Protein AF-A0A8S4PRM3-F1 (afdb_monomer)

Organism: Owenia fusiformis (NCBI:txid6347)

Structure (mmCIF, N/CA/C/O backbone):
data_AF-A0A8S4PRM3-F1
#
_entry.id   AF-A0A8S4PRM3-F1
#
loop_
_atom_site.group_PDB
_atom_site.id
_atom_site.type_symbol
_atom_site.label_atom_id
_atom_site.label_alt_id
_atom_site.label_comp_id
_atom_site.label_asym_id
_atom_site.label_entity_id
_atom_site.label_seq_id
_atom_site.pdbx_PDB_ins_code
_atom_site.Cartn_x
_atom_site.Cartn_y
_atom_site.Cartn_z
_atom_site.occupancy
_atom_site.B_iso_or_equiv
_atom_site.auth_seq_id
_atom_site.auth_comp_id
_atom_site.auth_asym_id
_atom_site.auth_atom_id
_atom_site.pdbx_PDB_model_num
ATOM 1 N N . GLN A 1 1 ? 6.774 37.561 20.975 1.00 32.03 1 GLN A N 1
ATOM 2 C CA . GLN A 1 1 ? 7.360 37.988 19.688 1.00 32.03 1 GLN A CA 1
ATOM 3 C C . GLN A 1 1 ? 8.472 37.010 19.351 1.00 32.03 1 GLN A C 1
ATOM 5 O O . GLN A 1 1 ? 9.510 37.050 19.994 1.00 32.03 1 GLN A O 1
ATOM 10 N N . PHE A 1 2 ? 8.215 36.072 18.441 1.00 25.69 2 PHE A N 1
ATOM 11 C CA . PHE A 1 2 ? 9.222 35.131 17.950 1.00 25.69 2 PHE A CA 1
ATOM 12 C C . PHE A 1 2 ? 9.717 35.626 16.591 1.00 25.69 2 PHE A C 1
ATOM 14 O O . PHE A 1 2 ? 8.911 35.926 15.713 1.00 25.69 2 PHE A O 1
ATOM 21 N N . VAL A 1 3 ? 11.035 35.759 16.454 1.00 28.81 3 VAL A N 1
ATOM 22 C CA . VAL A 1 3 ? 11.711 36.120 15.204 1.00 28.81 3 VAL A CA 1
ATOM 23 C C . VAL A 1 3 ? 11.841 34.849 14.356 1.00 28.81 3 VAL A C 1
ATOM 25 O O . VAL A 1 3 ? 12.387 33.867 14.862 1.00 28.81 3 VAL A O 1
ATOM 28 N N . PRO A 1 4 ? 11.358 34.819 13.102 1.00 30.73 4 PRO A N 1
ATOM 29 C CA . PRO A 1 4 ? 11.550 33.668 12.235 1.00 30.73 4 PRO A CA 1
ATOM 30 C C . PRO A 1 4 ? 12.978 33.650 11.677 1.00 30.73 4 PRO A C 1
ATOM 32 O O . PRO A 1 4 ? 13.527 34.673 11.266 1.00 30.73 4 PRO A O 1
ATOM 35 N N . VAL A 1 5 ? 13.575 32.460 11.659 1.00 30.27 5 VAL A N 1
ATOM 36 C CA . VAL A 1 5 ? 14.838 32.185 10.973 1.00 30.27 5 VAL A CA 1
ATOM 37 C C . VAL A 1 5 ? 14.557 32.144 9.471 1.00 30.27 5 VAL A C 1
ATOM 39 O O . VAL A 1 5 ? 13.868 31.249 8.986 1.00 30.27 5 VAL A O 1
ATOM 42 N N . ASN A 1 6 ? 15.089 33.121 8.737 1.00 35.88 6 ASN A N 1
ATOM 43 C CA . ASN A 1 6 ? 15.079 33.135 7.278 1.00 35.88 6 ASN A CA 1
ATOM 44 C C . ASN A 1 6 ? 16.071 32.098 6.739 1.00 35.88 6 ASN A C 1
ATOM 46 O O . ASN A 1 6 ? 17.280 32.323 6.737 1.00 35.88 6 ASN A O 1
ATOM 50 N N . SER A 1 7 ? 15.553 30.994 6.207 1.00 37.34 7 SER A N 1
ATOM 51 C CA . SER A 1 7 ? 16.235 30.229 5.161 1.00 37.34 7 SER A CA 1
ATOM 52 C C . SER A 1 7 ? 15.205 29.694 4.165 1.00 37.34 7 SER A C 1
ATOM 54 O O . SER A 1 7 ? 14.941 28.496 4.081 1.00 37.34 7 SER A O 1
ATOM 56 N N . THR A 1 8 ? 14.576 30.599 3.426 1.00 34.72 8 THR A N 1
ATOM 57 C CA . THR A 1 8 ? 13.798 30.269 2.232 1.00 34.72 8 THR A CA 1
ATOM 58 C C . THR A 1 8 ? 14.655 30.544 1.005 1.00 34.72 8 THR A C 1
ATOM 60 O O . THR A 1 8 ? 14.845 31.689 0.606 1.00 34.72 8 THR A O 1
ATOM 63 N N . ILE A 1 9 ? 15.153 29.479 0.377 1.00 35.78 9 ILE A N 1
ATOM 64 C CA . ILE A 1 9 ? 15.223 29.482 -1.084 1.00 35.78 9 ILE A CA 1
ATOM 65 C C . ILE A 1 9 ? 13.756 29.474 -1.515 1.00 35.78 9 ILE A C 1
ATOM 67 O O . ILE A 1 9 ? 13.072 28.465 -1.342 1.00 35.78 9 ILE A O 1
ATOM 71 N N . GLU A 1 10 ? 13.233 30.621 -1.946 1.00 32.97 10 GLU A N 1
ATOM 72 C CA . GLU A 1 10 ? 11.886 30.666 -2.510 1.00 32.97 10 GLU A CA 1
ATOM 73 C C . GLU A 1 10 ? 11.848 29.819 -3.792 1.00 32.97 10 GLU A C 1
ATOM 75 O O . GLU A 1 10 ? 12.741 29.951 -4.638 1.00 32.97 10 GLU A O 1
ATOM 80 N N . PRO A 1 11 ? 10.847 28.940 -3.969 1.00 39.12 11 PRO A N 1
ATOM 81 C CA . PRO A 1 11 ? 10.682 28.224 -5.220 1.00 39.12 11 PRO A CA 1
ATOM 82 C C . PRO A 1 11 ? 10.350 29.211 -6.345 1.00 39.12 11 PRO A C 1
ATOM 84 O O . PRO A 1 11 ? 9.495 30.083 -6.190 1.00 39.12 11 PRO A O 1
ATOM 87 N N . ASN A 1 12 ? 11.021 29.037 -7.483 1.00 37.78 12 ASN A N 1
ATOM 88 C CA . ASN A 1 12 ? 10.812 29.783 -8.722 1.00 37.78 12 ASN A CA 1
ATOM 89 C C . ASN A 1 12 ? 9.301 29.913 -9.059 1.00 37.78 12 ASN A C 1
ATOM 91 O O . ASN A 1 12 ? 8.596 28.899 -9.033 1.00 37.78 12 ASN A O 1
ATOM 95 N N . PRO A 1 13 ? 8.794 31.116 -9.402 1.00 36.28 13 PRO A N 1
ATOM 96 C CA . PRO A 1 13 ? 7.377 31.381 -9.684 1.00 36.28 13 PRO A CA 1
ATOM 97 C C . PRO A 1 13 ? 6.734 30.539 -10.803 1.00 36.28 13 PRO A C 1
ATOM 99 O O . PRO A 1 13 ? 5.509 30.509 -10.883 1.00 36.28 13 PRO A O 1
ATOM 102 N N . VAL A 1 14 ? 7.504 29.787 -11.598 1.00 37.88 14 VAL A N 1
ATOM 103 C CA . VAL A 1 14 ? 6.975 28.792 -12.559 1.00 37.88 14 VAL A CA 1
ATOM 104 C C . VAL A 1 14 ? 6.286 27.597 -11.862 1.00 37.88 14 VAL A C 1
ATOM 106 O O . VAL A 1 14 ? 5.416 26.953 -12.438 1.00 37.88 14 VAL A O 1
ATOM 109 N N . LEU A 1 15 ? 6.566 27.338 -10.578 1.00 40.75 15 LEU A N 1
ATOM 110 C CA . LEU A 1 15 ? 5.965 26.233 -9.806 1.00 40.75 15 LEU A CA 1
ATOM 111 C C . LEU A 1 15 ? 4.515 26.483 -9.335 1.00 40.75 15 LEU A C 1
ATOM 113 O O . LEU A 1 15 ? 3.932 25.631 -8.655 1.00 40.75 15 LEU A O 1
ATOM 117 N N . LYS A 1 16 ? 3.925 27.650 -9.639 1.00 40.84 16 LYS A N 1
ATOM 118 C CA . LYS A 1 16 ? 2.554 27.994 -9.217 1.00 40.84 16 LYS A CA 1
ATOM 119 C C . LYS A 1 16 ? 1.454 27.445 -10.127 1.00 40.84 16 LYS A C 1
ATOM 121 O O . LYS A 1 16 ? 0.350 27.270 -9.621 1.00 40.84 16 LYS A O 1
ATOM 126 N N . GLU A 1 17 ? 1.732 27.135 -11.394 1.00 41.38 17 GLU A N 1
ATOM 127 C CA . GLU A 1 17 ? 0.677 26.754 -12.356 1.00 41.38 17 GLU A CA 1
ATOM 128 C C . GLU A 1 17 ? 0.654 25.268 -12.751 1.00 41.38 17 GLU A C 1
ATOM 130 O O . GLU A 1 17 ? -0.388 24.781 -13.174 1.00 41.38 17 GLU A O 1
ATOM 135 N N . MET A 1 18 ? 1.709 24.490 -12.490 1.00 44.47 18 MET A N 1
ATOM 136 C CA . MET A 1 18 ? 1.665 23.026 -12.603 1.00 44.47 18 MET A CA 1
ATOM 137 C C . MET A 1 18 ? 2.512 22.383 -11.508 1.00 44.47 18 MET A C 1
ATOM 139 O O . MET A 1 18 ? 3.739 22.435 -11.512 1.00 44.47 18 MET A O 1
ATOM 143 N N . LYS A 1 19 ? 1.844 21.751 -10.542 1.00 50.38 19 LYS A N 1
ATOM 144 C CA . LYS A 1 19 ? 2.495 20.899 -9.551 1.00 50.38 19 LYS A CA 1
ATOM 145 C C . LYS A 1 19 ? 2.424 19.466 -10.051 1.00 50.38 19 LYS A C 1
ATOM 147 O O . LYS A 1 19 ? 1.415 18.799 -9.848 1.00 50.38 19 LYS A O 1
ATOM 152 N N . LEU A 1 20 ? 3.507 19.000 -10.668 1.00 56.97 20 LEU A N 1
ATOM 153 C CA . LEU A 1 20 ? 3.765 17.581 -10.924 1.00 56.97 20 LEU A CA 1
ATOM 154 C C . LEU A 1 20 ? 4.007 16.849 -9.601 1.00 56.97 20 LEU A C 1
ATOM 156 O O . LEU A 1 20 ? 5.112 16.462 -9.247 1.00 56.97 20 LEU A O 1
ATOM 160 N N . LYS A 1 21 ? 2.942 16.750 -8.814 1.00 64.56 21 LYS A N 1
ATOM 161 C CA . LYS A 1 21 ? 2.887 16.121 -7.502 1.00 64.56 21 LYS A CA 1
ATOM 162 C C . LYS A 1 21 ? 2.256 14.742 -7.649 1.00 64.56 21 LYS A C 1
ATOM 164 O O . LYS A 1 21 ? 1.187 14.475 -7.112 1.00 64.56 21 LYS A O 1
ATOM 169 N N . SER A 1 22 ? 2.891 13.912 -8.462 1.00 68.06 22 SER A N 1
ATOM 170 C CA . SER A 1 22 ? 2.417 12.563 -8.764 1.00 68.06 22 SER A CA 1
ATOM 171 C C . SER A 1 22 ? 3.463 11.488 -8.491 1.00 68.06 22 SER A C 1
ATOM 173 O O . SER A 1 22 ? 3.121 10.319 -8.562 1.00 68.06 22 SER A O 1
ATOM 175 N N . SER A 1 23 ? 4.695 11.843 -8.113 1.00 83.25 23 SER A N 1
ATOM 176 C CA . SER A 1 23 ? 5.736 10.859 -7.796 1.00 83.25 23 SER A CA 1
ATOM 177 C C . SER A 1 23 ? 5.420 10.063 -6.515 1.00 83.25 23 SER A C 1
ATOM 179 O O . SER A 1 23 ? 5.083 10.677 -5.492 1.00 83.25 23 SER A O 1
ATOM 181 N N . PRO A 1 24 ? 5.598 8.721 -6.508 1.00 86.69 24 PRO A N 1
ATOM 182 C CA . PRO A 1 24 ? 5.494 7.915 -5.285 1.00 86.69 24 PRO A CA 1
ATOM 183 C C . PRO A 1 24 ? 6.533 8.263 -4.218 1.00 86.69 24 PRO A C 1
ATOM 185 O O . PRO A 1 24 ? 6.395 7.849 -3.072 1.00 86.69 24 PRO A O 1
ATOM 188 N N . ALA A 1 25 ? 7.582 9.016 -4.565 1.00 88.81 25 ALA A N 1
ATOM 189 C CA . ALA A 1 25 ? 8.620 9.414 -3.618 1.00 88.81 25 ALA A CA 1
ATOM 190 C C . ALA A 1 25 ? 8.211 10.590 -2.718 1.00 88.81 25 ALA A C 1
ATOM 192 O O . ALA A 1 25 ? 8.948 10.950 -1.796 1.00 88.81 25 ALA A O 1
ATOM 193 N N . PHE A 1 26 ? 7.063 11.225 -2.970 1.00 87.38 26 PHE A N 1
ATOM 194 C CA . PHE A 1 26 ? 6.555 12.227 -2.045 1.00 87.38 26 PHE A CA 1
ATOM 195 C C . PHE A 1 26 ? 6.165 11.577 -0.722 1.00 87.38 26 PHE A C 1
ATOM 197 O O . PHE A 1 26 ? 5.407 10.612 -0.665 1.00 87.38 26 PHE A O 1
ATOM 204 N N . LEU A 1 27 ? 6.621 12.172 0.378 1.00 84.44 27 LEU A N 1
ATOM 205 C CA . LEU A 1 27 ? 6.087 11.839 1.689 1.00 84.44 27 LEU A CA 1
ATOM 206 C C . LEU A 1 27 ? 4.584 12.070 1.676 1.00 84.44 27 LEU A C 1
ATOM 208 O O . LEU A 1 27 ? 4.126 13.130 1.233 1.00 84.44 27 LEU A O 1
ATOM 212 N N . ARG A 1 28 ? 3.844 11.103 2.228 1.00 77.44 28 ARG A N 1
ATOM 213 C CA . ARG A 1 28 ? 2.376 11.078 2.213 1.00 77.44 28 ARG A CA 1
ATOM 214 C C . ARG A 1 28 ? 1.776 10.805 0.819 1.00 77.44 28 ARG A C 1
ATOM 216 O O . ARG A 1 28 ? 0.605 11.087 0.627 1.00 77.44 28 ARG A O 1
ATOM 223 N N . ALA A 1 29 ? 2.534 10.279 -0.152 1.00 81.56 29 ALA A N 1
ATOM 224 C CA . ALA A 1 29 ? 1.986 9.671 -1.375 1.00 81.56 29 ALA A CA 1
ATOM 225 C C . ALA A 1 29 ? 1.760 8.171 -1.136 1.00 81.56 29 ALA A C 1
ATOM 227 O O . ALA A 1 29 ? 2.697 7.387 -1.293 1.00 81.56 29 ALA A O 1
ATOM 228 N N . PRO A 1 30 ? 0.565 7.743 -0.719 1.00 87.12 30 PRO A N 1
ATOM 229 C CA . PRO A 1 30 ? 0.312 6.325 -0.570 1.00 87.12 30 PRO A CA 1
ATOM 230 C C . PRO A 1 30 ? 0.245 5.601 -1.915 1.00 87.12 30 PRO A C 1
ATOM 232 O O . PRO A 1 30 ? 0.011 6.221 -2.951 1.00 87.12 30 PRO A O 1
ATOM 235 N N . THR A 1 31 ? 0.418 4.281 -1.891 1.00 91.69 31 THR A N 1
ATOM 236 C CA . THR A 1 31 ? 0.183 3.406 -3.051 1.00 91.69 31 THR A CA 1
ATOM 237 C C . THR A 1 31 ? -0.692 2.231 -2.656 1.00 91.69 31 THR A C 1
ATOM 239 O O . THR A 1 31 ? -0.452 1.610 -1.625 1.00 91.69 31 THR A O 1
ATOM 242 N N . LEU A 1 32 ? -1.682 1.899 -3.480 1.00 92.69 32 LEU A N 1
ATOM 243 C CA . LEU A 1 32 ? -2.506 0.711 -3.287 1.00 92.69 32 LEU A CA 1
ATOM 244 C C . LEU A 1 32 ? -1.924 -0.472 -4.056 1.00 92.69 32 LEU A C 1
ATOM 246 O O . LEU A 1 32 ? -1.861 -0.460 -5.285 1.00 92.69 32 LEU A O 1
ATOM 250 N N . GLY A 1 33 ? -1.505 -1.491 -3.317 1.00 93.50 33 GLY A N 1
ATOM 251 C CA . GLY A 1 33 ? -1.070 -2.776 -3.836 1.00 93.50 33 GLY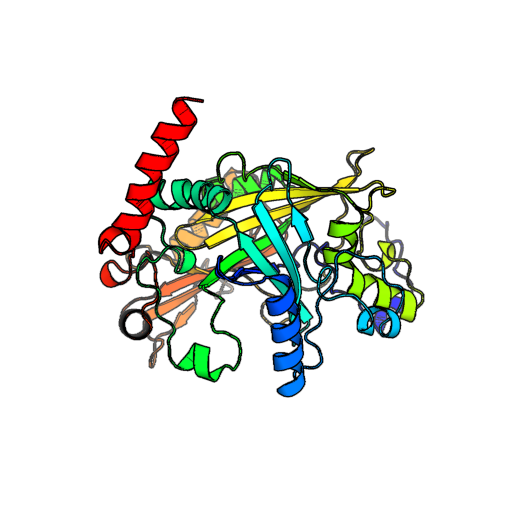 A CA 1
ATOM 252 C C . GLY A 1 33 ? -2.255 -3.710 -4.052 1.00 93.50 33 GLY A C 1
ATOM 253 O O . GLY A 1 33 ? -3.022 -3.937 -3.122 1.00 93.50 33 GLY A O 1
ATOM 254 N N . ILE A 1 34 ? -2.388 -4.297 -5.239 1.00 91.62 34 ILE A N 1
ATOM 255 C CA . ILE A 1 34 ? -3.434 -5.269 -5.579 1.00 91.62 34 ILE A CA 1
ATOM 256 C C . ILE A 1 34 ? -2.780 -6.603 -5.932 1.00 91.62 34 ILE A C 1
ATOM 258 O O . ILE A 1 34 ? -1.881 -6.654 -6.773 1.00 91.62 34 ILE A O 1
ATOM 262 N N . TRP A 1 35 ? -3.249 -7.686 -5.312 1.00 90.75 35 TRP A N 1
ATOM 263 C CA . TRP A 1 35 ? -2.799 -9.037 -5.644 1.00 90.75 35 TRP A CA 1
ATOM 264 C C . TRP A 1 35 ? -3.477 -9.519 -6.929 1.00 90.75 35 TRP A C 1
ATOM 266 O O . TRP A 1 35 ? -4.708 -9.581 -7.005 1.00 90.75 35 TRP A O 1
ATOM 276 N N . VAL A 1 36 ? -2.677 -9.939 -7.906 1.00 90.12 36 VAL A N 1
ATOM 277 C CA . VAL A 1 36 ? -3.104 -10.617 -9.132 1.00 90.12 36 VAL A CA 1
ATOM 278 C C . VAL A 1 36 ? -2.851 -12.125 -9.044 1.00 90.12 36 VAL A C 1
ATOM 280 O O . VAL A 1 36 ? -1.770 -12.576 -8.666 1.00 90.12 36 VAL A O 1
ATOM 283 N N . HIS A 1 37 ? -3.870 -12.909 -9.383 1.00 85.75 37 HIS A N 1
ATOM 284 C CA . HIS A 1 37 ? -3.876 -14.367 -9.334 1.00 85.75 37 HIS A CA 1
ATOM 285 C C . HIS A 1 37 ? -2.615 -14.978 -9.983 1.00 85.75 37 HIS A C 1
ATOM 287 O O . HIS A 1 37 ? -2.192 -14.553 -11.049 1.00 85.75 37 HIS A O 1
ATOM 293 N N . GLN A 1 38 ? -2.036 -16.023 -9.384 1.00 83.50 38 GLN A N 1
ATOM 294 C CA . GLN A 1 38 ? -0.762 -16.617 -9.832 1.00 83.50 38 GLN A CA 1
ATOM 295 C C . GLN A 1 38 ? -0.806 -17.264 -11.237 1.00 83.50 38 GLN A C 1
ATOM 297 O O . GLN A 1 38 ? 0.142 -17.157 -12.004 1.00 83.50 38 GLN A O 1
ATOM 302 N N . ASN A 1 39 ? -1.924 -17.890 -11.619 1.00 83.88 39 ASN A N 1
ATOM 303 C CA . ASN A 1 39 ? -2.109 -18.568 -12.918 1.00 83.88 39 ASN A CA 1
ATOM 304 C C . ASN A 1 39 ? -2.300 -17.635 -14.131 1.00 83.88 39 ASN A C 1
ATOM 306 O O . ASN A 1 39 ? -2.919 -18.020 -15.124 1.00 83.88 39 ASN A O 1
ATOM 310 N N . VAL A 1 40 ? -1.845 -16.391 -14.051 1.00 86.88 40 VAL A N 1
ATOM 311 C CA . VAL A 1 40 ? -2.048 -15.400 -15.105 1.00 86.88 40 VAL A CA 1
ATOM 312 C C . VAL A 1 40 ? -0.716 -15.092 -15.757 1.00 86.88 40 VAL A C 1
ATOM 314 O O . VAL A 1 40 ? 0.295 -14.974 -15.069 1.00 86.88 40 VAL A O 1
ATOM 317 N N . ASP A 1 41 ? -0.722 -14.913 -17.074 1.00 92.00 41 ASP A N 1
ATOM 318 C CA . ASP A 1 41 ? 0.370 -14.198 -17.722 1.00 92.00 41 ASP A CA 1
ATOM 319 C C . ASP A 1 41 ? 0.290 -12.736 -17.271 1.00 92.00 41 ASP A C 1
ATOM 321 O O . ASP A 1 41 ? -0.661 -12.019 -17.595 1.00 92.00 41 ASP A O 1
ATOM 325 N N . PHE A 1 42 ? 1.239 -12.333 -16.429 1.00 93.81 42 PHE A N 1
ATOM 326 C CA . PHE A 1 42 ? 1.197 -11.043 -15.757 1.00 93.81 42 PHE A CA 1
ATOM 327 C C . PHE A 1 42 ? 1.451 -9.875 -16.717 1.00 93.81 42 PHE A C 1
ATOM 329 O O . PHE A 1 42 ? 0.801 -8.837 -16.611 1.00 93.81 42 PHE A O 1
ATOM 336 N N . ASN A 1 43 ? 2.323 -10.068 -17.705 1.00 94.94 43 ASN A N 1
ATOM 337 C CA . ASN A 1 43 ? 2.612 -9.080 -18.740 1.00 94.94 43 ASN A CA 1
ATOM 338 C C . ASN A 1 43 ? 1.401 -8.843 -19.650 1.00 94.94 43 ASN A C 1
ATOM 340 O O . ASN A 1 43 ? 1.043 -7.697 -19.948 1.00 94.94 43 ASN A O 1
ATOM 344 N N . GLU A 1 44 ? 0.736 -9.928 -20.050 1.00 93.31 44 GLU A N 1
ATOM 345 C CA . GLU A 1 44 ? -0.510 -9.857 -20.813 1.00 93.31 44 GLU A CA 1
ATOM 346 C C . GLU A 1 44 ? -1.635 -9.225 -19.982 1.00 93.31 44 GLU A C 1
ATOM 348 O O . GLU A 1 44 ? -2.399 -8.410 -20.493 1.00 93.31 44 GLU A O 1
ATOM 353 N N . TYR A 1 45 ? -1.714 -9.540 -18.685 1.00 93.12 45 TYR A N 1
ATOM 354 C CA . TYR A 1 45 ? -2.700 -8.940 -17.787 1.00 93.12 45 TYR A CA 1
ATOM 355 C C . TYR A 1 45 ? -2.545 -7.420 -17.669 1.00 93.12 45 TYR A C 1
ATOM 357 O O . TYR A 1 45 ? -3.546 -6.707 -17.703 1.00 93.12 45 TYR A O 1
ATOM 365 N N . VAL A 1 46 ? -1.311 -6.917 -17.565 1.00 94.00 46 VAL A N 1
ATOM 366 C CA . VAL A 1 46 ? -1.027 -5.472 -17.533 1.00 94.00 46 VAL A CA 1
ATOM 367 C C . VAL A 1 46 ? -1.493 -4.787 -18.820 1.00 94.00 46 VAL A C 1
ATOM 369 O O . VAL A 1 46 ? -2.168 -3.761 -18.747 1.00 94.00 46 VAL A O 1
ATOM 372 N N . ALA A 1 47 ? -1.210 -5.377 -19.989 1.00 92.81 47 ALA A N 1
ATOM 373 C CA . ALA A 1 47 ? -1.682 -4.844 -21.270 1.00 92.81 47 ALA A CA 1
ATOM 374 C C . ALA A 1 47 ? -3.217 -4.780 -21.326 1.00 92.81 47 ALA A C 1
ATOM 376 O O . ALA A 1 47 ? -3.788 -3.744 -21.661 1.00 92.81 47 ALA A O 1
ATOM 377 N N . GLN A 1 48 ? -3.880 -5.873 -20.939 1.00 92.56 48 GLN A N 1
ATOM 378 C CA . GLN A 1 48 ? -5.341 -5.965 -20.926 1.00 92.56 48 GLN A CA 1
ATOM 379 C C . GLN A 1 48 ? -5.976 -4.974 -19.948 1.00 92.56 48 GLN A C 1
ATOM 381 O O . GLN A 1 48 ? -7.018 -4.403 -20.260 1.00 92.56 48 GLN A O 1
ATOM 386 N N . PHE A 1 49 ? -5.368 -4.753 -18.776 1.00 92.69 49 PHE A N 1
ATOM 387 C CA . PHE A 1 49 ? -5.859 -3.782 -17.796 1.00 92.69 49 PHE A CA 1
ATOM 388 C C . PHE A 1 49 ? -5.973 -2.400 -18.441 1.00 92.69 49 PHE A C 1
ATOM 390 O O . PHE A 1 49 ? -7.032 -1.767 -18.389 1.00 92.69 49 PHE A O 1
ATOM 397 N N . GLU A 1 50 ? -4.880 -1.928 -19.034 1.00 92.25 50 GLU A N 1
ATOM 398 C CA . GLU A 1 50 ? -4.818 -0.600 -19.634 1.00 92.25 50 GLU A CA 1
ATOM 399 C C . GLU A 1 50 ? -5.759 -0.474 -20.837 1.00 92.25 50 GLU A C 1
ATOM 401 O O . GLU A 1 50 ? -6.531 0.481 -20.912 1.00 92.25 50 GLU A O 1
ATOM 406 N N . GLU A 1 51 ? -5.774 -1.475 -21.722 1.00 92.00 51 GLU A N 1
ATOM 407 C CA . GLU A 1 51 ? -6.654 -1.509 -22.894 1.00 92.00 51 GLU A CA 1
ATOM 408 C C . GLU A 1 51 ? -8.138 -1.453 -22.505 1.00 92.00 51 GLU A C 1
ATOM 410 O O . GLU A 1 51 ? -8.889 -0.626 -23.026 1.00 92.00 51 GLU A O 1
ATOM 415 N N . VAL A 1 52 ? -8.574 -2.289 -21.554 1.00 92.31 52 VAL A N 1
ATOM 416 C CA . VAL A 1 52 ? -9.961 -2.288 -21.058 1.00 92.31 52 VAL A CA 1
ATOM 417 C C . VAL A 1 52 ? -10.308 -0.946 -20.414 1.00 92.31 52 VAL A C 1
ATOM 419 O O . VAL A 1 52 ? -11.408 -0.432 -20.625 1.00 92.31 52 VAL A O 1
ATOM 422 N N . SER A 1 53 ? -9.371 -0.345 -19.675 1.00 91.62 53 SER A N 1
ATOM 423 C CA . SER A 1 53 ? -9.563 0.978 -19.072 1.00 91.62 53 SER A CA 1
ATOM 424 C C . SER A 1 53 ? -9.790 2.047 -20.146 1.00 91.62 53 SER A C 1
ATOM 426 O O . SER A 1 53 ? -10.755 2.810 -20.066 1.00 91.62 53 SER A O 1
ATOM 428 N N . HIS A 1 54 ? -8.972 2.064 -21.201 1.00 93.12 54 HIS A N 1
ATOM 429 C CA . HIS A 1 54 ? -9.095 3.032 -22.298 1.00 93.12 54 HIS A CA 1
ATOM 430 C C . HIS A 1 54 ? -10.352 2.802 -23.139 1.00 93.12 54 HIS A C 1
ATOM 432 O O . HIS A 1 54 ? -11.036 3.766 -23.480 1.00 93.12 54 HIS A O 1
ATOM 438 N N . ASN A 1 55 ? -10.728 1.547 -23.397 1.00 93.12 55 ASN A N 1
ATOM 439 C CA . ASN A 1 55 ? -11.979 1.201 -24.085 1.00 93.12 55 ASN A CA 1
ATOM 440 C C . ASN A 1 55 ? -13.224 1.669 -23.310 1.00 93.12 55 ASN A C 1
ATOM 442 O O . ASN A 1 55 ? -14.261 1.950 -23.910 1.00 93.12 55 ASN A O 1
ATOM 446 N N . LYS A 1 56 ? -13.110 1.806 -21.983 1.00 89.50 56 LYS A N 1
ATOM 447 C CA . LYS A 1 56 ? -14.133 2.380 -21.093 1.00 89.50 56 LYS A CA 1
ATOM 448 C C . LYS A 1 56 ? -13.956 3.888 -20.848 1.00 89.50 56 LYS A C 1
ATOM 450 O O . LYS A 1 56 ? -14.603 4.434 -19.961 1.00 89.50 56 LYS A O 1
ATOM 455 N N . ALA A 1 57 ? -13.130 4.559 -21.654 1.00 92.56 57 ALA A N 1
ATOM 456 C CA . ALA A 1 57 ? -12.839 5.993 -21.608 1.00 92.56 57 ALA A CA 1
ATOM 457 C C . ALA A 1 57 ? -12.081 6.496 -20.360 1.00 92.56 57 ALA A C 1
ATOM 459 O O . ALA A 1 57 ? -12.110 7.691 -20.076 1.00 92.56 57 ALA A O 1
ATOM 460 N N . PHE A 1 58 ? -11.353 5.620 -19.656 1.00 89.06 58 PHE A N 1
ATOM 461 C CA . PHE A 1 58 ? -10.414 5.993 -18.586 1.00 89.06 58 PHE A CA 1
ATOM 462 C C . PHE A 1 58 ? -8.989 6.155 -19.135 1.00 89.06 58 PHE A C 1
ATOM 464 O O . PHE A 1 58 ? -8.094 5.369 -18.824 1.00 89.06 58 PHE A O 1
ATOM 471 N N . TYR A 1 59 ? -8.777 7.151 -19.997 1.00 89.31 59 TYR A N 1
ATOM 472 C CA . TYR A 1 59 ? -7.510 7.351 -20.720 1.00 89.31 59 TYR A CA 1
ATOM 473 C C . TYR A 1 59 ? -6.345 7.809 -19.831 1.00 89.31 59 TYR A C 1
ATOM 475 O O . TYR A 1 59 ? -5.186 7.750 -20.242 1.00 89.31 59 TYR A O 1
ATOM 483 N N . GLU A 1 60 ? -6.645 8.288 -18.626 1.00 87.62 60 GLU A N 1
ATOM 484 C CA . GLU A 1 60 ? -5.675 8.707 -17.618 1.00 87.62 60 GLU A CA 1
ATOM 485 C C . GLU A 1 60 ? -4.970 7.512 -16.967 1.00 87.62 60 GLU A C 1
ATOM 487 O O . GLU A 1 60 ? -3.844 7.660 -16.482 1.00 87.62 60 GLU A O 1
ATOM 492 N N . VAL A 1 61 ? -5.592 6.324 -16.999 1.00 90.81 61 VAL A N 1
ATOM 493 C CA . VAL A 1 61 ? -4.970 5.089 -16.514 1.00 90.81 61 VAL A CA 1
ATOM 494 C C . VAL A 1 61 ? -3.744 4.798 -17.363 1.00 90.81 61 VAL A C 1
ATOM 496 O O . VAL A 1 61 ? -3.857 4.567 -18.565 1.00 90.81 61 VAL A O 1
ATOM 499 N N . THR A 1 62 ? -2.567 4.852 -16.742 1.00 91.62 62 THR A N 1
ATOM 500 C CA . THR A 1 62 ? -1.289 4.689 -17.444 1.00 91.62 62 THR A CA 1
ATOM 501 C C . THR A 1 62 ? -0.334 3.841 -16.623 1.00 91.62 62 THR A C 1
ATOM 503 O O . THR A 1 62 ? -0.032 4.186 -15.478 1.00 91.62 62 THR A O 1
ATOM 506 N N . PHE A 1 63 ? 0.187 2.774 -17.222 1.00 94.69 63 PHE A N 1
ATOM 507 C CA . PHE A 1 63 ? 1.244 1.947 -16.646 1.00 94.69 63 PHE A CA 1
ATOM 508 C C . PHE A 1 63 ? 2.639 2.491 -16.969 1.00 94.69 63 PHE A C 1
ATOM 510 O O . PHE A 1 63 ? 2.912 2.905 -18.100 1.00 94.69 63 PHE A O 1
ATOM 517 N N . ASN A 1 64 ? 3.521 2.442 -15.974 1.00 95.12 64 ASN A N 1
ATOM 518 C CA . ASN A 1 64 ? 4.959 2.580 -16.158 1.00 95.12 64 ASN A CA 1
ATOM 519 C C . ASN A 1 64 ? 5.540 1.228 -16.592 1.00 95.12 64 ASN A C 1
ATOM 521 O O . ASN A 1 64 ? 5.107 0.183 -16.101 1.00 95.12 64 ASN A O 1
ATOM 525 N N . TYR A 1 65 ? 6.573 1.252 -17.433 1.00 95.50 65 TYR A N 1
ATOM 526 C CA . TYR A 1 65 ? 7.306 0.049 -17.832 1.00 95.50 65 TYR A CA 1
ATOM 527 C C . TYR A 1 65 ? 8.736 0.041 -17.270 1.00 95.50 65 TYR A C 1
ATOM 529 O O . TYR A 1 65 ? 9.348 1.104 -17.167 1.00 95.50 65 TYR A O 1
ATOM 537 N N . PRO A 1 66 ? 9.314 -1.129 -16.936 1.00 95.31 66 PRO A N 1
ATOM 538 C CA . PRO A 1 66 ? 10.687 -1.282 -16.438 1.00 95.31 66 PRO A CA 1
ATOM 539 C C . PRO A 1 66 ? 11.795 -0.984 -17.465 1.00 95.31 66 PRO A C 1
ATOM 541 O O . PRO A 1 66 ? 12.950 -1.351 -17.260 1.00 95.31 66 PRO A O 1
ATOM 544 N N . VAL A 1 67 ? 11.484 -0.311 -18.566 1.00 94.69 67 VAL A N 1
ATOM 545 C CA . VAL A 1 67 ? 12.446 0.094 -19.595 1.00 94.69 67 VAL A CA 1
ATOM 546 C C . VAL A 1 67 ? 12.500 1.609 -19.678 1.00 94.69 67 VAL A C 1
ATOM 548 O O . VAL A 1 67 ? 11.518 2.292 -19.391 1.00 94.69 67 VAL A O 1
ATOM 551 N N . LYS A 1 68 ? 13.653 2.159 -20.057 1.00 91.75 68 LYS A N 1
ATOM 552 C CA . LYS A 1 68 ? 13.766 3.603 -20.245 1.00 91.75 68 LYS A CA 1
ATOM 553 C C . LYS A 1 68 ? 13.005 3.997 -21.502 1.00 91.75 68 LYS A C 1
ATOM 555 O O . LYS A 1 68 ? 13.201 3.399 -22.554 1.00 91.75 68 LYS A O 1
ATOM 560 N N . LEU A 1 69 ? 12.186 5.029 -21.374 1.00 90.38 69 LEU A N 1
ATOM 561 C CA . LEU A 1 69 ? 11.397 5.590 -22.456 1.00 90.38 69 LEU A CA 1
ATOM 562 C C . LEU A 1 69 ? 11.479 7.107 -22.366 1.00 90.38 69 LEU A C 1
ATOM 564 O O . LEU A 1 69 ? 11.426 7.666 -21.272 1.00 90.38 69 LEU A O 1
ATOM 568 N N . ASP A 1 70 ? 11.577 7.773 -23.504 1.00 84.88 70 ASP A N 1
ATOM 569 C CA . ASP A 1 70 ? 11.759 9.218 -23.603 1.00 84.88 70 ASP A CA 1
ATOM 570 C C . ASP A 1 70 ? 10.516 9.949 -24.134 1.00 84.88 70 ASP A C 1
ATOM 572 O O . ASP A 1 70 ? 10.504 11.188 -24.140 1.00 84.88 70 ASP A O 1
ATOM 576 N N . SER A 1 71 ? 9.490 9.204 -24.568 1.00 82.62 71 SER A N 1
ATOM 577 C CA . SER A 1 71 ? 8.227 9.728 -25.098 1.00 82.62 71 SER A CA 1
ATOM 578 C C . SER A 1 71 ? 7.068 8.718 -25.033 1.00 82.62 71 SER A C 1
ATOM 580 O O . SER A 1 71 ? 7.267 7.506 -24.918 1.00 82.62 71 SER A O 1
ATOM 582 N N . LYS A 1 72 ? 5.835 9.219 -25.196 1.00 82.19 72 LYS A N 1
ATOM 583 C CA . LYS A 1 72 ? 4.630 8.386 -25.357 1.00 82.19 72 LYS A CA 1
ATOM 584 C C . LYS A 1 72 ? 4.656 7.547 -26.645 1.00 82.19 72 LYS A C 1
ATOM 586 O O . LYS A 1 72 ? 4.101 6.453 -26.664 1.00 82.19 72 LYS A O 1
ATOM 591 N N . ASP A 1 73 ? 5.312 8.027 -27.699 1.00 86.81 73 ASP A N 1
ATOM 592 C CA . ASP A 1 73 ? 5.425 7.287 -28.961 1.00 86.81 73 ASP A CA 1
ATOM 593 C C . ASP A 1 73 ? 6.319 6.050 -28.813 1.00 86.81 73 ASP A C 1
ATOM 595 O O . ASP A 1 73 ? 5.982 4.978 -29.316 1.00 86.81 73 ASP A O 1
ATOM 599 N N . GLU A 1 74 ? 7.424 6.160 -28.072 1.00 90.19 74 GLU A N 1
ATOM 600 C CA . GLU A 1 74 ? 8.272 5.007 -27.742 1.00 90.19 74 GLU A CA 1
ATOM 601 C C . GLU A 1 74 ? 7.506 3.966 -26.924 1.00 90.19 74 GLU A C 1
ATOM 603 O O . GLU A 1 74 ? 7.579 2.774 -27.219 1.00 90.19 74 GLU A O 1
ATOM 608 N N . ARG A 1 75 ? 6.698 4.421 -25.958 1.00 89.88 75 ARG A N 1
ATOM 609 C CA . ARG A 1 75 ? 5.855 3.560 -25.120 1.00 89.88 75 ARG A CA 1
ATOM 610 C C . ARG A 1 75 ? 4.933 2.653 -25.932 1.00 89.88 75 ARG A C 1
ATOM 612 O O . ARG A 1 75 ? 4.808 1.476 -25.614 1.00 89.88 75 ARG A O 1
ATOM 619 N N . ASN A 1 76 ? 4.317 3.178 -26.990 1.00 88.12 76 ASN A N 1
ATOM 620 C CA . ASN A 1 76 ? 3.388 2.414 -27.831 1.00 88.12 76 ASN A CA 1
ATOM 621 C C . ASN A 1 76 ? 4.063 1.252 -28.582 1.00 88.12 76 ASN A C 1
ATOM 623 O O . ASN A 1 76 ? 3.370 0.380 -29.101 1.00 88.12 76 ASN A O 1
ATOM 627 N N . ASN A 1 77 ? 5.396 1.244 -28.658 1.00 91.06 77 ASN A N 1
ATOM 628 C CA . ASN A 1 77 ? 6.180 0.226 -29.352 1.00 91.06 77 ASN A CA 1
ATOM 629 C C . ASN A 1 77 ? 6.877 -0.757 -28.394 1.00 91.06 77 ASN A C 1
ATOM 631 O O . ASN A 1 77 ? 7.635 -1.612 -28.856 1.00 91.06 77 ASN A O 1
ATOM 635 N N . VAL A 1 78 ? 6.648 -0.649 -27.080 1.00 92.44 78 VAL A N 1
ATOM 636 C CA . VAL A 1 78 ? 7.266 -1.542 -26.092 1.00 92.44 78 VAL A CA 1
ATOM 637 C C . VAL A 1 78 ? 6.718 -2.965 -26.245 1.00 92.44 78 VAL A C 1
ATOM 639 O O . VAL A 1 78 ? 5.499 -3.152 -26.305 1.00 92.44 78 VAL A O 1
ATOM 642 N N . PRO A 1 79 ? 7.587 -3.991 -26.325 1.00 94.25 79 PRO A N 1
ATOM 643 C CA . PRO A 1 79 ? 7.145 -5.377 -26.342 1.00 94.25 79 PRO A CA 1
ATOM 644 C C . PRO A 1 79 ? 6.366 -5.728 -25.074 1.00 94.25 79 PRO A C 1
ATOM 646 O O . PRO A 1 79 ? 6.784 -5.393 -23.970 1.00 94.25 79 PRO A O 1
ATOM 649 N N . LYS A 1 80 ? 5.284 -6.503 -25.212 1.00 93.00 80 LYS A N 1
ATOM 650 C CA . LYS A 1 80 ? 4.475 -6.946 -24.062 1.00 93.00 80 LYS A CA 1
ATOM 651 C C . LYS A 1 80 ? 5.287 -7.666 -22.979 1.00 93.00 80 LYS A C 1
ATOM 653 O O . LYS A 1 80 ? 4.898 -7.618 -21.820 1.00 93.00 80 LYS A O 1
ATOM 658 N N . SER A 1 81 ? 6.394 -8.325 -23.336 1.00 93.44 81 SER A N 1
ATOM 659 C CA . SER A 1 81 ? 7.295 -8.989 -22.380 1.00 93.44 81 SER A CA 1
ATOM 660 C C . SER A 1 81 ? 7.889 -8.044 -21.334 1.00 93.44 81 SER A C 1
ATOM 662 O O . SER A 1 81 ? 8.316 -8.513 -20.282 1.00 93.44 81 SER A O 1
ATOM 664 N N . ASP A 1 82 ? 7.881 -6.741 -21.616 1.00 94.56 82 ASP A N 1
ATOM 665 C CA . ASP A 1 82 ? 8.516 -5.702 -20.815 1.00 94.56 82 ASP A CA 1
ATOM 666 C C . ASP A 1 82 ? 7.474 -4.822 -20.100 1.00 94.56 82 ASP A C 1
ATOM 668 O O . ASP A 1 82 ? 7.775 -3.693 -19.728 1.00 94.56 82 ASP A O 1
ATOM 672 N N . ASN A 1 83 ? 6.240 -5.307 -19.904 1.00 94.81 83 ASN A N 1
ATOM 673 C CA . ASN A 1 83 ? 5.170 -4.563 -19.222 1.00 94.81 83 ASN A CA 1
ATOM 674 C C . ASN A 1 83 ? 5.275 -4.605 -17.685 1.00 94.81 83 ASN A C 1
ATOM 676 O O . ASN A 1 83 ? 4.685 -3.774 -16.986 1.00 94.81 83 ASN A O 1
ATOM 680 N N . ALA A 1 84 ? 5.989 -5.589 -17.143 1.00 95.81 84 ALA A N 1
ATOM 681 C CA . ALA A 1 84 ? 6.155 -5.811 -15.714 1.00 95.81 84 ALA A CA 1
ATOM 682 C C . ALA A 1 84 ? 7.608 -6.152 -15.368 1.00 95.81 84 ALA A C 1
ATOM 684 O O . ALA A 1 84 ? 8.355 -6.695 -16.180 1.00 95.81 84 ALA A O 1
ATOM 685 N N . LEU A 1 85 ? 8.003 -5.851 -14.131 1.00 96.06 85 LEU A N 1
ATOM 686 C CA . LEU A 1 85 ? 9.311 -6.212 -13.593 1.00 96.06 85 LEU A CA 1
ATOM 687 C C . LEU A 1 85 ? 9.201 -7.509 -12.794 1.00 96.06 85 LEU A C 1
ATOM 689 O O . LEU A 1 85 ? 8.485 -7.547 -11.794 1.00 96.06 85 LEU A O 1
ATOM 693 N N . SER A 1 86 ? 9.953 -8.530 -13.193 1.00 95.06 86 SER A N 1
ATOM 694 C CA . SER A 1 86 ? 10.058 -9.800 -12.470 1.00 95.06 86 SER A CA 1
ATOM 695 C C . SER A 1 86 ? 11.409 -9.923 -11.775 1.00 95.06 86 SER A C 1
ATOM 697 O O . SER A 1 86 ? 12.460 -9.711 -12.380 1.00 95.06 86 SER A O 1
ATOM 699 N N . PHE A 1 87 ? 11.376 -10.298 -10.501 1.00 91.75 87 PHE A N 1
ATOM 700 C CA . PHE A 1 87 ? 12.552 -10.608 -9.703 1.00 91.75 87 PHE A CA 1
ATOM 701 C C . PHE A 1 87 ? 12.769 -12.124 -9.727 1.00 91.75 87 PHE A C 1
ATOM 703 O O . PHE A 1 87 ? 11.957 -12.886 -9.205 1.00 91.75 87 PHE A O 1
ATOM 710 N N . TYR A 1 88 ? 13.854 -12.568 -10.359 1.00 90.44 88 TYR A N 1
ATOM 711 C CA . TYR A 1 88 ? 14.179 -13.996 -10.491 1.00 90.44 88 TYR A CA 1
ATOM 712 C C . TYR A 1 88 ? 15.142 -14.500 -9.413 1.00 90.44 88 TYR A C 1
ATOM 714 O O . TYR A 1 88 ? 15.186 -15.693 -9.136 1.00 90.44 88 TYR A O 1
ATOM 722 N N . GLU A 1 89 ? 15.898 -13.592 -8.799 1.00 85.12 89 GLU A N 1
ATOM 723 C CA . GLU A 1 89 ? 16.933 -13.896 -7.814 1.00 85.12 89 GLU A CA 1
ATOM 724 C C . GLU A 1 89 ? 16.856 -12.929 -6.626 1.00 85.12 89 GLU A C 1
ATOM 726 O O . GLU A 1 89 ? 16.225 -11.868 -6.693 1.00 85.12 89 GLU A O 1
ATOM 731 N N . GLY A 1 90 ? 17.536 -13.298 -5.538 1.00 81.38 90 GLY A N 1
ATOM 732 C CA . GLY A 1 90 ? 17.570 -12.534 -4.295 1.00 81.38 90 GLY A CA 1
ATOM 733 C C . GLY A 1 90 ? 16.276 -12.638 -3.489 1.00 81.38 90 GLY A C 1
ATOM 734 O O . GLY A 1 90 ? 15.420 -13.478 -3.742 1.00 81.38 90 GLY A O 1
ATOM 735 N N . ASP A 1 91 ? 16.128 -11.764 -2.502 1.00 75.69 91 ASP A N 1
ATOM 736 C CA . ASP A 1 91 ? 15.053 -11.867 -1.510 1.00 75.69 91 ASP A CA 1
ATOM 737 C C . ASP A 1 91 ? 13.636 -11.625 -2.063 1.00 75.69 91 ASP A C 1
ATOM 739 O O . ASP A 1 91 ? 12.647 -11.974 -1.425 1.00 75.69 91 ASP A O 1
ATOM 743 N N . LEU A 1 92 ? 13.529 -11.000 -3.238 1.00 83.94 92 LEU A N 1
ATOM 744 C CA . LEU A 1 92 ? 12.262 -10.815 -3.950 1.00 83.94 92 LEU A CA 1
ATOM 745 C C . LEU A 1 92 ? 12.064 -11.855 -5.060 1.00 83.94 92 LEU A C 1
ATOM 747 O O . LEU A 1 92 ? 11.128 -11.711 -5.841 1.00 83.94 92 LEU A O 1
ATOM 751 N N . ALA A 1 93 ? 12.916 -12.884 -5.153 1.00 87.94 93 ALA A N 1
ATOM 752 C CA . ALA A 1 93 ? 12.762 -13.950 -6.136 1.00 87.94 93 ALA A CA 1
ATOM 753 C C . ALA A 1 93 ? 11.338 -14.521 -6.093 1.00 87.94 93 ALA A C 1
ATOM 755 O O . ALA A 1 93 ? 10.836 -14.882 -5.028 1.00 87.94 93 ALA A O 1
ATOM 756 N N . GLY A 1 94 ? 10.692 -14.573 -7.259 1.00 90.25 94 GLY A N 1
ATOM 757 C CA . GLY A 1 94 ? 9.309 -15.026 -7.406 1.00 90.25 94 GLY A CA 1
ATOM 758 C C . GLY A 1 94 ? 8.251 -13.924 -7.324 1.00 90.25 94 GLY A C 1
ATOM 759 O O . GLY A 1 94 ? 7.072 -14.202 -7.550 1.00 90.25 94 GLY A O 1
ATOM 760 N N . VAL A 1 95 ? 8.649 -12.674 -7.076 1.00 92.62 95 VAL A N 1
ATOM 761 C CA . VAL A 1 95 ? 7.775 -11.500 -7.159 1.00 92.62 95 VAL A CA 1
ATOM 762 C C . VAL A 1 95 ? 7.835 -10.908 -8.566 1.00 92.62 95 VAL A C 1
ATOM 764 O O . VAL A 1 95 ? 8.911 -10.654 -9.104 1.00 92.62 95 VAL A O 1
ATOM 767 N N . SER A 1 96 ? 6.677 -10.593 -9.136 1.00 95.62 96 SER A N 1
ATOM 768 C CA . SER A 1 96 ? 6.552 -9.677 -10.268 1.00 95.62 96 SER A CA 1
ATOM 769 C C . SER A 1 96 ? 5.678 -8.490 -9.886 1.00 95.62 96 SER A C 1
ATOM 771 O O . SER A 1 96 ? 4.670 -8.642 -9.193 1.00 95.62 96 SER A O 1
ATOM 773 N N . ILE A 1 97 ? 6.069 -7.296 -10.325 1.00 96.00 97 ILE A N 1
ATOM 774 C CA . ILE A 1 97 ? 5.336 -6.060 -10.054 1.00 96.00 97 ILE A CA 1
ATOM 775 C C . ILE A 1 97 ? 5.099 -5.244 -11.316 1.00 96.00 97 ILE A C 1
ATOM 777 O O . ILE A 1 97 ? 5.922 -5.206 -12.229 1.00 96.00 97 ILE A O 1
ATOM 781 N N . SER A 1 98 ? 3.968 -4.552 -11.331 1.00 96.69 98 SER A N 1
ATOM 782 C CA . SER A 1 98 ? 3.680 -3.495 -12.293 1.00 96.69 98 SER A CA 1
ATOM 783 C C . SER A 1 98 ? 3.144 -2.272 -11.554 1.00 96.69 98 SER A C 1
ATOM 785 O O . SER A 1 98 ? 2.647 -2.393 -10.431 1.00 96.69 98 SER A O 1
ATOM 787 N N . TYR A 1 99 ? 3.281 -1.090 -12.141 1.00 96.06 99 TYR A N 1
ATOM 788 C CA . TYR A 1 99 ? 2.960 0.172 -11.487 1.00 96.06 99 TYR A CA 1
ATOM 789 C C . TYR A 1 99 ? 2.174 1.069 -12.429 1.00 96.06 99 TYR A C 1
ATOM 791 O O . TYR A 1 99 ? 2.523 1.192 -13.602 1.00 96.06 99 TYR A O 1
ATOM 799 N N . ALA A 1 100 ? 1.130 1.710 -11.914 1.00 93.94 100 ALA A N 1
ATOM 800 C CA . ALA A 1 100 ? 0.245 2.546 -12.706 1.00 93.94 100 ALA A CA 1
ATOM 801 C C . ALA A 1 100 ? -0.224 3.787 -11.952 1.00 93.94 100 ALA A C 1
ATOM 803 O O . ALA A 1 100 ? -0.251 3.832 -10.719 1.00 93.94 100 ALA A O 1
ATOM 804 N N . LYS A 1 101 ? -0.658 4.780 -12.726 1.00 91.19 101 LYS A N 1
ATOM 805 C CA . LYS A 1 101 ? -1.551 5.839 -12.256 1.00 91.19 101 LYS A CA 1
ATOM 806 C C . LYS A 1 101 ? -2.991 5.412 -12.534 1.00 91.19 101 LYS A C 1
ATOM 808 O O . LYS A 1 101 ? -3.277 4.952 -13.639 1.00 91.19 101 LYS A O 1
ATOM 813 N N . GLY A 1 102 ? -3.875 5.555 -11.551 1.00 88.44 102 GLY A N 1
ATOM 814 C CA . GLY A 1 102 ? -5.318 5.407 -11.754 1.00 88.44 102 GLY A CA 1
ATOM 815 C C . GLY A 1 102 ? -5.955 6.656 -12.386 1.00 88.44 102 GLY A C 1
ATOM 816 O O . GLY A 1 102 ? -5.244 7.621 -12.680 1.00 88.44 102 GLY A O 1
ATOM 817 N N . PRO A 1 103 ? -7.283 6.664 -12.611 1.00 84.81 103 PRO A N 1
ATOM 818 C CA . PRO A 1 103 ? -7.971 7.752 -13.309 1.00 84.81 103 PRO A CA 1
ATOM 819 C C . PRO A 1 103 ? -7.920 9.103 -12.582 1.00 84.81 103 PRO A C 1
ATOM 821 O O . PRO A 1 103 ? -7.973 10.147 -13.229 1.00 84.81 103 PRO A O 1
ATOM 824 N N . GLY A 1 104 ? -7.798 9.116 -11.251 1.00 79.81 104 GLY A N 1
ATOM 825 C CA . GLY A 1 104 ? -7.547 10.351 -10.511 1.00 79.81 104 GLY A CA 1
ATOM 826 C C . GLY A 1 104 ? -6.087 10.792 -10.622 1.00 79.81 104 GLY A C 1
ATOM 827 O O . GLY A 1 104 ? -5.790 11.988 -10.633 1.00 79.81 104 GLY A O 1
ATOM 828 N N . GLY A 1 105 ? -5.166 9.835 -10.738 1.00 80.94 105 GLY A N 1
ATOM 829 C CA . GLY A 1 105 ? -3.719 10.011 -10.597 1.00 80.94 105 GLY A CA 1
ATOM 830 C C . GLY A 1 105 ? -3.170 9.414 -9.297 1.00 80.94 105 GLY A C 1
ATOM 831 O O . GLY A 1 105 ? -2.015 9.662 -8.940 1.00 80.94 105 GLY A O 1
ATOM 832 N N . GLU A 1 106 ? -3.994 8.651 -8.581 1.00 87.19 106 GLU A N 1
ATOM 833 C CA . GLU A 1 106 ? -3.603 7.802 -7.465 1.00 87.19 106 GLU A CA 1
ATOM 834 C C . GLU A 1 106 ? -2.593 6.728 -7.890 1.00 87.19 106 GLU A C 1
ATOM 836 O O . GLU A 1 106 ? -2.531 6.331 -9.055 1.00 87.19 106 GLU A O 1
ATOM 841 N N . GLN A 1 107 ? -1.787 6.262 -6.936 1.00 91.12 107 GLN A N 1
ATOM 842 C CA . GLN A 1 107 ? -0.739 5.283 -7.204 1.00 91.12 107 GLN A CA 1
ATOM 843 C C . GLN A 1 107 ? -1.271 3.860 -7.038 1.00 91.12 107 GLN A C 1
ATOM 845 O O . GLN A 1 107 ? -1.724 3.485 -5.951 1.00 91.12 107 GLN A O 1
ATOM 850 N N . LEU A 1 108 ? -1.144 3.052 -8.087 1.00 93.75 108 LEU A N 1
ATOM 851 C CA . LEU A 1 108 ? -1.513 1.641 -8.091 1.00 93.75 108 LEU A CA 1
ATOM 852 C C . LEU A 1 108 ? -0.272 0.777 -8.314 1.00 93.75 108 LEU A C 1
ATOM 854 O O . LEU A 1 108 ? 0.581 1.085 -9.147 1.00 93.75 108 LEU A O 1
ATOM 858 N N . LYS A 1 109 ? -0.190 -0.338 -7.592 1.00 94.94 109 LYS A N 1
ATOM 859 C CA . LYS A 1 109 ? 0.851 -1.352 -7.761 1.00 94.94 109 LYS A CA 1
ATOM 860 C C . LYS A 1 109 ? 0.196 -2.718 -7.869 1.00 94.94 109 LYS A C 1
ATOM 862 O O . LYS A 1 109 ? -0.581 -3.107 -7.005 1.00 94.94 109 LYS A O 1
ATOM 867 N N . LEU A 1 110 ? 0.496 -3.453 -8.928 1.00 95.25 110 LEU A N 1
ATOM 868 C CA . LEU A 1 110 ? 0.035 -4.826 -9.095 1.00 95.25 110 LEU A CA 1
ATOM 869 C C . LEU A 1 110 ? 1.132 -5.774 -8.633 1.00 95.25 110 LEU A C 1
ATOM 871 O O . LEU A 1 110 ? 2.297 -5.576 -8.976 1.00 95.25 110 LEU A O 1
ATOM 875 N N . TYR A 1 111 ? 0.745 -6.795 -7.880 1.00 94.56 111 TYR A N 1
ATOM 876 C CA . TYR A 1 111 ? 1.631 -7.837 -7.383 1.00 94.56 111 TYR A CA 1
ATOM 877 C C . TYR A 1 111 ? 1.223 -9.186 -7.947 1.00 94.56 111 TYR A C 1
ATOM 879 O O . TYR A 1 111 ? 0.061 -9.574 -7.865 1.00 94.56 111 TYR A O 1
ATOM 887 N N . HIS A 1 112 ? 2.194 -9.925 -8.457 1.00 93.56 112 HIS A N 1
ATOM 888 C CA . HIS A 1 112 ? 2.050 -11.319 -8.844 1.00 93.56 112 HIS A CA 1
ATOM 889 C C . HIS A 1 112 ? 3.149 -12.114 -8.146 1.00 93.56 112 HIS A C 1
ATOM 891 O O . HIS A 1 112 ? 4.321 -11.754 -8.221 1.00 93.56 112 HIS A O 1
ATOM 897 N N . LEU A 1 113 ? 2.755 -13.139 -7.394 1.00 91.38 113 LEU A N 1
ATOM 898 C CA . LEU A 1 113 ? 3.663 -13.963 -6.600 1.00 91.38 113 LEU A CA 1
ATOM 899 C C . LEU A 1 113 ? 3.641 -15.385 -7.151 1.00 91.38 113 LEU A C 1
ATOM 901 O O . LEU A 1 113 ? 2.562 -15.946 -7.372 1.00 91.38 113 LEU A O 1
ATOM 905 N N . ASN A 1 114 ? 4.817 -15.978 -7.343 1.00 88.69 114 ASN A N 1
ATOM 906 C CA . ASN A 1 114 ? 4.919 -17.408 -7.602 1.00 88.69 114 ASN A CA 1
ATOM 907 C C . ASN A 1 114 ? 4.541 -18.221 -6.343 1.00 88.69 114 ASN A C 1
ATOM 909 O O . ASN A 1 114 ? 4.281 -17.666 -5.272 1.00 88.69 114 ASN A O 1
ATOM 913 N N . ASN A 1 115 ? 4.502 -19.549 -6.474 1.00 84.12 115 ASN A N 1
ATOM 914 C CA . ASN A 1 115 ? 4.096 -20.427 -5.374 1.00 84.12 115 ASN A CA 1
ATOM 915 C C . ASN A 1 115 ? 5.017 -20.313 -4.150 1.00 84.12 115 ASN A C 1
ATOM 917 O O . ASN A 1 115 ? 4.518 -20.291 -3.026 1.00 84.12 115 ASN A O 1
ATOM 921 N N . ASP A 1 116 ? 6.325 -20.188 -4.363 1.00 82.81 116 ASP A N 1
ATOM 922 C CA . ASP A 1 116 ? 7.315 -20.174 -3.287 1.00 82.81 116 ASP A CA 1
ATOM 923 C C . ASP A 1 116 ? 7.190 -18.898 -2.445 1.00 82.81 116 ASP A C 1
ATOM 925 O O . ASP A 1 116 ? 7.010 -18.955 -1.225 1.00 82.81 116 ASP A O 1
ATOM 929 N N . THR A 1 117 ? 7.178 -17.729 -3.097 1.00 86.00 117 THR A N 1
ATOM 930 C CA . THR A 1 117 ? 6.989 -16.443 -2.417 1.00 86.00 117 THR A CA 1
ATOM 931 C C . THR A 1 117 ? 5.614 -16.361 -1.764 1.00 86.00 117 THR A C 1
ATOM 933 O O . THR A 1 117 ? 5.495 -15.868 -0.640 1.00 86.00 117 THR A O 1
ATOM 936 N N . LYS A 1 118 ? 4.566 -16.863 -2.434 1.00 86.06 118 LYS A N 1
ATOM 937 C CA . LYS A 1 118 ? 3.220 -16.948 -1.852 1.00 86.06 118 LYS A CA 1
ATOM 938 C C . LYS A 1 118 ? 3.236 -17.762 -0.558 1.00 86.06 118 LYS A C 1
ATOM 940 O O . LYS A 1 118 ? 2.607 -17.338 0.409 1.00 86.06 118 LYS A O 1
ATOM 945 N N . GLY A 1 119 ? 3.972 -18.874 -0.521 1.00 82.31 119 GLY A N 1
ATOM 946 C CA . GLY A 1 119 ? 4.164 -19.690 0.678 1.00 82.31 119 GLY A CA 1
ATOM 947 C C . GLY A 1 119 ? 4.747 -18.889 1.843 1.00 82.31 119 GLY A C 1
ATOM 948 O O . GLY A 1 119 ? 4.221 -18.952 2.950 1.00 82.31 119 GLY A O 1
ATOM 949 N N . TYR A 1 120 ? 5.767 -18.061 1.598 1.00 84.00 120 TYR A N 1
ATOM 950 C CA . TYR A 1 120 ? 6.358 -17.209 2.638 1.00 84.00 120 TYR A CA 1
ATOM 951 C C . TYR A 1 120 ? 5.383 -16.186 3.215 1.00 84.00 120 TYR A C 1
ATOM 953 O O . TYR A 1 120 ? 5.307 -16.057 4.436 1.00 84.00 120 TYR A O 1
ATOM 961 N N . VAL A 1 121 ? 4.612 -15.504 2.363 1.00 86.00 121 VAL A N 1
ATOM 962 C CA . VAL A 1 121 ? 3.570 -14.574 2.826 1.00 86.00 121 VAL A CA 1
ATOM 963 C C . VAL A 1 121 ? 2.532 -15.333 3.647 1.00 86.00 121 VAL A C 1
ATOM 965 O O . VAL A 1 121 ? 2.170 -14.918 4.744 1.00 86.00 121 VAL A O 1
ATOM 968 N N . LEU A 1 122 ? 2.086 -16.479 3.135 1.00 83.75 122 LEU A N 1
ATOM 969 C CA . LEU A 1 122 ? 1.028 -17.263 3.745 1.00 83.75 122 LEU A CA 1
ATOM 970 C C . LEU A 1 122 ? 1.364 -17.721 5.169 1.00 83.75 122 LEU A C 1
ATOM 972 O O . LEU A 1 122 ? 0.484 -17.737 6.029 1.00 83.75 122 LEU A O 1
ATOM 976 N N . ARG A 1 123 ? 2.628 -18.064 5.446 1.00 82.88 123 ARG A N 1
ATOM 977 C CA . ARG A 1 123 ? 3.037 -18.484 6.794 1.00 82.88 123 ARG A CA 1
ATOM 978 C C . ARG A 1 123 ? 2.744 -17.437 7.852 1.00 82.88 123 ARG A C 1
ATOM 980 O O . ARG A 1 123 ? 2.268 -17.810 8.924 1.00 82.88 123 ARG A O 1
ATOM 987 N N . GLU A 1 124 ? 2.983 -16.170 7.524 1.00 86.31 124 GLU A N 1
ATOM 988 C CA . GLU A 1 124 ? 2.727 -15.041 8.418 1.00 86.31 124 GLU A CA 1
ATOM 989 C C . GLU A 1 124 ? 1.226 -14.817 8.634 1.00 86.31 124 GLU A C 1
ATOM 991 O O . GLU A 1 124 ? 0.819 -14.516 9.754 1.00 86.31 124 GLU A O 1
ATOM 996 N N . TYR A 1 125 ? 0.393 -15.040 7.608 1.00 86.50 125 TYR A N 1
ATOM 997 C CA . TYR A 1 125 ? -1.065 -14.968 7.753 1.00 86.50 125 TYR A CA 1
ATOM 998 C C . TYR A 1 125 ? -1.606 -16.103 8.639 1.00 86.50 125 TYR A C 1
ATOM 1000 O O . TYR A 1 125 ? -2.381 -15.850 9.560 1.00 86.50 125 TYR A O 1
ATOM 1008 N N . CYS A 1 126 ? -1.146 -17.341 8.430 1.00 84.12 126 CYS A N 1
ATOM 1009 C CA . CYS A 1 126 ? -1.578 -18.492 9.231 1.00 84.12 126 CYS A CA 1
ATOM 1010 C C . CYS A 1 126 ? -1.082 -18.437 10.689 1.00 84.12 126 CYS A C 1
ATOM 1012 O O . CYS A 1 126 ? -1.776 -18.916 11.579 1.00 84.12 126 CYS A O 1
ATOM 1014 N N . ASP A 1 127 ? 0.108 -17.879 10.956 1.00 83.12 127 ASP A N 1
ATOM 1015 C CA . ASP A 1 127 ? 0.629 -17.718 12.328 1.00 83.12 127 ASP A CA 1
ATOM 1016 C C . ASP A 1 127 ? -0.191 -16.729 13.172 1.00 83.12 127 ASP A C 1
ATOM 1018 O O . ASP A 1 127 ? -0.169 -16.803 14.402 1.00 83.12 127 ASP A O 1
ATOM 1022 N N . ARG A 1 128 ? -0.885 -15.782 12.528 1.00 79.06 128 ARG A N 1
ATOM 1023 C CA . ARG A 1 128 ? -1.569 -14.647 13.173 1.00 79.06 128 ARG A CA 1
ATOM 1024 C C . ARG A 1 128 ? -3.096 -14.706 13.089 1.00 79.06 128 ARG A C 1
ATOM 1026 O O . ARG A 1 128 ? -3.751 -13.697 13.331 1.00 79.06 128 ARG A O 1
ATOM 1033 N N . PRO A 1 129 ? -3.670 -15.885 12.830 1.00 78.06 129 PRO A N 1
ATOM 1034 C CA . PRO A 1 129 ? -5.040 -16.013 12.334 1.00 78.06 129 PRO A CA 1
ATOM 1035 C C . PRO A 1 129 ? -5.542 -14.870 11.426 1.00 78.06 129 PRO A C 1
ATOM 1037 O O . PRO A 1 129 ? -6.673 -14.425 11.544 1.00 78.06 129 PRO A O 1
ATOM 1040 N N . SER A 1 130 ? -4.714 -14.401 10.494 1.00 82.25 130 SER A N 1
ATOM 1041 C CA . SER A 1 130 ? -5.015 -13.291 9.580 1.00 82.25 130 SER A CA 1
ATOM 1042 C C . SER A 1 130 ? -5.621 -13.797 8.258 1.00 82.25 130 SER A C 1
ATOM 1044 O O . SER A 1 130 ? -5.311 -14.900 7.812 1.00 82.25 130 SER A O 1
ATOM 1046 N N . GLY A 1 131 ? -6.467 -13.013 7.587 1.00 77.50 131 GLY A N 1
ATOM 1047 C CA . GLY A 1 131 ? -7.214 -13.451 6.403 1.00 77.50 131 GLY A CA 1
ATOM 1048 C C . GLY A 1 131 ? -7.173 -12.465 5.238 1.00 77.50 131 GLY A C 1
ATOM 1049 O O . GLY A 1 131 ? -7.592 -11.327 5.373 1.00 77.50 131 GLY A O 1
ATOM 1050 N N . SER A 1 132 ? -6.772 -12.934 4.053 1.00 80.25 132 SER A N 1
ATOM 1051 C CA . SER A 1 132 ? -6.919 -12.202 2.786 1.00 80.25 132 SER A CA 1
ATOM 1052 C C . SER A 1 132 ? -7.616 -13.084 1.755 1.00 80.25 132 SER A C 1
ATOM 1054 O O . SER A 1 132 ? -7.379 -14.292 1.697 1.00 80.25 132 SER A O 1
ATOM 1056 N N . THR A 1 133 ? -8.457 -12.490 0.903 1.00 76.62 133 THR A N 1
ATOM 1057 C CA . THR A 1 133 ? -9.157 -13.209 -0.177 1.00 76.62 133 THR A CA 1
ATOM 1058 C C . THR A 1 133 ? -8.195 -13.906 -1.141 1.00 76.62 133 THR A C 1
ATOM 1060 O O . THR A 1 133 ? -8.585 -14.859 -1.808 1.00 76.62 133 THR A O 1
ATOM 1063 N N . ALA A 1 134 ? -6.934 -13.464 -1.202 1.00 76.19 134 ALA A N 1
ATOM 1064 C CA . ALA A 1 134 ? -5.879 -14.082 -2.006 1.00 76.19 134 ALA A CA 1
ATOM 1065 C C . ALA A 1 134 ? -5.480 -15.501 -1.559 1.00 76.19 134 ALA A C 1
ATOM 1067 O O . ALA A 1 134 ? -4.815 -16.222 -2.314 1.00 76.19 134 ALA A O 1
ATOM 1068 N N . PHE A 1 135 ? -5.875 -15.894 -0.348 1.00 78.19 135 PHE A N 1
ATOM 1069 C CA . PHE A 1 135 ? -5.555 -17.186 0.261 1.00 78.19 135 PHE A CA 1
ATOM 1070 C C . PHE A 1 135 ? -6.756 -18.120 0.390 1.00 78.19 135 PHE A C 1
ATOM 1072 O O . PHE A 1 135 ? -6.613 -19.203 0.944 1.00 78.19 135 PHE A O 1
ATOM 1079 N N . LEU A 1 136 ? -7.924 -17.719 -0.112 1.00 76.88 136 LEU A N 1
ATOM 1080 C CA . LEU A 1 136 ? -9.104 -18.571 -0.079 1.00 76.88 136 LEU A CA 1
ATOM 1081 C C . LEU A 1 136 ? -8.971 -19.735 -1.061 1.00 76.88 136 LEU A C 1
ATOM 1083 O O . LEU A 1 136 ? -8.706 -19.529 -2.250 1.00 76.88 136 LEU A O 1
ATOM 1087 N N . ASP A 1 137 ? -9.235 -20.942 -0.566 1.00 67.94 137 ASP A N 1
ATOM 1088 C CA . ASP A 1 137 ? -9.238 -22.172 -1.364 1.00 67.94 137 ASP A CA 1
ATOM 1089 C C . ASP A 1 137 ? -10.418 -22.218 -2.357 1.00 67.94 137 ASP A C 1
ATOM 1091 O O . ASP A 1 137 ? -10.332 -22.830 -3.422 1.00 67.94 137 ASP A O 1
ATOM 1095 N N . ASP A 1 138 ? -11.516 -21.535 -2.026 1.00 66.88 138 ASP A N 1
ATOM 1096 C CA . ASP A 1 138 ? -12.781 -21.493 -2.765 1.00 66.88 138 ASP A CA 1
ATOM 1097 C C . ASP A 1 138 ? -13.025 -20.155 -3.481 1.00 66.88 138 ASP A C 1
ATOM 1099 O O . ASP A 1 138 ? -14.171 -19.822 -3.794 1.00 66.88 138 ASP A O 1
ATOM 1103 N N . TYR A 1 139 ? -11.971 -19.374 -3.749 1.00 69.25 139 TYR A N 1
ATOM 1104 C CA . TYR A 1 139 ? -12.115 -18.048 -4.349 1.00 69.25 139 TYR A CA 1
ATOM 1105 C C . TYR A 1 139 ? -12.894 -18.105 -5.678 1.00 69.25 139 TYR A C 1
ATOM 1107 O O . TYR A 1 139 ? -12.396 -18.557 -6.714 1.00 69.25 139 TYR A O 1
ATOM 1115 N N . TYR A 1 140 ? -14.142 -17.631 -5.650 1.00 61.44 140 TYR A N 1
ATOM 1116 C CA . TYR A 1 140 ? -15.062 -17.744 -6.775 1.00 61.44 140 TYR A CA 1
ATOM 1117 C C . TYR A 1 140 ? -14.972 -16.527 -7.703 1.00 61.44 140 TYR A C 1
ATOM 1119 O O . TYR A 1 140 ? -14.989 -15.373 -7.264 1.00 61.44 140 TYR A O 1
ATOM 1127 N N . HIS A 1 141 ? -14.958 -16.775 -9.017 1.00 62.03 141 HIS A N 1
ATOM 1128 C CA . HIS A 1 141 ? -15.144 -15.735 -10.030 1.00 62.03 141 HIS A CA 1
ATOM 1129 C C . HIS A 1 141 ? -16.581 -15.204 -9.980 1.00 62.03 141 HIS A C 1
ATOM 1131 O O . HIS A 1 141 ? -17.460 -15.668 -10.705 1.00 62.03 141 HIS A O 1
ATOM 1137 N N . ASN A 1 142 ? -16.834 -14.231 -9.114 1.00 64.62 142 ASN A N 1
ATOM 1138 C CA . ASN A 1 142 ? -18.143 -13.596 -8.995 1.00 64.62 142 ASN A CA 1
ATOM 1139 C C . ASN A 1 142 ? -18.552 -12.844 -10.279 1.00 64.62 142 ASN A C 1
ATOM 1141 O O . ASN A 1 142 ? -17.720 -12.336 -11.037 1.00 64.62 142 ASN A O 1
ATOM 1145 N N . MET A 1 143 ? -19.865 -12.774 -10.526 1.00 69.50 143 MET A N 1
ATOM 1146 C CA . MET A 1 143 ? -20.408 -12.178 -11.754 1.00 69.50 143 MET A CA 1
ATOM 1147 C C . MET A 1 143 ? -20.045 -10.701 -11.912 1.00 69.50 143 MET A C 1
ATOM 1149 O O . MET A 1 143 ? -19.855 -10.247 -13.032 1.00 69.50 143 MET A O 1
ATOM 1153 N N . TYR A 1 144 ? -19.900 -9.931 -10.830 1.00 69.44 144 TYR A N 1
ATOM 1154 C CA . TYR A 1 144 ? -19.549 -8.519 -10.972 1.00 69.44 144 TYR A CA 1
ATOM 1155 C C . TYR A 1 144 ? -18.089 -8.326 -11.435 1.00 69.44 144 TYR A C 1
ATOM 1157 O O . TYR A 1 144 ? -17.841 -7.431 -12.242 1.00 69.44 144 TYR A O 1
ATOM 1165 N N . LYS A 1 145 ? -17.129 -9.178 -11.017 1.00 68.06 145 LYS A N 1
ATOM 1166 C CA . LYS A 1 145 ? -15.760 -9.166 -11.579 1.00 68.06 145 LYS A CA 1
ATOM 1167 C C . LYS A 1 145 ? -15.763 -9.555 -13.051 1.00 68.06 145 LYS A C 1
ATOM 1169 O O . LYS A 1 145 ? -14.974 -9.001 -13.805 1.00 68.06 145 LYS A O 1
ATOM 1174 N N . GLN A 1 146 ? -16.657 -10.455 -13.462 1.00 70.81 146 GLN A N 1
ATOM 1175 C CA . GLN A 1 146 ? -16.851 -10.788 -14.878 1.00 70.81 146 GLN A CA 1
ATOM 1176 C C . GLN A 1 146 ? -17.443 -9.598 -15.658 1.00 70.81 146 GLN A C 1
ATOM 1178 O O . GLN A 1 146 ? -16.958 -9.268 -16.736 1.00 70.81 146 GLN A O 1
ATOM 1183 N N . ASN A 1 147 ? -18.426 -8.895 -15.083 1.00 75.81 147 ASN A N 1
ATOM 1184 C CA . ASN A 1 147 ? -19.046 -7.703 -15.679 1.00 75.81 147 ASN A CA 1
ATOM 1185 C C . ASN A 1 147 ? -18.077 -6.522 -15.818 1.00 75.81 147 ASN A C 1
ATOM 1187 O O . ASN A 1 147 ? -18.303 -5.637 -16.640 1.00 75.81 147 ASN A O 1
ATOM 1191 N N . ALA A 1 148 ? -17.002 -6.488 -15.026 1.00 71.12 148 ALA A N 1
ATOM 1192 C CA . ALA A 1 148 ? -15.975 -5.462 -15.145 1.00 71.12 148 ALA A CA 1
ATOM 1193 C C . ALA A 1 148 ? -15.165 -5.571 -16.452 1.00 71.12 148 ALA A C 1
ATOM 1195 O O . ALA A 1 148 ? -14.358 -4.682 -16.713 1.00 71.12 148 ALA A O 1
ATOM 1196 N N . GLU A 1 149 ? -15.345 -6.636 -17.251 1.00 71.00 149 GLU A N 1
ATOM 1197 C CA . GLU A 1 149 ? -14.603 -6.964 -18.489 1.00 71.00 149 GLU A CA 1
ATOM 1198 C C . GLU A 1 149 ? -13.086 -7.132 -18.305 1.00 71.00 149 GLU A C 1
ATOM 1200 O O . GLU A 1 149 ? -12.393 -7.632 -19.187 1.00 71.00 149 GLU A O 1
ATOM 1205 N N . MET A 1 150 ? -12.562 -6.791 -17.131 1.00 68.75 150 MET A N 1
ATOM 1206 C CA . MET A 1 150 ? -11.281 -7.267 -16.660 1.00 68.75 150 MET A CA 1
ATOM 1207 C C . MET A 1 150 ? -11.354 -8.783 -16.445 1.00 68.75 150 MET A C 1
ATOM 1209 O O . MET A 1 150 ? -12.394 -9.295 -16.034 1.00 68.75 150 MET A O 1
ATOM 1213 N N . PRO A 1 151 ? -10.245 -9.521 -16.586 1.00 61.03 151 PRO A N 1
ATOM 1214 C CA . PRO A 1 151 ? -10.228 -10.972 -16.387 1.00 61.03 151 PRO A CA 1
ATOM 1215 C C . PRO A 1 151 ? -10.653 -11.507 -14.998 1.00 61.03 151 PRO A C 1
ATOM 1217 O O . PRO A 1 151 ? -10.470 -12.691 -14.731 1.00 61.03 151 PRO A O 1
ATOM 1220 N N . GLY A 1 152 ? -11.111 -10.667 -14.063 1.00 60.50 152 GLY A N 1
ATOM 1221 C CA . GLY A 1 152 ? -11.490 -11.066 -12.703 1.00 60.50 152 GLY A CA 1
ATOM 1222 C C . GLY A 1 152 ? -10.341 -11.647 -11.872 1.00 60.50 152 GLY A C 1
ATOM 1223 O O . GLY A 1 152 ? -10.581 -12.348 -10.891 1.00 60.50 152 GLY A O 1
ATOM 1224 N N . LYS A 1 153 ? -9.098 -11.365 -12.275 1.00 73.19 153 LYS A N 1
ATOM 1225 C CA . LYS A 1 153 ? -7.863 -11.958 -11.742 1.00 73.19 153 LYS A CA 1
ATOM 1226 C C . LYS A 1 153 ? -7.309 -11.241 -10.508 1.00 73.19 153 LYS A C 1
ATOM 1228 O O . LYS A 1 153 ? -6.351 -11.728 -9.922 1.00 73.19 153 LYS A O 1
ATOM 1233 N N . ASN A 1 154 ? -7.886 -10.112 -10.096 1.00 80.19 154 ASN A N 1
ATOM 1234 C CA . ASN A 1 154 ? -7.500 -9.443 -8.853 1.00 80.19 154 ASN A CA 1
ATOM 1235 C C . ASN A 1 154 ? -8.157 -10.142 -7.659 1.00 80.19 154 ASN A C 1
ATOM 1237 O O . ASN A 1 154 ? -9.390 -10.160 -7.560 1.00 80.19 154 ASN A O 1
ATOM 1241 N N . PHE A 1 155 ? -7.350 -10.658 -6.734 1.00 77.12 155 PHE A N 1
ATOM 1242 C CA . PHE A 1 155 ? -7.860 -11.242 -5.496 1.00 77.12 155 PHE A CA 1
ATOM 1243 C C . PHE A 1 155 ? -8.354 -10.176 -4.523 1.00 77.12 155 PHE A C 1
ATOM 1245 O O . PHE A 1 155 ? -9.417 -10.341 -3.926 1.00 77.12 155 PHE A O 1
ATOM 1252 N N . GLY A 1 156 ? -7.655 -9.047 -4.432 1.00 77.62 156 GLY A N 1
ATOM 1253 C CA . GLY A 1 156 ? -8.013 -7.964 -3.527 1.00 77.62 156 GLY A CA 1
ATOM 1254 C C . GLY A 1 156 ? -6.838 -7.040 -3.257 1.00 77.62 156 GLY A C 1
ATOM 1255 O O . GLY A 1 156 ? -5.806 -7.107 -3.935 1.00 77.62 156 GLY A O 1
ATOM 1256 N N . VAL A 1 157 ? -7.009 -6.176 -2.261 1.00 85.25 157 VAL A N 1
ATOM 1257 C CA . VAL A 1 157 ? -5.922 -5.346 -1.751 1.00 85.25 157 VAL A CA 1
ATOM 1258 C C . VAL A 1 157 ? -4.883 -6.258 -1.104 1.00 85.25 157 VAL A C 1
ATOM 1260 O O . VAL A 1 157 ? -5.210 -7.086 -0.262 1.00 85.25 157 VAL A O 1
ATOM 1263 N N . TYR A 1 158 ? -3.637 -6.121 -1.540 1.00 87.62 158 TYR A N 1
ATOM 1264 C CA . TYR A 1 158 ? -2.495 -6.805 -0.951 1.00 87.62 158 TYR A CA 1
ATOM 1265 C C . TYR A 1 158 ? -1.781 -5.902 0.042 1.00 87.62 158 TYR A C 1
ATOM 1267 O O . TYR A 1 158 ? -1.531 -6.300 1.175 1.00 87.62 158 TYR A O 1
ATOM 1275 N N . THR A 1 159 ? -1.453 -4.677 -0.382 1.00 91.38 159 THR A N 1
ATOM 1276 C CA . THR A 1 159 ? -0.702 -3.737 0.447 1.00 91.38 159 THR A CA 1
ATOM 1277 C C . THR A 1 159 ? -1.284 -2.337 0.393 1.00 91.38 159 THR A C 1
ATOM 1279 O O . THR A 1 159 ? -1.875 -1.924 -0.604 1.00 91.38 159 THR A O 1
ATOM 1282 N N . PHE A 1 160 ? -1.051 -1.574 1.454 1.00 92.69 160 PHE A N 1
ATOM 1283 C CA . PHE A 1 160 ? -1.138 -0.121 1.412 1.00 92.69 160 PHE A CA 1
ATOM 1284 C C . PHE A 1 160 ? 0.244 0.450 1.717 1.00 92.69 160 PHE A C 1
ATOM 1286 O O . PHE A 1 160 ? 0.786 0.233 2.798 1.00 92.69 160 PHE A O 1
ATOM 1293 N N . ALA A 1 161 ? 0.848 1.154 0.767 1.00 90.81 161 ALA A N 1
ATOM 1294 C CA . ALA A 1 161 ? 2.186 1.695 0.928 1.00 90.81 161 ALA A CA 1
ATOM 1295 C C . ALA A 1 161 ? 2.161 3.139 1.420 1.00 90.81 161 ALA A C 1
ATOM 1297 O O . ALA A 1 161 ? 1.293 3.914 1.030 1.00 90.81 161 ALA A O 1
ATOM 1298 N N . THR A 1 162 ? 3.154 3.522 2.216 1.00 90.94 162 THR A N 1
ATOM 1299 C CA . THR A 1 162 ? 3.409 4.900 2.640 1.00 90.94 162 THR A CA 1
ATOM 1300 C C . THR A 1 162 ? 4.905 5.215 2.598 1.00 90.94 162 THR A C 1
ATOM 1302 O O . THR A 1 162 ? 5.757 4.330 2.733 1.00 90.94 162 THR A O 1
ATOM 1305 N N . HIS A 1 163 ? 5.237 6.493 2.406 1.00 90.81 163 HIS A N 1
ATOM 1306 C CA . HIS A 1 163 ? 6.612 6.983 2.345 1.00 90.81 163 HIS A CA 1
ATOM 1307 C C . HIS A 1 163 ? 6.965 7.837 3.568 1.00 90.81 163 HIS A C 1
ATOM 1309 O O . HIS A 1 163 ? 6.205 8.736 3.941 1.00 90.81 163 HIS A O 1
ATOM 1315 N N . THR A 1 164 ? 8.141 7.592 4.158 1.00 91.06 164 THR A N 1
ATOM 1316 C CA . THR A 1 164 ? 8.595 8.198 5.420 1.00 91.06 164 THR A CA 1
ATOM 1317 C C . THR A 1 164 ? 10.021 8.757 5.360 1.00 91.06 164 THR A C 1
ATOM 1319 O O . THR A 1 164 ? 10.936 8.194 4.751 1.00 91.06 164 THR A O 1
ATOM 1322 N N . ASP A 1 165 ? 10.259 9.858 6.081 1.00 89.38 165 ASP A N 1
ATOM 1323 C CA . ASP A 1 165 ? 11.609 10.373 6.329 1.00 89.38 165 ASP A CA 1
ATOM 1324 C C . ASP A 1 165 ? 12.290 9.704 7.530 1.00 89.38 165 ASP A C 1
ATOM 1326 O O . ASP A 1 165 ? 13.470 9.958 7.789 1.00 89.38 165 ASP A O 1
ATOM 1330 N N . ASN A 1 166 ? 11.646 8.761 8.216 1.00 91.25 166 ASN A N 1
ATOM 1331 C CA . ASN A 1 166 ? 12.280 7.939 9.239 1.00 91.25 166 ASN A CA 1
ATOM 1332 C C . ASN A 1 166 ? 11.711 6.515 9.268 1.00 91.25 166 ASN A C 1
ATOM 1334 O O . ASN A 1 166 ? 10.826 6.204 10.058 1.00 91.25 166 ASN A O 1
ATOM 1338 N N . LEU A 1 167 ? 12.297 5.638 8.448 1.00 92.19 167 LEU A N 1
ATOM 1339 C CA . LEU A 1 167 ? 11.876 4.245 8.296 1.00 92.19 167 LEU A CA 1
ATOM 1340 C C . LEU A 1 167 ? 11.793 3.487 9.624 1.00 92.19 167 LEU A C 1
ATOM 1342 O O . LEU A 1 167 ? 10.742 2.956 9.960 1.00 92.19 167 LEU A O 1
ATOM 1346 N N . LYS A 1 168 ? 12.866 3.506 10.426 1.00 92.44 168 LYS A N 1
ATOM 1347 C CA . LYS A 1 168 ? 12.909 2.812 11.723 1.00 92.44 168 LYS A CA 1
ATOM 1348 C C . LYS A 1 168 ? 11.816 3.309 12.672 1.00 92.44 168 LYS A C 1
ATOM 1350 O O . LYS A 1 168 ? 11.188 2.504 13.352 1.00 92.44 168 LYS A O 1
ATOM 1355 N N . LYS A 1 169 ? 11.616 4.629 12.736 1.00 93.19 169 LYS A N 1
ATOM 1356 C CA . LYS A 1 169 ? 10.588 5.242 13.584 1.00 93.19 169 LYS A CA 1
ATOM 1357 C C . LYS A 1 169 ? 9.192 4.858 13.082 1.00 93.19 169 LYS A C 1
ATOM 1359 O O . LYS A 1 169 ? 8.387 4.392 13.872 1.00 93.19 169 LYS A O 1
ATOM 1364 N N . SER A 1 170 ? 8.926 4.950 11.782 1.00 93.88 170 SER A N 1
ATOM 1365 C CA . SER A 1 170 ? 7.636 4.545 11.214 1.00 93.88 170 SER A CA 1
ATOM 1366 C C . SER A 1 170 ? 7.338 3.061 11.416 1.00 93.88 170 SER A C 1
ATOM 1368 O O . SER A 1 170 ? 6.252 2.754 11.880 1.00 93.88 170 SER A O 1
ATOM 1370 N N . VAL A 1 171 ? 8.281 2.145 11.169 1.00 94.00 171 VAL A N 1
ATOM 1371 C CA . VAL A 1 171 ? 8.065 0.706 11.427 1.00 94.00 171 VAL A CA 1
ATOM 1372 C C . VAL A 1 171 ? 7.635 0.476 12.877 1.00 94.00 171 VAL A C 1
ATOM 1374 O O . VAL A 1 171 ? 6.624 -0.178 13.103 1.00 94.00 171 VAL A O 1
ATOM 1377 N N . LYS A 1 172 ? 8.321 1.107 13.842 1.00 94.69 172 LYS A N 1
ATOM 1378 C CA . LYS A 1 172 ? 7.934 1.061 15.259 1.00 94.69 172 LYS A CA 1
ATOM 1379 C C . LYS A 1 172 ? 6.542 1.627 15.519 1.00 94.69 172 LYS A C 1
ATOM 1381 O O . LYS A 1 172 ? 5.827 1.070 16.332 1.00 94.69 172 LYS A O 1
ATOM 1386 N N . PHE A 1 173 ? 6.136 2.704 14.851 1.00 96.12 173 PHE A N 1
ATOM 1387 C CA . PHE A 1 173 ? 4.778 3.233 15.002 1.00 96.12 173 PHE A CA 1
ATOM 1388 C C . PHE A 1 173 ? 3.728 2.194 14.595 1.00 96.12 173 PHE A C 1
ATOM 1390 O O . PHE A 1 173 ? 2.848 1.856 15.382 1.00 96.12 173 PHE A O 1
ATOM 1397 N N . TYR A 1 174 ? 3.853 1.642 13.387 1.00 94.69 174 TYR A N 1
ATOM 1398 C CA . TYR A 1 174 ? 2.876 0.681 12.879 1.00 94.69 174 TYR A CA 1
ATOM 1399 C C . TYR A 1 174 ? 2.881 -0.634 13.670 1.00 94.69 174 TYR A C 1
ATOM 1401 O O . TYR A 1 174 ? 1.827 -1.249 13.800 1.00 94.69 174 TYR A O 1
ATOM 1409 N N . SER A 1 175 ? 4.017 -1.049 14.243 1.00 93.12 175 SER A N 1
ATOM 1410 C CA . SER A 1 175 ? 4.085 -2.292 15.018 1.00 93.12 175 SER A CA 1
ATOM 1411 C C . SER A 1 175 ? 3.822 -2.135 16.519 1.00 93.12 175 SER A C 1
ATOM 1413 O O . SER A 1 175 ? 3.079 -2.910 17.104 1.00 93.12 175 SER A O 1
ATOM 1415 N N . GLU A 1 176 ? 4.436 -1.145 17.168 1.00 93.25 176 GLU A N 1
ATOM 1416 C CA . GLU A 1 176 ? 4.423 -0.983 18.632 1.00 93.25 176 GLU A CA 1
ATOM 1417 C C . GLU A 1 176 ? 3.284 -0.066 19.114 1.00 93.25 176 GLU A C 1
ATOM 1419 O O . GLU A 1 176 ? 2.864 -0.190 20.260 1.00 93.25 176 GLU A O 1
ATOM 1424 N N . ILE A 1 177 ? 2.770 0.837 18.265 1.00 94.50 177 ILE A N 1
ATOM 1425 C CA . ILE A 1 177 ? 1.661 1.745 18.621 1.00 94.50 177 ILE A CA 1
ATOM 1426 C C . ILE A 1 177 ? 0.334 1.259 18.038 1.00 94.50 177 ILE A C 1
ATOM 1428 O O . ILE A 1 177 ? -0.666 1.217 18.752 1.00 94.50 177 ILE A O 1
ATOM 1432 N N . LEU A 1 178 ? 0.320 0.883 16.754 1.00 92.88 178 LEU A N 1
ATOM 1433 C CA . LEU A 1 178 ? -0.896 0.412 16.078 1.00 92.88 178 LEU A CA 1
ATOM 1434 C C . LEU A 1 178 ? -1.121 -1.106 16.180 1.00 92.88 178 LEU A C 1
ATOM 1436 O O . LEU A 1 178 ? -2.210 -1.566 15.861 1.00 92.88 178 LEU A O 1
ATOM 1440 N N . GLY A 1 179 ? -0.134 -1.878 16.647 1.00 89.81 179 GLY A N 1
ATOM 1441 C CA . GLY A 1 179 ? -0.289 -3.314 16.919 1.00 89.81 179 GLY A CA 1
ATOM 1442 C C . GLY A 1 179 ? -0.074 -4.250 15.723 1.00 89.81 179 GLY A C 1
ATOM 1443 O O . GLY A 1 179 ? -0.332 -5.449 15.832 1.00 89.81 179 GLY A O 1
ATOM 1444 N N . GLY A 1 180 ? 0.421 -3.745 14.590 1.00 90.62 180 GLY A N 1
ATOM 1445 C CA . GLY A 1 180 ? 0.828 -4.590 13.468 1.00 90.62 180 GLY A CA 1
ATOM 1446 C C . GLY A 1 180 ? 2.092 -5.405 13.775 1.00 90.62 180 GLY A C 1
ATOM 1447 O O . GLY A 1 180 ? 2.777 -5.194 14.777 1.00 90.62 180 GLY A O 1
ATOM 1448 N N . S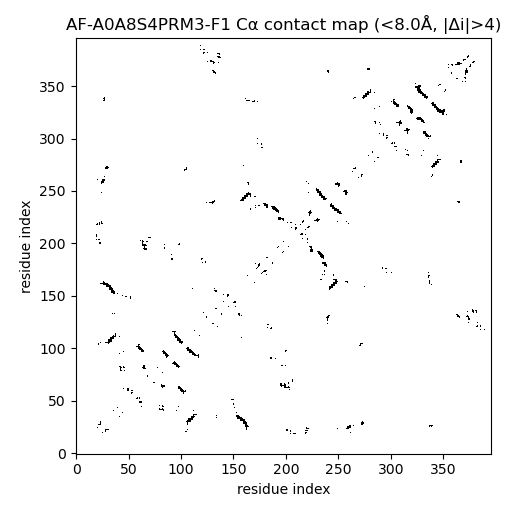ER A 1 181 ? 2.465 -6.327 12.889 1.00 91.56 181 SER A N 1
ATOM 1449 C CA . SER A 1 181 ? 3.733 -7.057 13.014 1.00 91.56 181 SER A CA 1
ATOM 1450 C C . SER A 1 181 ? 4.560 -6.985 11.753 1.00 91.56 181 SER A C 1
ATOM 1452 O O . SER A 1 181 ? 4.030 -7.257 10.681 1.00 91.56 181 SER A O 1
ATOM 1454 N N . PRO A 1 182 ? 5.864 -6.688 11.850 1.00 91.12 182 PRO A N 1
ATOM 1455 C CA . PRO A 1 182 ? 6.756 -6.848 10.717 1.00 91.12 182 PRO A CA 1
ATOM 1456 C C . PRO A 1 182 ? 6.646 -8.268 10.150 1.00 91.12 182 PRO A C 1
ATOM 1458 O O . PRO A 1 182 ? 6.623 -9.232 10.922 1.00 91.12 182 PRO A O 1
ATOM 1461 N N . LEU A 1 183 ? 6.576 -8.389 8.822 1.00 88.75 183 LEU A N 1
ATOM 1462 C CA . LEU A 1 183 ? 6.769 -9.679 8.162 1.00 88.75 183 LEU A CA 1
ATOM 1463 C C . LEU A 1 183 ? 8.171 -10.209 8.485 1.00 88.75 183 LEU A C 1
ATOM 1465 O O . LEU A 1 183 ? 9.084 -9.445 8.813 1.00 88.75 183 LEU A O 1
ATOM 1469 N N . LYS A 1 184 ? 8.356 -11.524 8.392 1.00 84.19 184 LYS A N 1
ATOM 1470 C CA . LYS A 1 184 ? 9.679 -12.134 8.545 1.00 84.19 184 LYS A CA 1
ATOM 1471 C C . LYS A 1 184 ? 10.438 -12.159 7.216 1.00 84.19 184 LYS A C 1
ATOM 1473 O O . LYS A 1 184 ? 9.887 -11.958 6.132 1.00 84.19 184 LYS A O 1
ATOM 1478 N N . GLU A 1 185 ? 11.741 -12.401 7.311 1.00 79.88 185 GLU A N 1
ATOM 1479 C CA . GLU A 1 185 ? 12.570 -12.712 6.145 1.00 79.88 185 GLU A CA 1
ATOM 1480 C C . GLU A 1 185 ? 12.026 -13.963 5.415 1.00 79.88 185 GLU A C 1
ATOM 1482 O O . GLU A 1 185 ? 11.484 -14.859 6.068 1.00 79.88 185 GLU A O 1
ATOM 1487 N N . PRO A 1 186 ? 12.145 -14.046 4.078 1.00 76.00 186 PRO A N 1
ATOM 1488 C CA . PRO A 1 186 ? 12.907 -13.155 3.209 1.00 76.00 186 PRO A CA 1
ATOM 1489 C C . PRO A 1 186 ? 12.096 -11.965 2.680 1.00 76.00 186 PRO A C 1
ATOM 1491 O O . PRO A 1 186 ? 12.489 -11.407 1.672 1.00 76.00 186 PRO A O 1
ATOM 1494 N N . LEU A 1 187 ? 10.979 -11.548 3.288 1.00 75.06 187 LEU A N 1
ATOM 1495 C CA . LEU A 1 187 ? 10.137 -10.479 2.721 1.00 75.06 187 LEU A CA 1
ATOM 1496 C C . LEU A 1 187 ? 10.348 -9.092 3.354 1.00 75.06 187 LEU A C 1
ATOM 1498 O O . LEU A 1 187 ? 10.047 -8.087 2.713 1.00 75.06 187 LEU A O 1
ATOM 1502 N N . ASP A 1 188 ? 10.906 -9.003 4.564 1.00 80.38 188 ASP A N 1
ATOM 1503 C CA . ASP A 1 188 ? 11.151 -7.725 5.257 1.00 80.38 188 ASP A CA 1
ATOM 1504 C C . ASP A 1 188 ? 12.500 -7.073 4.880 1.00 80.38 188 ASP A C 1
ATOM 1506 O O . ASP A 1 188 ? 13.411 -7.712 4.360 1.00 80.38 188 ASP A O 1
ATOM 1510 N N . ARG A 1 189 ? 12.637 -5.768 5.151 1.00 83.12 189 ARG A N 1
ATOM 1511 C CA . ARG A 1 189 ? 13.903 -4.997 5.105 1.00 83.12 189 ARG A CA 1
ATOM 1512 C C . ARG A 1 189 ? 14.615 -4.926 3.751 1.00 83.12 189 ARG A C 1
ATOM 1514 O O . ARG A 1 189 ? 15.842 -5.033 3.675 1.00 83.12 189 ARG A O 1
ATOM 1521 N N . LYS A 1 190 ? 13.890 -4.673 2.663 1.00 86.25 190 LYS A N 1
ATOM 1522 C CA . LYS A 1 190 ? 14.485 -4.691 1.316 1.00 86.25 190 LYS A CA 1
ATOM 1523 C C . LYS A 1 190 ? 15.121 -3.378 0.933 1.00 86.25 190 LYS A C 1
ATOM 1525 O O . LYS A 1 190 ? 14.539 -2.317 1.117 1.00 86.25 190 LYS A O 1
ATOM 1530 N N . THR A 1 191 ? 16.327 -3.470 0.379 1.00 89.81 191 THR A N 1
ATOM 1531 C CA . THR A 1 191 ? 17.001 -2.359 -0.291 1.00 89.81 191 THR A CA 1
ATOM 1532 C C . THR A 1 191 ? 16.954 -2.608 -1.786 1.00 89.81 191 THR A C 1
ATOM 1534 O O . THR A 1 191 ? 17.439 -3.630 -2.258 1.00 89.81 191 THR A O 1
ATOM 1537 N N . ILE A 1 192 ? 16.371 -1.669 -2.517 1.00 90.75 192 ILE A N 1
ATOM 1538 C CA . ILE A 1 192 ? 16.071 -1.799 -3.934 1.00 90.75 192 ILE A CA 1
ATOM 1539 C C . ILE A 1 192 ? 16.715 -0.625 -4.682 1.00 90.75 192 ILE A C 1
ATOM 1541 O O . ILE A 1 192 ? 16.614 0.536 -4.266 1.00 90.75 192 ILE A O 1
ATOM 1545 N N . LYS A 1 193 ? 17.403 -0.951 -5.776 1.00 93.50 193 LYS A N 1
ATOM 1546 C CA . LYS A 1 193 ? 18.070 -0.029 -6.698 1.00 93.50 193 LYS A CA 1
ATOM 1547 C C . LYS A 1 193 ? 18.126 -0.691 -8.078 1.00 93.50 193 LYS A C 1
ATOM 1549 O O . LYS A 1 193 ? 18.231 -1.914 -8.138 1.00 93.50 193 LYS A O 1
ATOM 1554 N N . GLY A 1 194 ? 18.051 0.099 -9.142 1.00 95.12 194 GLY A N 1
ATOM 1555 C CA . GLY A 1 194 ? 18.293 -0.364 -10.506 1.00 95.12 194 GLY A CA 1
ATOM 1556 C C . GLY A 1 194 ? 17.442 0.351 -11.543 1.00 95.12 194 GLY A C 1
ATOM 1557 O O . GLY A 1 194 ? 16.425 0.965 -11.214 1.00 95.12 194 GLY A O 1
ATOM 1558 N N . ASP A 1 195 ? 17.846 0.257 -12.805 1.00 96.31 195 ASP A N 1
ATOM 1559 C CA . ASP A 1 195 ? 17.158 0.953 -13.899 1.00 96.31 195 ASP A CA 1
ATOM 1560 C C . ASP A 1 195 ? 15.706 0.475 -14.055 1.00 96.31 195 ASP A C 1
ATOM 1562 O O . ASP A 1 195 ? 14.789 1.285 -14.175 1.00 96.31 195 ASP A O 1
ATOM 1566 N N . GLY A 1 196 ? 15.468 -0.838 -13.963 1.00 95.06 196 GLY A N 1
ATOM 1567 C CA . GLY A 1 196 ? 14.128 -1.411 -14.119 1.00 95.06 196 GLY A CA 1
ATOM 1568 C C . GLY A 1 196 ? 13.127 -0.909 -13.079 1.00 95.06 196 GLY A C 1
ATOM 1569 O O . GLY A 1 196 ? 12.038 -0.453 -13.423 1.00 95.06 196 GLY A O 1
ATOM 1570 N N . ILE A 1 197 ? 13.507 -0.930 -11.800 1.00 94.69 197 ILE A N 1
ATOM 1571 C CA . ILE A 1 197 ? 12.652 -0.422 -10.719 1.00 94.69 197 ILE A CA 1
ATOM 1572 C C . ILE A 1 197 ? 12.528 1.107 -10.752 1.00 94.69 197 ILE A C 1
ATOM 1574 O O . ILE A 1 197 ? 11.465 1.631 -10.425 1.00 94.69 197 ILE A O 1
ATOM 1578 N N . HIS A 1 198 ? 13.578 1.825 -11.165 1.00 96.12 198 HIS A N 1
ATOM 1579 C CA . HIS A 1 198 ? 13.526 3.274 -11.342 1.00 96.12 198 HIS A CA 1
ATOM 1580 C C . HIS A 1 198 ? 12.445 3.655 -12.357 1.00 96.12 198 HIS A C 1
ATOM 1582 O O . HIS A 1 198 ? 11.517 4.394 -12.023 1.00 96.12 198 HIS A O 1
ATOM 1588 N N . ASN A 1 199 ? 12.529 3.089 -13.564 1.00 95.25 199 ASN A N 1
ATOM 1589 C CA . ASN A 1 199 ? 11.565 3.345 -14.631 1.00 95.25 199 ASN A CA 1
ATOM 1590 C C . ASN A 1 199 ? 10.156 2.937 -14.189 1.00 95.25 199 ASN A C 1
ATOM 1592 O O . ASN A 1 199 ? 9.208 3.709 -14.329 1.00 95.25 199 ASN A O 1
ATOM 1596 N N . LEU A 1 200 ? 10.029 1.774 -13.544 1.00 95.56 200 LEU A N 1
ATOM 1597 C CA . LEU A 1 200 ? 8.742 1.301 -13.057 1.00 95.56 200 LEU A CA 1
ATOM 1598 C C . LEU A 1 200 ? 8.081 2.273 -12.066 1.00 95.56 200 LEU A C 1
ATOM 1600 O O . LEU A 1 200 ? 6.865 2.416 -12.084 1.00 95.56 200 LEU A O 1
ATOM 1604 N N . LEU A 1 201 ? 8.832 2.962 -11.207 1.00 94.12 201 LEU A N 1
ATOM 1605 C CA . LEU A 1 201 ? 8.242 3.879 -10.224 1.00 94.12 201 LEU A CA 1
ATOM 1606 C C . LEU A 1 201 ? 8.043 5.305 -10.755 1.00 94.12 201 LEU A C 1
ATOM 1608 O O . LEU A 1 201 ? 7.095 5.969 -10.333 1.00 94.12 201 LEU A O 1
ATOM 1612 N N . PHE A 1 202 ? 8.907 5.783 -11.657 1.00 93.94 202 PHE A N 1
ATOM 1613 C CA . PHE A 1 202 ? 9.020 7.219 -11.945 1.00 93.94 202 PHE A CA 1
ATOM 1614 C C . PHE A 1 202 ? 8.820 7.631 -13.408 1.00 93.94 202 PHE A C 1
ATOM 1616 O O . PHE A 1 202 ? 8.659 8.822 -13.661 1.00 93.94 202 PHE A O 1
ATOM 1623 N N . GLN A 1 203 ? 8.749 6.695 -14.359 1.00 92.50 203 GLN A N 1
ATOM 1624 C CA . GLN A 1 203 ? 8.750 6.992 -15.801 1.00 92.50 203 GLN A CA 1
ATOM 1625 C C . GLN A 1 203 ? 7.722 8.052 -16.240 1.00 92.50 203 GLN A C 1
ATOM 1627 O O . GLN A 1 203 ? 8.095 9.051 -16.856 1.00 92.50 203 GLN A O 1
ATOM 1632 N N . VAL A 1 204 ? 6.434 7.887 -15.905 1.00 89.56 204 VAL A N 1
ATOM 1633 C CA . VAL A 1 204 ? 5.394 8.872 -16.276 1.00 89.56 204 VAL A CA 1
ATOM 1634 C C . VAL A 1 204 ? 5.657 10.250 -15.660 1.00 89.56 204 VAL A C 1
ATOM 1636 O O . VAL A 1 204 ? 5.360 11.274 -16.277 1.00 89.56 204 VAL A O 1
ATOM 1639 N N . ASP A 1 205 ? 6.205 10.298 -14.447 1.00 89.06 205 ASP A N 1
ATOM 1640 C CA . ASP A 1 205 ? 6.505 11.558 -13.767 1.00 89.06 205 ASP A CA 1
ATOM 1641 C C . ASP A 1 205 ? 7.720 12.253 -14.408 1.00 89.06 205 ASP A C 1
ATOM 1643 O O . ASP A 1 205 ? 7.718 13.478 -14.555 1.00 89.06 205 ASP A O 1
ATOM 1647 N N . GLU A 1 206 ? 8.715 11.487 -14.867 1.00 90.25 206 GLU A N 1
ATOM 1648 C CA . GLU A 1 206 ? 9.885 12.001 -15.588 1.00 90.25 206 GLU A CA 1
ATOM 1649 C C . GLU A 1 206 ? 9.525 12.580 -16.957 1.00 90.25 206 GLU A C 1
ATOM 1651 O O . GLU A 1 206 ? 10.000 13.667 -17.297 1.00 90.25 206 GLU A O 1
ATOM 1656 N N . TRP A 1 207 ? 8.645 11.921 -17.722 1.00 87.56 207 TRP A N 1
ATOM 1657 C CA . TRP A 1 207 ? 8.149 12.460 -18.996 1.00 87.56 207 TRP A CA 1
ATOM 1658 C C . TRP A 1 207 ? 7.506 13.819 -18.810 1.00 87.56 207 TRP A C 1
ATOM 1660 O O . TRP A 1 207 ? 7.863 14.780 -19.488 1.00 87.56 207 TRP A O 1
ATOM 1670 N N . LYS A 1 208 ? 6.597 13.918 -17.841 1.00 85.31 208 LYS A N 1
ATOM 1671 C CA . LYS A 1 208 ? 5.904 15.171 -17.574 1.00 85.31 208 LYS A CA 1
ATOM 1672 C C . LYS A 1 208 ? 6.870 16.250 -17.086 1.00 85.31 208 LYS A C 1
ATOM 1674 O O . LYS A 1 208 ? 6.719 17.411 -17.463 1.00 85.31 208 LYS A O 1
ATOM 1679 N N . ALA A 1 209 ? 7.869 15.900 -16.273 1.00 87.00 209 ALA A N 1
ATOM 1680 C CA . ALA A 1 209 ? 8.904 16.845 -15.856 1.00 87.00 209 ALA A CA 1
ATOM 1681 C C . ALA A 1 209 ? 9.685 17.376 -17.073 1.00 87.00 209 ALA A C 1
ATOM 1683 O O . ALA A 1 209 ? 9.824 18.591 -17.230 1.00 87.00 209 ALA A O 1
ATOM 1684 N N . LYS A 1 210 ? 10.091 16.486 -17.986 1.00 86.69 210 LYS A N 1
ATOM 1685 C CA . LYS A 1 210 ? 10.788 16.819 -19.237 1.00 86.69 210 LYS A CA 1
ATOM 1686 C C . LYS A 1 210 ? 9.947 17.699 -20.167 1.00 86.69 210 LYS A C 1
ATOM 1688 O O . LYS A 1 210 ? 10.440 18.729 -20.615 1.00 86.69 210 LYS A O 1
ATOM 1693 N N . GLU A 1 211 ? 8.681 17.352 -20.405 1.00 86.12 211 GLU A N 1
ATOM 1694 C CA . GLU A 1 211 ? 7.732 18.147 -21.208 1.00 86.12 211 GLU A CA 1
ATOM 1695 C C . GLU A 1 211 ? 7.580 19.582 -20.681 1.00 86.12 211 GLU A C 1
ATOM 1697 O O . GLU A 1 211 ? 7.388 20.521 -21.452 1.00 86.12 211 GLU A O 1
ATOM 1702 N N . ASN A 1 212 ? 7.725 19.761 -19.366 1.00 84.25 212 ASN A N 1
ATOM 1703 C CA . ASN A 1 212 ? 7.626 21.055 -18.696 1.00 84.25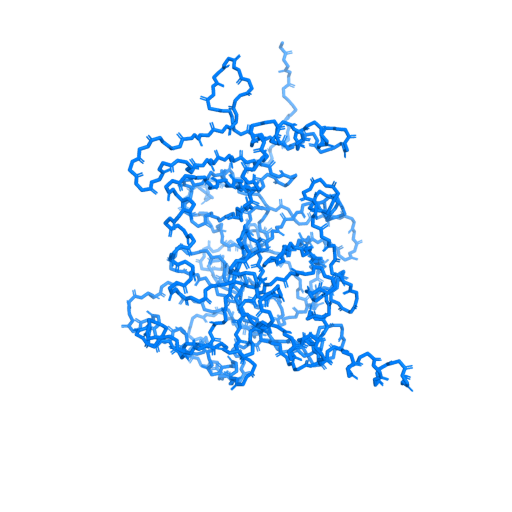 212 ASN A CA 1
ATOM 1704 C C . ASN A 1 212 ? 8.987 21.726 -18.438 1.00 84.25 212 ASN A C 1
ATOM 1706 O O . ASN A 1 212 ? 9.035 22.767 -17.785 1.00 84.25 212 ASN A O 1
ATOM 1710 N N . ASN A 1 213 ? 10.092 21.178 -18.958 1.00 89.00 213 ASN A N 1
ATOM 1711 C CA . ASN A 1 213 ? 11.460 21.666 -18.730 1.00 89.00 213 ASN A CA 1
ATOM 1712 C C . ASN A 1 213 ? 11.833 21.772 -17.234 1.00 89.00 213 ASN A C 1
ATOM 1714 O O . ASN A 1 213 ? 12.519 22.705 -16.807 1.00 89.00 213 ASN A O 1
ATOM 1718 N N . ILE A 1 214 ? 11.365 20.820 -16.424 1.00 87.62 214 ILE A N 1
ATOM 1719 C CA . ILE A 1 214 ? 11.661 20.707 -14.995 1.00 87.62 214 ILE A CA 1
ATOM 1720 C C . ILE A 1 214 ? 12.646 19.554 -14.785 1.00 87.62 214 ILE A C 1
ATOM 1722 O O . ILE A 1 214 ? 12.383 18.417 -15.162 1.00 87.62 214 ILE A O 1
ATOM 1726 N N . GLU A 1 215 ? 13.768 19.836 -14.124 1.00 87.81 215 GLU A N 1
ATOM 1727 C CA . GLU A 1 215 ? 14.711 18.803 -13.676 1.00 87.81 215 GLU A CA 1
ATOM 1728 C C . GLU A 1 215 ? 14.012 17.779 -12.753 1.00 87.81 215 GLU A C 1
ATOM 1730 O O . GLU A 1 215 ? 13.375 18.208 -11.783 1.00 87.81 215 GLU A O 1
ATOM 1735 N N . PRO A 1 216 ? 14.175 16.452 -12.945 1.00 88.88 216 PRO A N 1
ATOM 1736 C CA . PRO A 1 216 ? 13.457 15.425 -12.175 1.00 88.88 216 PRO A CA 1
ATOM 1737 C C . PRO A 1 216 ? 13.532 15.607 -10.652 1.00 88.88 216 PRO A C 1
ATOM 1739 O O . PRO A 1 216 ? 12.518 15.574 -9.950 1.00 88.88 216 PRO A O 1
ATOM 1742 N N . LYS A 1 217 ? 14.716 15.941 -10.124 1.00 87.00 217 LYS A N 1
ATOM 1743 C CA . LYS A 1 217 ? 14.911 16.215 -8.689 1.00 87.00 217 LYS A CA 1
ATOM 1744 C C . LYS A 1 217 ? 14.033 17.359 -8.163 1.00 87.00 217 LYS A C 1
ATOM 1746 O O . LYS A 1 217 ? 13.583 17.313 -7.020 1.00 87.00 217 LYS A O 1
ATOM 1751 N N . ASN A 1 218 ? 13.777 18.376 -8.990 1.00 85.25 218 ASN A N 1
ATOM 1752 C CA . ASN A 1 218 ? 12.936 19.524 -8.645 1.00 85.25 218 ASN A CA 1
ATOM 1753 C C . ASN A 1 218 ? 11.442 19.166 -8.725 1.00 85.25 218 ASN A C 1
ATOM 1755 O O . ASN A 1 218 ? 10.632 19.814 -8.067 1.00 85.25 218 ASN A O 1
ATOM 1759 N N . ALA A 1 219 ? 11.091 18.119 -9.479 1.00 84.19 219 ALA A N 1
ATOM 1760 C CA . ALA A 1 219 ? 9.756 17.526 -9.527 1.00 84.19 219 ALA A CA 1
ATOM 1761 C C . ALA A 1 219 ? 9.509 16.487 -8.413 1.00 84.19 219 ALA A C 1
ATOM 1763 O O . ALA A 1 219 ? 8.430 15.908 -8.341 1.00 84.19 219 ALA A O 1
ATOM 1764 N N . GLY A 1 220 ? 10.477 16.243 -7.520 1.00 87.31 220 GLY A N 1
ATOM 1765 C CA . GLY A 1 220 ? 10.342 15.227 -6.473 1.00 87.31 220 GLY A CA 1
ATOM 1766 C C . GLY A 1 220 ? 10.532 13.796 -6.986 1.00 87.31 220 GLY A C 1
ATOM 1767 O O . GLY A 1 220 ? 9.950 12.861 -6.434 1.00 87.31 220 GLY A O 1
ATOM 1768 N N . ILE A 1 221 ? 11.355 13.624 -8.021 1.00 92.44 221 ILE A N 1
ATOM 1769 C CA . ILE A 1 221 ? 11.750 12.324 -8.568 1.00 92.44 221 ILE A CA 1
ATOM 1770 C C . ILE A 1 221 ? 13.203 12.027 -8.146 1.00 92.44 221 ILE A C 1
ATOM 1772 O O . ILE A 1 221 ? 14.096 12.825 -8.449 1.00 92.44 221 ILE A O 1
ATOM 1776 N N . PRO A 1 222 ? 13.456 10.940 -7.396 1.00 93.62 222 PRO A N 1
ATOM 1777 C CA . PRO A 1 222 ? 14.795 10.544 -6.975 1.00 93.62 222 PRO A CA 1
ATOM 1778 C C . PRO A 1 222 ? 15.496 9.683 -8.022 1.00 93.62 222 PRO A C 1
ATOM 1780 O O . PRO A 1 222 ? 14.857 8.924 -8.742 1.00 93.62 222 PRO A O 1
ATOM 1783 N N . ASP A 1 223 ? 16.828 9.697 -8.013 1.00 95.00 223 ASP A N 1
ATOM 1784 C CA . ASP A 1 223 ? 17.628 8.834 -8.882 1.00 95.00 223 ASP A CA 1
ATOM 1785 C C . ASP A 1 223 ? 18.050 7.534 -8.174 1.00 95.00 223 ASP A C 1
ATOM 1787 O O . ASP A 1 223 ? 19.121 7.443 -7.566 1.00 95.00 223 ASP A O 1
ATOM 1791 N N . ILE A 1 224 ? 17.164 6.532 -8.230 1.00 96.50 224 ILE A N 1
ATOM 1792 C CA . ILE A 1 224 ? 17.434 5.149 -7.786 1.00 96.50 224 ILE A CA 1
ATOM 1793 C C . ILE A 1 224 ? 17.907 4.211 -8.918 1.00 96.50 224 ILE A C 1
ATOM 1795 O O . ILE A 1 224 ? 17.908 2.993 -8.724 1.00 96.50 224 ILE A O 1
ATOM 1799 N N . SER A 1 225 ? 18.263 4.755 -10.091 1.00 96.19 225 SER A N 1
ATOM 1800 C CA . SER A 1 225 ? 18.818 3.985 -11.221 1.00 96.19 225 SER A CA 1
ATOM 1801 C C . SER A 1 225 ? 20.161 3.357 -10.839 1.00 96.19 225 SER A C 1
ATOM 1803 O O . SER A 1 225 ? 20.743 3.744 -9.824 1.00 96.19 225 SER A O 1
ATOM 1805 N N . ASP A 1 226 ? 20.714 2.441 -11.636 1.00 94.88 226 ASP A N 1
ATOM 1806 C CA . ASP A 1 226 ? 22.018 1.820 -11.342 1.00 94.88 226 ASP A CA 1
ATOM 1807 C C . ASP A 1 226 ? 23.142 2.858 -11.216 1.00 94.88 226 ASP A C 1
ATOM 1809 O O . ASP A 1 226 ? 23.987 2.779 -10.310 1.00 94.88 226 ASP A O 1
ATOM 1813 N N . SER A 1 227 ? 23.092 3.885 -12.068 1.00 94.62 227 SER A N 1
ATOM 1814 C CA . SER A 1 227 ? 24.015 5.026 -12.058 1.00 94.62 227 SER A CA 1
ATOM 1815 C C . SER A 1 227 ? 23.728 6.050 -10.951 1.00 94.62 227 SER A C 1
ATOM 1817 O O . SER A 1 227 ? 24.626 6.799 -10.548 1.00 94.62 227 SER A O 1
ATOM 1819 N N . GLY A 1 228 ? 22.502 6.038 -10.429 1.00 94.38 228 GLY A N 1
ATOM 1820 C CA . GLY A 1 228 ? 22.010 6.959 -9.420 1.00 94.38 228 GLY A CA 1
ATOM 1821 C C . GLY A 1 228 ? 22.687 6.804 -8.068 1.00 94.38 228 GLY A C 1
ATOM 1822 O O . GLY A 1 228 ? 23.340 5.802 -7.752 1.00 94.38 228 GLY A O 1
ATOM 1823 N N . ASP A 1 229 ? 22.544 7.823 -7.228 1.00 94.75 229 ASP A N 1
ATOM 1824 C CA . ASP A 1 229 ? 23.122 7.834 -5.890 1.00 94.75 229 ASP A CA 1
ATOM 1825 C C . ASP A 1 229 ? 22.099 7.569 -4.785 1.00 94.75 229 ASP A C 1
ATOM 1827 O O . ASP A 1 229 ? 22.480 7.636 -3.615 1.00 94.75 229 ASP A O 1
ATOM 1831 N N . MET A 1 230 ? 20.852 7.220 -5.113 1.00 95.44 230 MET A N 1
ATOM 1832 C CA . MET A 1 230 ? 19.803 6.909 -4.140 1.00 95.44 230 MET A CA 1
ATOM 1833 C C . MET A 1 230 ? 19.414 5.425 -4.138 1.00 95.44 230 MET A C 1
ATOM 1835 O O . MET A 1 230 ? 19.738 4.662 -5.045 1.00 95.44 230 MET A O 1
ATOM 1839 N N . LYS A 1 231 ? 18.739 5.008 -3.065 1.00 94.88 231 LYS A N 1
ATOM 1840 C CA . LYS A 1 231 ? 18.170 3.668 -2.875 1.00 94.88 231 LYS A CA 1
ATOM 1841 C C . LYS A 1 231 ? 16.799 3.762 -2.214 1.00 94.88 231 LYS A C 1
ATOM 1843 O O . LYS A 1 231 ? 16.583 4.641 -1.376 1.00 94.88 231 LYS A O 1
ATOM 1848 N N . LEU A 1 232 ? 15.913 2.830 -2.550 1.00 94.25 232 LEU A N 1
ATOM 1849 C CA . LEU A 1 232 ? 14.634 2.618 -1.877 1.00 94.25 232 LEU A CA 1
ATOM 1850 C C . LEU A 1 232 ? 14.815 1.551 -0.797 1.00 94.25 232 LEU A C 1
ATOM 1852 O O . LEU A 1 232 ? 15.325 0.471 -1.073 1.00 94.25 232 LEU A O 1
ATOM 1856 N N . GLN A 1 233 ? 14.403 1.841 0.429 1.00 93.62 233 GLN A N 1
ATOM 1857 C CA . GLN A 1 233 ? 14.327 0.864 1.509 1.00 93.62 233 GLN A CA 1
ATOM 1858 C C . GLN A 1 233 ? 12.866 0.632 1.871 1.00 93.62 233 GLN A C 1
ATOM 1860 O O . GLN A 1 233 ? 12.134 1.612 1.999 1.00 93.62 233 GLN A O 1
ATOM 1865 N N . THR A 1 234 ? 12.445 -0.620 2.041 1.00 92.38 234 THR A N 1
ATOM 1866 C CA . THR A 1 234 ? 11.053 -0.974 2.346 1.00 92.38 234 THR A CA 1
ATOM 1867 C C . THR A 1 234 ? 10.940 -2.028 3.449 1.00 92.38 234 THR A C 1
ATOM 1869 O O . THR A 1 234 ? 11.809 -2.890 3.586 1.00 92.38 234 THR A O 1
ATOM 1872 N N . HIS A 1 235 ? 9.880 -1.924 4.247 1.00 93.62 235 HIS A N 1
ATOM 1873 C CA . HIS A 1 235 ? 9.457 -2.878 5.271 1.00 93.62 235 HIS A CA 1
ATOM 1874 C C . HIS A 1 235 ? 7.967 -3.155 5.123 1.00 93.62 235 HIS A C 1
ATOM 1876 O O . HIS A 1 235 ? 7.215 -2.272 4.713 1.00 93.62 235 HIS A O 1
ATOM 1882 N N . PHE A 1 236 ? 7.530 -4.338 5.538 1.00 93.12 236 PHE A N 1
ATOM 1883 C CA . PHE A 1 236 ? 6.118 -4.709 5.517 1.00 93.12 236 PHE A CA 1
ATOM 1884 C C . PHE A 1 236 ? 5.640 -4.997 6.934 1.00 93.12 236 PHE A C 1
ATOM 1886 O O . PHE A 1 236 ? 6.258 -5.790 7.639 1.00 93.12 236 PHE A O 1
ATOM 1893 N N . VAL A 1 237 ? 4.547 -4.356 7.347 1.00 92.81 237 VAL A N 1
ATOM 1894 C CA . VAL A 1 237 ? 3.891 -4.583 8.639 1.00 92.81 237 VAL A CA 1
ATOM 1895 C C . VAL A 1 237 ? 2.500 -5.152 8.386 1.00 92.81 237 VAL A C 1
ATOM 1897 O O . VAL A 1 237 ? 1.644 -4.463 7.844 1.00 92.81 237 VAL A O 1
ATOM 1900 N N . LEU A 1 238 ? 2.284 -6.405 8.765 1.00 92.06 238 LEU A N 1
ATOM 1901 C CA . LEU A 1 238 ? 1.027 -7.124 8.623 1.00 92.06 238 LEU A CA 1
ATOM 1902 C C . LEU A 1 238 ? 0.034 -6.732 9.722 1.00 92.06 238 LEU A C 1
ATOM 1904 O O . LEU A 1 238 ? 0.335 -6.839 10.917 1.00 92.06 238 LEU A O 1
ATOM 1908 N N . PHE A 1 239 ? -1.145 -6.310 9.281 1.00 89.31 239 PHE A N 1
ATOM 1909 C CA . PHE A 1 239 ? -2.390 -6.316 10.039 1.00 89.31 239 PHE A CA 1
ATOM 1910 C C . PHE A 1 239 ? -3.246 -7.492 9.556 1.00 89.31 239 PHE A C 1
ATOM 1912 O O . PHE A 1 239 ? -2.865 -8.202 8.630 1.00 89.31 239 PHE A O 1
ATOM 1919 N N . ASP A 1 240 ? -4.383 -7.717 10.195 1.00 84.44 240 ASP A N 1
ATOM 1920 C CA . ASP A 1 240 ? -5.154 -8.947 10.030 1.00 84.44 240 ASP A CA 1
ATOM 1921 C C . ASP A 1 240 ? -5.555 -9.293 8.589 1.00 84.44 240 ASP A C 1
ATOM 1923 O O . ASP A 1 240 ? -5.632 -10.467 8.244 1.00 84.44 240 ASP A O 1
ATOM 1927 N N . ASP A 1 241 ? -5.822 -8.311 7.736 1.00 80.94 241 ASP A N 1
ATOM 1928 C CA . ASP A 1 241 ? -6.309 -8.529 6.369 1.00 80.94 241 ASP A CA 1
ATOM 1929 C C . ASP A 1 241 ? -5.497 -7.798 5.291 1.00 80.94 241 ASP A C 1
ATOM 1931 O O . ASP A 1 241 ? -5.682 -8.025 4.091 1.00 80.94 241 ASP A O 1
ATOM 1935 N N . ILE A 1 242 ? -4.558 -6.952 5.713 1.00 88.56 242 ILE A N 1
ATOM 1936 C CA . ILE A 1 242 ? -3.724 -6.126 4.846 1.00 88.56 242 ILE A CA 1
ATOM 1937 C C . ILE A 1 242 ? -2.343 -5.917 5.463 1.00 88.56 242 ILE A C 1
ATOM 1939 O O . ILE A 1 242 ? -2.189 -5.789 6.676 1.00 88.56 242 ILE A O 1
ATOM 1943 N N . GLN A 1 243 ? -1.315 -5.788 4.625 1.00 91.19 243 GLN A N 1
ATOM 1944 C CA . GLN A 1 243 ? 0.002 -5.331 5.073 1.00 91.19 243 GLN A CA 1
ATOM 1945 C C . GLN A 1 243 ? 0.286 -3.884 4.654 1.00 91.19 243 GLN A C 1
ATOM 1947 O O . GLN A 1 243 ? -0.006 -3.457 3.535 1.00 91.19 243 GLN A O 1
ATOM 1952 N N . ILE A 1 244 ? 0.914 -3.122 5.544 1.00 93.62 244 ILE A N 1
ATOM 1953 C CA . ILE A 1 244 ? 1.399 -1.773 5.273 1.00 93.62 244 ILE A CA 1
ATOM 1954 C C . ILE A 1 244 ? 2.843 -1.847 4.776 1.00 93.62 244 ILE A C 1
ATOM 1956 O O . ILE A 1 244 ? 3.726 -2.320 5.488 1.00 93.62 244 ILE A O 1
ATOM 1960 N N . GLU A 1 245 ? 3.092 -1.360 3.561 1.00 94.06 245 GLU A N 1
ATOM 1961 C CA . GLU A 1 245 ? 4.438 -1.209 2.996 1.00 94.06 245 GLU A CA 1
ATOM 1962 C C . GLU A 1 245 ? 5.001 0.164 3.394 1.00 94.06 245 GLU A C 1
ATOM 1964 O O . GLU A 1 245 ? 4.515 1.208 2.968 1.00 94.06 245 GLU A O 1
ATOM 1969 N N . ILE A 1 246 ? 6.034 0.201 4.226 1.00 94.19 246 ILE A N 1
ATOM 1970 C CA . ILE A 1 246 ? 6.642 1.443 4.710 1.00 94.19 246 ILE A CA 1
ATOM 1971 C C . ILE A 1 246 ? 7.967 1.628 3.992 1.00 94.19 246 ILE A C 1
ATOM 1973 O O . ILE A 1 246 ? 8.859 0.791 4.117 1.00 94.19 246 ILE A O 1
ATOM 1977 N N . SER A 1 247 ? 8.124 2.745 3.286 1.00 93.94 247 SER A N 1
ATOM 1978 C CA . SER A 1 247 ? 9.298 2.979 2.449 1.00 93.94 247 SER A CA 1
ATOM 1979 C C . SER A 1 247 ? 10.040 4.279 2.754 1.00 93.94 247 SER A C 1
ATOM 1981 O O . SER A 1 247 ? 9.462 5.263 3.210 1.00 93.94 247 SER A O 1
ATOM 1983 N N . GLN A 1 248 ? 11.342 4.300 2.476 1.00 93.88 248 GLN A N 1
ATOM 1984 C CA . GLN A 1 248 ? 12.206 5.474 2.589 1.00 93.88 248 GLN A CA 1
ATOM 1985 C C . GLN A 1 248 ? 13.215 5.509 1.446 1.00 93.88 248 GLN A C 1
ATOM 1987 O O . GLN A 1 248 ? 13.856 4.502 1.155 1.00 93.88 248 GLN A O 1
ATOM 1992 N N . ILE A 1 249 ? 13.423 6.688 0.856 1.00 94.12 249 ILE A N 1
ATOM 1993 C CA . ILE A 1 249 ? 14.484 6.908 -0.124 1.00 94.12 249 ILE A CA 1
ATOM 1994 C C . ILE A 1 249 ? 15.608 7.713 0.516 1.00 94.12 249 ILE A C 1
ATOM 1996 O O . ILE A 1 249 ? 15.408 8.756 1.148 1.00 94.12 249 ILE A O 1
ATOM 2000 N N . SER A 1 250 ? 16.824 7.202 0.372 1.00 93.25 250 SER A N 1
ATOM 2001 C CA . SER A 1 250 ? 18.023 7.816 0.930 1.00 93.25 250 SER A CA 1
ATOM 2002 C C . SER A 1 250 ? 19.205 7.692 -0.014 1.00 93.25 250 SER A C 1
ATOM 2004 O O . SER A 1 250 ? 19.226 6.852 -0.913 1.00 93.25 250 SER A O 1
ATOM 2006 N N . SER A 1 251 ? 20.193 8.554 0.193 1.00 92.50 251 SER A N 1
ATOM 2007 C CA . SER A 1 251 ? 21.463 8.486 -0.508 1.00 92.50 251 SER A CA 1
ATOM 2008 C C . SER A 1 251 ? 22.208 7.201 -0.131 1.00 92.50 251 SER A C 1
ATOM 2010 O O . SER A 1 251 ? 22.233 6.756 1.014 1.00 92.50 251 SER A O 1
ATOM 2012 N N . THR A 1 252 ? 22.856 6.608 -1.121 1.00 89.56 252 THR A N 1
ATOM 2013 C CA . THR A 1 252 ? 23.789 5.484 -0.990 1.00 89.56 252 THR A CA 1
ATOM 2014 C C . THR A 1 252 ? 25.151 5.929 -0.456 1.00 89.56 252 THR A C 1
ATOM 2016 O O . THR A 1 252 ? 25.891 5.113 0.083 1.00 89.56 252 THR A O 1
ATOM 2019 N N . LYS A 1 253 ? 25.478 7.221 -0.590 1.00 89.06 253 LYS A N 1
ATOM 2020 C CA . LYS A 1 253 ? 26.792 7.804 -0.269 1.00 89.06 253 LYS A CA 1
ATOM 2021 C C . LYS A 1 253 ? 26.791 8.629 1.017 1.00 89.06 253 LYS A C 1
ATOM 2023 O O . LYS A 1 253 ? 27.851 8.996 1.513 1.00 89.06 253 LYS A O 1
ATOM 2028 N N . SER A 1 254 ? 25.617 8.984 1.533 1.00 87.31 254 SER A N 1
ATOM 2029 C CA . SER A 1 254 ? 25.473 9.877 2.684 1.00 87.31 254 SER A CA 1
ATOM 2030 C C . SER A 1 254 ? 24.206 9.560 3.476 1.00 87.31 254 SER A C 1
ATOM 2032 O O . SER A 1 254 ? 23.323 8.864 2.993 1.00 87.31 254 SER A O 1
ATOM 2034 N N . ASN A 1 255 ? 24.059 10.154 4.661 1.00 81.31 255 ASN A N 1
ATOM 2035 C CA . ASN A 1 255 ? 22.823 10.057 5.450 1.00 81.31 255 ASN A CA 1
ATOM 2036 C C . ASN A 1 255 ? 21.704 10.990 4.936 1.00 81.31 255 ASN A C 1
ATOM 2038 O O . ASN A 1 255 ? 20.714 11.223 5.635 1.00 81.31 255 ASN A O 1
ATOM 2042 N N . THR A 1 256 ? 21.860 11.560 3.736 1.00 88.81 256 THR A N 1
ATOM 2043 C CA . THR A 1 256 ? 20.862 12.440 3.120 1.00 88.81 256 THR A CA 1
ATOM 2044 C C . THR A 1 256 ? 19.630 11.637 2.723 1.00 88.81 256 THR A C 1
ATOM 2046 O O . THR A 1 256 ? 19.738 10.579 2.107 1.00 88.81 256 THR A O 1
ATOM 2049 N N . LYS A 1 257 ? 18.448 12.157 3.052 1.00 89.56 257 LYS A N 1
ATOM 2050 C CA . LYS A 1 257 ? 17.156 11.543 2.727 1.00 89.56 257 LYS A CA 1
ATOM 2051 C C . LYS A 1 257 ? 16.466 12.334 1.628 1.00 89.56 257 LYS A C 1
ATOM 2053 O O . LYS A 1 257 ? 16.464 13.566 1.682 1.00 89.56 257 LYS A O 1
ATOM 2058 N N . PHE A 1 258 ? 15.855 11.634 0.681 1.00 89.50 258 PHE A N 1
ATOM 2059 C CA . PHE A 1 258 ? 14.993 12.248 -0.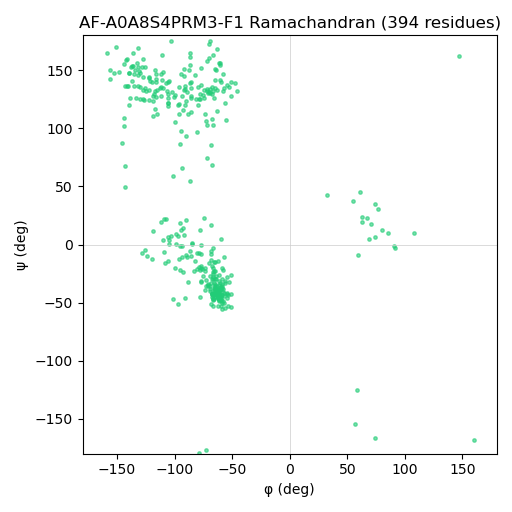318 1.00 89.50 258 PHE A CA 1
ATOM 2060 C C . PHE A 1 258 ? 13.588 12.361 0.268 1.00 89.50 258 PHE A C 1
ATOM 2062 O O . PHE A 1 258 ? 12.978 11.360 0.620 1.00 89.50 258 PHE A O 1
ATOM 2069 N N . LYS A 1 259 ? 13.119 13.590 0.484 1.00 87.88 259 LYS A N 1
ATOM 2070 C CA . LYS A 1 259 ? 11.912 13.847 1.284 1.00 87.88 259 LYS A CA 1
ATOM 2071 C C . LYS A 1 259 ? 11.044 14.993 0.749 1.00 87.88 259 LYS A C 1
ATOM 2073 O O . LYS A 1 259 ? 10.713 15.901 1.522 1.00 87.88 259 LYS A O 1
ATOM 2078 N N . PRO A 1 260 ? 10.699 15.013 -0.551 1.00 86.12 260 PRO A N 1
ATOM 2079 C CA . PRO A 1 260 ? 9.727 15.979 -1.047 1.00 86.12 260 PRO A CA 1
ATOM 2080 C C . PRO A 1 260 ? 8.381 15.777 -0.326 1.00 86.12 260 PRO A C 1
ATOM 2082 O O . PRO A 1 260 ? 7.999 14.653 -0.002 1.00 86.12 260 PRO A O 1
ATOM 2085 N N . LYS A 1 261 ? 7.678 16.872 -0.010 1.00 78.25 261 LYS A N 1
ATOM 2086 C CA . LYS A 1 261 ? 6.414 16.862 0.751 1.00 78.25 261 LYS A CA 1
ATOM 2087 C C . LYS A 1 261 ? 5.302 17.522 -0.057 1.00 78.25 261 LYS A C 1
ATOM 2089 O O . LYS A 1 261 ? 5.534 18.528 -0.723 1.00 78.25 261 LYS A O 1
ATOM 2094 N N . TYR A 1 262 ? 4.080 17.000 0.045 1.00 72.44 262 TYR A N 1
ATOM 2095 C CA . TYR A 1 262 ? 2.900 17.745 -0.391 1.00 72.44 262 TYR A CA 1
ATOM 2096 C C . TYR A 1 262 ? 2.653 18.933 0.545 1.00 72.44 262 TYR A C 1
ATOM 2098 O O . TYR A 1 262 ? 2.588 18.761 1.761 1.00 72.44 262 TYR A O 1
ATOM 2106 N N . ASP A 1 263 ? 2.455 20.119 -0.037 1.00 68.31 263 ASP A N 1
ATOM 2107 C CA . ASP A 1 263 ? 2.073 21.321 0.727 1.00 68.31 263 ASP A CA 1
ATOM 2108 C C . ASP A 1 263 ? 0.755 21.178 1.506 1.00 68.31 263 ASP A C 1
ATOM 2110 O O . ASP A 1 263 ? 0.595 21.808 2.545 1.00 68.31 263 ASP A O 1
ATOM 2114 N N . VAL A 1 264 ? -0.192 20.369 1.015 1.00 67.31 264 VAL A N 1
ATOM 2115 C CA . VAL A 1 264 ? -1.496 20.134 1.651 1.00 67.31 264 VAL A CA 1
ATOM 2116 C C . VAL A 1 264 ? -1.881 18.673 1.459 1.00 67.31 264 VAL A C 1
ATOM 2118 O O . VAL A 1 264 ? -1.711 18.128 0.372 1.00 67.31 264 VAL A O 1
ATOM 2121 N N . GLN A 1 265 ? -2.387 18.057 2.525 1.00 69.19 265 GLN A N 1
ATOM 2122 C CA . GLN A 1 265 ? -2.872 16.681 2.549 1.00 69.19 265 GLN A CA 1
ATOM 2123 C C . GLN A 1 265 ? -4.080 16.607 3.488 1.00 69.19 265 GLN A C 1
ATOM 2125 O O . GLN A 1 265 ? -3.945 16.603 4.717 1.00 69.19 265 GLN A O 1
ATOM 2130 N N . THR A 1 266 ? -5.266 16.577 2.890 1.00 75.25 266 THR A N 1
ATOM 2131 C CA . THR A 1 266 ? -6.565 16.384 3.550 1.00 75.25 266 THR A CA 1
ATOM 2132 C C . THR A 1 266 ? -7.311 15.261 2.823 1.00 75.25 266 THR A C 1
ATOM 2134 O O . THR A 1 266 ? -7.048 15.073 1.633 1.00 75.25 266 THR A O 1
ATOM 2137 N N . PRO A 1 267 ? -8.224 14.510 3.469 1.00 77.62 267 PRO A N 1
ATOM 2138 C CA . PRO A 1 267 ? -9.097 13.569 2.762 1.00 77.62 267 PRO A CA 1
ATOM 2139 C C . PRO A 1 267 ? -9.827 14.201 1.568 1.00 77.62 267 PRO A C 1
ATOM 2141 O O . PRO A 1 267 ? -10.145 13.517 0.609 1.00 77.62 267 PRO A O 1
ATOM 2144 N N . ALA A 1 268 ? -10.042 15.521 1.598 1.00 77.19 268 ALA A N 1
ATOM 2145 C CA . ALA A 1 268 ? -10.666 16.270 0.509 1.00 77.19 268 ALA A CA 1
ATOM 2146 C C . ALA A 1 268 ? -9.737 16.539 -0.695 1.00 77.19 268 ALA A C 1
ATOM 2148 O O . ALA A 1 268 ? -10.176 17.092 -1.701 1.00 77.19 268 ALA A O 1
ATOM 2149 N N . SER A 1 269 ? -8.442 16.229 -0.599 1.00 76.56 269 SER A N 1
ATOM 2150 C CA . SER A 1 269 ? -7.507 16.398 -1.711 1.00 76.56 269 SER A CA 1
ATOM 2151 C C . SER A 1 269 ? -7.671 15.257 -2.709 1.00 76.56 269 SER A C 1
ATOM 2153 O O . SER A 1 269 ? -7.602 14.090 -2.334 1.00 76.56 269 SER A O 1
ATOM 2155 N N . ILE A 1 270 ? -7.819 15.604 -3.988 1.00 69.56 270 ILE A N 1
ATOM 2156 C CA . ILE A 1 270 ? -7.832 14.641 -5.095 1.00 69.56 270 ILE A CA 1
ATOM 2157 C C . ILE A 1 270 ? -6.549 13.787 -5.038 1.00 69.56 270 ILE A C 1
ATOM 2159 O O . ILE A 1 270 ? -5.468 14.316 -4.769 1.00 69.56 270 ILE A O 1
ATOM 2163 N N . ASN A 1 271 ? -6.685 12.475 -5.263 1.00 69.44 271 ASN A N 1
ATOM 2164 C CA . ASN A 1 271 ? -5.620 11.447 -5.264 1.00 69.44 271 ASN A CA 1
ATOM 2165 C C . ASN A 1 271 ? -4.986 11.128 -3.918 1.00 69.44 271 ASN A C 1
ATOM 2167 O O . ASN A 1 271 ? -4.026 10.358 -3.848 1.00 69.44 271 ASN A O 1
ATOM 2171 N N . ASN A 1 272 ? -5.494 11.717 -2.844 1.00 77.62 272 ASN A N 1
ATOM 2172 C CA . ASN A 1 272 ? -5.063 11.333 -1.523 1.00 77.62 272 ASN A CA 1
ATOM 2173 C C . ASN A 1 272 ? -5.776 10.041 -1.097 1.00 77.62 272 ASN A C 1
ATOM 2175 O O . ASN A 1 272 ? -6.984 9.907 -1.270 1.00 77.62 272 ASN A O 1
A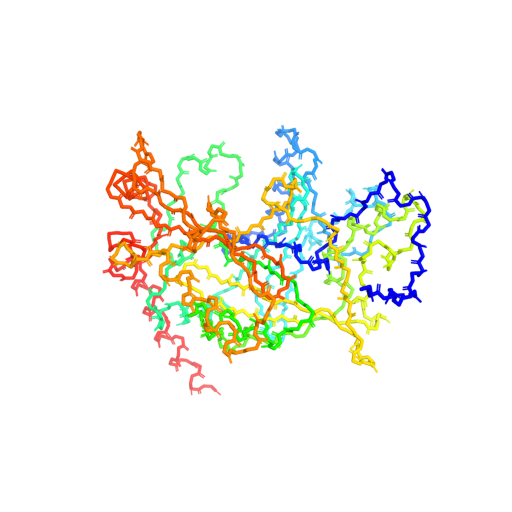TOM 2179 N N . MET A 1 273 ? -5.027 9.108 -0.518 1.00 86.38 273 MET A N 1
ATOM 2180 C CA . MET A 1 273 ? -5.552 7.839 -0.015 1.00 86.38 273 MET A CA 1
ATOM 2181 C C . MET A 1 273 ? -5.115 7.647 1.437 1.00 86.38 273 MET A C 1
ATOM 2183 O O . MET A 1 273 ? -4.145 8.250 1.898 1.00 86.38 273 MET A O 1
ATOM 2187 N N . PHE A 1 274 ? -5.812 6.791 2.169 1.00 89.50 274 PHE A N 1
ATOM 2188 C CA . PHE A 1 274 ? -5.381 6.339 3.486 1.00 89.50 274 PHE A CA 1
ATOM 2189 C C . PHE A 1 274 ? -6.014 4.989 3.810 1.00 89.50 274 PHE A C 1
ATOM 2191 O O . PHE A 1 274 ? -7.122 4.724 3.339 1.00 89.50 274 PHE A O 1
ATOM 2198 N N . PRO A 1 275 ? -5.340 4.141 4.604 1.00 91.06 275 PRO A N 1
ATOM 2199 C CA . PRO A 1 275 ? -5.964 2.948 5.131 1.00 91.06 275 PRO A CA 1
ATOM 2200 C C . PRO A 1 275 ? -6.872 3.343 6.301 1.00 91.06 275 PRO A C 1
ATOM 2202 O O . PRO A 1 275 ? -6.616 4.331 6.999 1.00 91.06 275 PRO A O 1
ATOM 2205 N N . SER A 1 276 ? -7.923 2.560 6.523 1.00 90.75 276 SER A N 1
ATOM 2206 C CA . SER A 1 276 ? -8.743 2.657 7.727 1.00 90.75 276 SER A CA 1
ATOM 2207 C C . SER A 1 276 ? -8.751 1.313 8.433 1.00 90.75 276 SER A C 1
ATOM 2209 O O . SER A 1 276 ? -8.958 0.294 7.783 1.00 90.75 276 SER A O 1
ATOM 2211 N N . PHE A 1 277 ? -8.532 1.323 9.744 1.00 91.12 277 PHE A N 1
ATOM 2212 C CA . PHE A 1 277 ? -8.512 0.119 10.568 1.00 91.12 277 PHE A CA 1
ATOM 2213 C C . PHE A 1 277 ? -9.844 -0.044 11.290 1.00 91.12 277 PHE A C 1
ATOM 2215 O O . PHE A 1 277 ? -10.310 0.893 11.943 1.00 91.12 277 PHE A O 1
ATOM 2222 N N . ALA A 1 278 ? -10.445 -1.225 11.168 1.00 91.25 278 ALA A N 1
ATOM 2223 C CA . ALA A 1 278 ? -11.623 -1.569 11.944 1.00 91.25 278 ALA A CA 1
ATOM 2224 C C . ALA A 1 278 ? -11.229 -1.809 13.407 1.00 91.25 278 ALA A C 1
ATOM 2226 O O . ALA A 1 278 ? -10.244 -2.486 13.693 1.00 91.25 278 ALA A O 1
ATOM 2227 N N . VAL A 1 279 ? -11.991 -1.228 14.325 1.00 91.50 279 VAL A N 1
ATOM 2228 C CA . VAL A 1 279 ? -11.808 -1.338 15.770 1.00 91.50 279 VAL A CA 1
ATOM 2229 C C . VAL A 1 279 ? -12.970 -2.140 16.334 1.00 91.50 279 VAL A C 1
ATOM 2231 O O . VAL A 1 279 ? -14.127 -1.903 15.974 1.00 91.50 279 VAL A O 1
ATOM 2234 N N . ASP A 1 280 ? -12.646 -3.076 17.224 1.00 90.12 280 ASP A N 1
ATOM 2235 C CA . ASP A 1 280 ? -13.613 -3.937 17.897 1.00 90.12 280 ASP A CA 1
ATOM 2236 C C . ASP A 1 280 ? -14.759 -3.127 18.526 1.00 90.12 280 ASP A C 1
ATOM 2238 O O . ASP A 1 280 ? -14.548 -2.045 19.081 1.00 90.12 280 ASP A O 1
ATOM 2242 N N . LYS A 1 281 ? -15.987 -3.641 18.429 1.00 91.31 281 LYS A N 1
ATOM 2243 C CA . LYS A 1 281 ? -17.200 -2.922 18.845 1.00 91.31 281 LYS A CA 1
ATOM 2244 C C . LYS A 1 281 ? -17.312 -2.677 20.349 1.00 91.31 281 LYS A C 1
ATOM 2246 O O . LYS A 1 281 ? -17.989 -1.731 20.746 1.00 91.31 281 LYS A O 1
ATOM 2251 N N . GLU A 1 282 ? -16.640 -3.483 21.169 1.00 92.75 282 GLU A N 1
ATOM 2252 C CA . GLU A 1 282 ? -16.616 -3.333 22.628 1.00 92.75 282 GLU A CA 1
ATOM 2253 C C . GLU A 1 282 ? -15.586 -2.280 23.069 1.00 92.75 282 GLU A C 1
ATOM 2255 O O . GLU A 1 282 ? -15.609 -1.803 24.205 1.00 92.75 282 GLU A O 1
ATOM 2260 N N . THR A 1 283 ? -14.688 -1.868 22.169 1.00 93.44 283 THR A N 1
ATOM 2261 C CA . THR A 1 283 ? -13.700 -0.824 22.447 1.00 93.44 283 THR A CA 1
ATOM 2262 C C . THR A 1 283 ? -14.361 0.555 22.450 1.00 93.44 283 THR A C 1
ATOM 2264 O O . THR A 1 283 ? -15.068 0.933 21.516 1.00 93.44 283 THR A O 1
ATOM 2267 N N . ASN A 1 284 ? -14.086 1.387 23.454 1.00 95.94 284 ASN A N 1
ATOM 2268 C CA . ASN A 1 284 ? -14.442 2.802 23.374 1.00 95.94 284 ASN A CA 1
ATOM 2269 C C . ASN A 1 284 ? -13.516 3.504 22.369 1.00 95.94 284 ASN A C 1
ATOM 2271 O O . ASN A 1 284 ? -12.362 3.800 22.678 1.00 95.94 284 ASN A O 1
ATOM 2275 N N . LEU A 1 285 ? -14.023 3.782 21.163 1.00 95.25 285 LEU A N 1
ATOM 2276 C CA . LEU A 1 285 ? -13.203 4.333 20.083 1.00 95.25 285 LEU A CA 1
ATOM 2277 C C . LEU A 1 285 ? -12.550 5.674 20.458 1.00 95.25 285 LEU A C 1
ATOM 2279 O O . LEU A 1 285 ? -11.398 5.900 20.105 1.00 95.25 285 LEU A O 1
ATOM 2283 N N . ASN A 1 286 ? -13.233 6.556 21.195 1.00 96.06 286 ASN A N 1
ATOM 2284 C CA . ASN A 1 286 ? -12.651 7.851 21.559 1.00 96.06 286 ASN A CA 1
ATOM 2285 C C . ASN A 1 286 ? -11.475 7.694 22.534 1.00 96.06 286 ASN A C 1
ATOM 2287 O O . ASN A 1 286 ? -10.430 8.322 22.359 1.00 96.06 286 ASN A O 1
ATOM 2291 N N . GLU A 1 287 ? -11.632 6.820 23.531 1.00 96.00 287 GLU A N 1
ATOM 2292 C CA . GLU A 1 287 ? -10.561 6.476 24.472 1.00 96.00 287 GLU A CA 1
ATOM 2293 C C . GLU A 1 287 ? -9.399 5.774 23.768 1.00 96.00 287 GLU A C 1
ATOM 2295 O O . GLU A 1 287 ? -8.246 6.091 24.045 1.00 96.00 287 GLU A O 1
ATOM 2300 N N . TYR A 1 288 ? -9.679 4.904 22.798 1.00 96.00 288 TYR A N 1
ATOM 2301 C CA . TYR A 1 288 ? -8.648 4.239 22.005 1.00 96.00 288 TYR A CA 1
ATOM 2302 C C . TYR A 1 288 ? -7.819 5.226 21.170 1.00 96.00 288 TYR A C 1
ATOM 2304 O O . TYR A 1 288 ? -6.589 5.141 21.142 1.00 96.00 288 TYR A O 1
ATOM 2312 N N . ILE A 1 289 ? -8.459 6.218 20.536 1.00 96.44 289 ILE A N 1
ATOM 2313 C CA . ILE A 1 289 ? -7.729 7.283 19.830 1.00 96.44 289 ILE A CA 1
ATOM 2314 C C . ILE A 1 289 ? -6.865 8.080 20.806 1.00 96.44 289 ILE A C 1
ATOM 2316 O O . ILE A 1 289 ? -5.704 8.359 20.501 1.00 96.44 289 ILE A O 1
ATOM 2320 N N . LYS A 1 290 ? -7.383 8.398 21.996 1.00 95.38 290 LYS A N 1
ATOM 2321 C CA . LYS A 1 290 ? -6.594 9.052 23.043 1.00 95.38 290 LYS A CA 1
ATOM 2322 C C . LYS A 1 290 ? -5.390 8.204 23.465 1.00 95.38 290 LYS A C 1
ATOM 2324 O O . LYS A 1 290 ? -4.281 8.723 23.510 1.00 95.38 290 LYS A O 1
ATOM 2329 N N . GLU A 1 291 ? -5.569 6.901 23.662 1.00 95.25 291 GLU A N 1
ATOM 2330 C CA . GLU A 1 291 ? -4.482 5.973 23.992 1.00 95.25 291 GLU A CA 1
ATOM 2331 C C . GLU A 1 291 ? -3.418 5.914 22.883 1.00 95.25 291 GLU A C 1
ATOM 2333 O O . GLU A 1 291 ? -2.222 5.845 23.166 1.00 95.25 291 GLU A O 1
ATOM 2338 N N . ILE A 1 292 ? -3.814 5.974 21.606 1.00 95.50 292 ILE A N 1
ATOM 2339 C CA . ILE A 1 292 ? -2.863 6.098 20.491 1.00 95.50 292 ILE A CA 1
ATOM 2340 C C . ILE A 1 292 ? -2.046 7.387 20.623 1.00 95.50 292 ILE A C 1
ATOM 2342 O O . ILE A 1 292 ? -0.827 7.337 20.452 1.00 95.50 292 ILE A O 1
ATOM 2346 N N . LEU A 1 293 ? -2.674 8.529 20.921 1.00 95.31 293 LEU A N 1
ATOM 2347 C CA . LEU A 1 293 ? -1.975 9.813 21.081 1.00 95.31 293 LEU A CA 1
ATOM 2348 C C . LEU A 1 293 ? -1.031 9.816 22.292 1.00 95.31 293 LEU A C 1
ATOM 2350 O O . LEU A 1 293 ? 0.105 10.294 22.183 1.00 95.31 293 LEU A O 1
ATOM 2354 N N . ASP A 1 294 ? -1.476 9.250 23.411 1.00 94.62 294 ASP A N 1
ATOM 2355 C CA . ASP A 1 294 ? -0.704 9.156 24.650 1.00 94.62 294 ASP A CA 1
ATOM 2356 C C . ASP A 1 294 ? 0.506 8.232 24.452 1.00 94.62 294 ASP A C 1
ATOM 2358 O O . ASP A 1 294 ? 1.647 8.683 24.590 1.00 94.62 294 ASP A O 1
ATOM 2362 N N . ARG A 1 295 ? 0.299 6.997 23.966 1.00 94.50 295 ARG A N 1
ATOM 2363 C CA . ARG A 1 295 ? 1.393 6.058 23.643 1.00 94.50 295 ARG A CA 1
ATOM 2364 C C . ARG A 1 295 ? 2.341 6.620 22.592 1.00 94.50 295 ARG A C 1
ATOM 2366 O O . ARG A 1 295 ? 3.554 6.433 22.692 1.00 94.50 295 ARG A O 1
ATOM 2373 N N . SER A 1 296 ? 1.817 7.330 21.590 1.00 94.75 296 SER A N 1
ATOM 2374 C CA . SER A 1 296 ? 2.643 8.025 20.596 1.00 94.75 296 SER A CA 1
ATOM 2375 C C . SER A 1 296 ? 3.555 9.044 21.272 1.00 94.75 296 SER A C 1
ATOM 2377 O O . SER A 1 296 ? 4.757 9.061 21.017 1.00 94.75 296 SER A O 1
ATOM 2379 N N . THR A 1 297 ? 3.015 9.862 22.174 1.00 94.00 297 THR A N 1
ATOM 2380 C CA . THR A 1 297 ? 3.790 10.867 22.911 1.00 94.00 297 THR A CA 1
ATOM 2381 C C . THR A 1 297 ? 4.849 10.224 23.805 1.00 94.00 297 THR A C 1
ATOM 2383 O O . THR A 1 297 ? 6.003 10.659 23.785 1.00 94.00 297 THR A O 1
ATOM 2386 N N . GLU A 1 298 ? 4.491 9.165 24.532 1.00 94.25 298 GLU A N 1
ATOM 2387 C CA . GLU A 1 298 ? 5.402 8.390 25.386 1.00 94.25 298 GLU A CA 1
ATOM 2388 C C . GLU A 1 298 ? 6.560 7.763 24.596 1.00 94.25 298 GLU A C 1
ATOM 2390 O O . GLU A 1 298 ? 7.687 7.704 25.087 1.00 94.25 298 GLU A O 1
ATOM 2395 N N . ASN A 1 299 ? 6.312 7.372 23.343 1.00 90.56 299 ASN A N 1
ATOM 2396 C CA . ASN A 1 299 ? 7.304 6.788 22.435 1.00 90.56 299 ASN A CA 1
ATOM 2397 C C . ASN A 1 299 ? 7.962 7.819 21.488 1.00 90.56 299 ASN A C 1
ATOM 2399 O O . ASN A 1 299 ? 8.556 7.452 20.473 1.00 90.56 299 ASN A O 1
ATOM 2403 N N . ASP A 1 300 ? 7.882 9.114 21.817 1.00 92.25 300 ASP A N 1
ATOM 2404 C CA . ASP A 1 300 ? 8.490 10.241 21.084 1.00 92.25 300 ASP A CA 1
ATOM 2405 C C . ASP A 1 300 ? 7.971 10.447 19.641 1.00 92.25 300 ASP A C 1
ATOM 2407 O O . ASP A 1 300 ? 8.604 11.086 18.795 1.00 92.25 300 ASP A O 1
ATOM 2411 N N . PHE A 1 301 ? 6.761 9.974 19.348 1.00 92.19 301 PHE A N 1
ATOM 2412 C CA . PHE A 1 301 ? 5.975 10.295 18.151 1.00 92.19 301 PHE A CA 1
ATOM 2413 C C . PHE A 1 301 ? 5.145 11.567 18.354 1.00 92.19 301 PHE A C 1
ATOM 2415 O O . PHE A 1 301 ? 3.928 11.602 18.168 1.00 92.19 301 PHE A O 1
ATOM 2422 N N . ARG A 1 302 ? 5.825 12.653 18.734 1.00 91.94 302 ARG A N 1
ATOM 2423 C CA . ARG A 1 302 ? 5.216 13.949 19.072 1.00 91.94 302 ARG A CA 1
ATOM 2424 C C . ARG A 1 302 ? 4.549 14.659 17.907 1.00 91.94 302 ARG A C 1
ATOM 2426 O O . ARG A 1 302 ? 4.031 15.751 18.107 1.00 91.94 302 ARG A O 1
ATOM 2433 N N . GLU A 1 303 ? 4.599 14.121 16.703 1.00 90.62 303 GLU A N 1
ATOM 2434 C CA . GLU A 1 303 ? 3.969 14.637 15.494 1.00 90.62 303 GLU A CA 1
ATOM 2435 C C . GLU A 1 303 ? 2.608 13.991 15.186 1.00 90.62 303 GLU A C 1
ATOM 2437 O O . GLU A 1 303 ? 1.866 14.528 14.365 1.00 90.62 303 GLU A O 1
ATOM 2442 N N . VAL A 1 304 ? 2.266 12.887 15.863 1.00 93.19 304 VAL A N 1
ATOM 2443 C CA . VAL A 1 304 ? 0.986 12.187 15.690 1.00 93.19 304 VAL A CA 1
ATOM 2444 C C . VAL A 1 304 ? -0.146 13.041 16.255 1.00 93.19 304 VAL A C 1
ATOM 2446 O O . VAL A 1 304 ? -0.044 13.585 17.356 1.00 93.19 304 VAL A O 1
ATOM 2449 N N . ARG A 1 305 ? -1.218 13.227 15.486 1.00 93.44 305 ARG A N 1
ATOM 2450 C CA . ARG A 1 305 ? -2.351 14.101 15.845 1.00 93.44 305 ARG A CA 1
ATOM 2451 C C . ARG A 1 305 ? -3.660 13.444 15.458 1.00 93.44 305 ARG A C 1
ATOM 2453 O O . ARG A 1 305 ? -3.705 12.801 14.422 1.00 93.44 305 ARG A O 1
ATOM 2460 N N . ALA A 1 306 ? -4.726 13.682 16.205 1.00 93.00 306 ALA A N 1
ATOM 2461 C CA . ALA A 1 306 ? -6.080 13.345 15.780 1.00 93.00 306 ALA A CA 1
ATOM 2462 C C . ALA A 1 306 ? -6.862 14.622 15.478 1.00 93.00 306 ALA A C 1
ATOM 2464 O O . ALA A 1 306 ? -6.620 15.668 16.088 1.00 93.00 306 ALA A O 1
ATOM 2465 N N . ASN A 1 307 ? -7.791 14.540 14.531 1.00 87.88 307 ASN A N 1
ATOM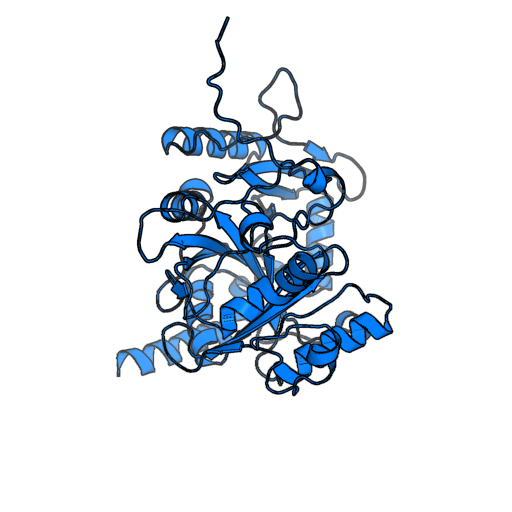 2466 C CA . ASN A 1 307 ? -8.767 15.604 14.346 1.00 87.88 307 ASN A CA 1
ATOM 2467 C C . ASN A 1 307 ? -9.799 15.522 15.474 1.00 87.88 307 ASN A C 1
ATOM 2469 O O . ASN A 1 307 ? -10.398 14.469 15.673 1.00 87.88 307 ASN A O 1
ATOM 2473 N N . SER A 1 308 ? -10.012 16.628 16.185 1.00 88.25 308 SER A N 1
ATOM 2474 C CA . SER A 1 308 ? -11.116 16.738 17.138 1.00 88.25 308 SER A CA 1
ATOM 2475 C C . SER A 1 308 ? -12.390 17.173 16.417 1.00 88.25 308 SER A C 1
ATOM 2477 O O . SER A 1 308 ? -12.347 18.042 15.543 1.00 88.25 308 SER A O 1
ATOM 2479 N N . VAL A 1 309 ? -13.521 16.583 16.792 1.00 88.31 309 VAL A N 1
ATOM 2480 C CA . VAL A 1 309 ? -14.863 17.005 16.368 1.00 88.31 309 VAL A CA 1
ATOM 2481 C C . VAL A 1 309 ? -15.423 18.109 17.270 1.00 88.31 309 VAL A C 1
ATOM 2483 O O . VAL A 1 309 ? -16.443 18.710 16.943 1.00 88.31 309 VAL A O 1
ATOM 2486 N N . SER A 1 310 ? -14.755 18.384 18.395 1.00 82.56 310 SER A N 1
ATOM 2487 C CA . SER A 1 310 ? -15.098 19.436 19.353 1.00 82.56 310 SER A CA 1
ATOM 2488 C C . SER A 1 310 ? -13.945 20.428 19.516 1.00 82.56 310 SER A C 1
ATOM 2490 O O . SER A 1 310 ? -12.777 20.046 19.573 1.00 82.56 310 SER A O 1
ATOM 2492 N N . GLU A 1 311 ? -14.259 21.719 19.628 1.00 77.12 311 GLU A N 1
ATOM 2493 C CA . GLU A 1 311 ? -13.254 22.753 19.915 1.00 77.12 311 GLU A CA 1
ATOM 2494 C C . GLU A 1 311 ? -12.828 22.775 21.391 1.00 77.12 311 GLU A C 1
ATOM 2496 O O . GLU A 1 311 ? -11.787 23.340 21.725 1.00 77.12 311 GLU A O 1
ATOM 2501 N N . THR A 1 312 ? -13.632 22.188 22.282 1.00 72.19 312 THR A N 1
ATOM 2502 C CA . THR A 1 312 ? -13.497 22.359 23.737 1.00 72.19 312 THR A CA 1
ATOM 2503 C C . THR A 1 312 ? -13.238 21.065 24.497 1.00 72.19 312 THR A C 1
ATOM 2505 O O . THR A 1 312 ? -12.902 21.121 25.678 1.00 72.19 312 THR A O 1
ATOM 2508 N N . GLU A 1 313 ? -13.399 19.911 23.853 1.00 79.06 313 GLU A N 1
ATOM 2509 C CA . GLU A 1 313 ? -13.261 18.593 24.475 1.00 79.06 313 GLU A CA 1
ATOM 2510 C C . GLU A 1 313 ? -12.421 17.666 23.594 1.00 79.06 313 GLU A C 1
ATOM 2512 O O . GLU A 1 313 ? -12.453 17.775 22.367 1.00 79.06 313 GLU A O 1
ATOM 2517 N N . ASP A 1 314 ? -11.706 16.732 24.227 1.00 84.38 314 ASP A N 1
ATOM 2518 C CA . ASP A 1 314 ? -11.006 15.634 23.552 1.00 84.38 314 ASP A CA 1
ATOM 2519 C C . ASP A 1 314 ? -12.029 14.614 23.029 1.00 84.38 314 ASP A C 1
ATOM 2521 O O . ASP A 1 314 ? -12.229 13.534 23.596 1.00 84.38 314 ASP A O 1
ATOM 2525 N N . ASN A 1 315 ? -12.715 14.992 21.953 1.00 93.12 315 ASN A N 1
ATOM 2526 C CA . ASN A 1 315 ? -13.612 14.128 21.207 1.00 93.12 315 ASN A CA 1
ATOM 2527 C C . ASN A 1 315 ? -13.096 14.007 19.774 1.00 93.12 315 ASN A C 1
ATOM 2529 O O . ASN A 1 315 ? -13.139 14.967 19.012 1.00 93.12 315 ASN A O 1
ATOM 2533 N N . TYR A 1 316 ? -12.611 12.830 19.402 1.00 95.50 316 TYR A N 1
ATOM 2534 C CA . TYR A 1 316 ? -11.987 12.550 18.108 1.00 95.50 316 TYR A CA 1
ATOM 2535 C C . TYR A 1 316 ? -12.890 11.749 17.167 1.00 95.50 316 TYR A C 1
ATOM 2537 O O . TYR A 1 316 ? -12.477 11.413 16.055 1.00 95.50 316 TYR A O 1
ATOM 2545 N N . VAL A 1 317 ? -14.103 11.412 17.614 1.00 95.62 317 VAL A N 1
ATOM 2546 C CA . VAL A 1 317 ? -14.974 10.446 16.948 1.00 95.62 317 VAL A CA 1
ATOM 2547 C C . VAL A 1 317 ? -16.240 11.127 16.453 1.00 95.62 317 VAL A C 1
ATOM 2549 O O . VAL A 1 317 ? -16.971 11.761 17.212 1.00 95.62 317 VAL A O 1
ATOM 2552 N N . VAL A 1 318 ? -16.528 10.948 15.168 1.00 94.69 318 VAL A N 1
ATOM 2553 C CA . VAL A 1 318 ? -17.865 11.181 14.619 1.00 94.69 318 VAL A CA 1
ATOM 2554 C C . VAL A 1 318 ? -18.646 9.880 14.725 1.00 94.69 318 VAL A C 1
ATOM 2556 O O . VAL A 1 318 ? -18.158 8.839 14.292 1.00 94.69 318 VAL A O 1
ATOM 2559 N N . GLU A 1 319 ? -19.862 9.947 15.257 1.00 95.00 319 GLU A N 1
ATOM 2560 C CA . GLU A 1 319 ? -20.818 8.840 15.259 1.00 95.00 319 GLU A CA 1
ATOM 2561 C C . GLU A 1 319 ? -22.004 9.174 14.356 1.00 95.00 319 GLU A C 1
ATOM 2563 O O . GLU A 1 319 ? -22.637 10.229 14.474 1.00 95.00 319 GLU A O 1
ATOM 2568 N N . PHE A 1 320 ? -22.297 8.262 13.440 1.00 94.81 320 PHE A N 1
ATOM 2569 C CA . PHE A 1 320 ? -23.470 8.315 12.589 1.00 94.81 320 PHE A CA 1
ATOM 2570 C C . PHE A 1 320 ? -24.643 7.681 13.344 1.00 94.81 320 PHE A C 1
ATOM 2572 O O . PHE A 1 320 ? -24.556 6.566 13.849 1.00 94.81 320 PHE A O 1
ATOM 2579 N N . THR A 1 321 ? -25.744 8.423 13.452 1.00 94.81 321 THR A N 1
ATOM 2580 C CA . THR A 1 321 ? -26.886 8.089 14.329 1.00 94.81 321 THR A CA 1
ATOM 2581 C C . THR A 1 321 ? -28.192 7.884 13.565 1.00 94.81 321 THR A C 1
ATOM 2583 O O . THR A 1 321 ? -29.268 7.901 14.160 1.00 94.81 321 THR A O 1
ATOM 2586 N N . LYS A 1 322 ? -28.125 7.784 12.235 1.00 91.12 322 LYS A N 1
ATOM 2587 C CA . LYS A 1 322 ? -29.298 7.705 11.363 1.00 91.12 322 LYS A CA 1
ATOM 2588 C C . LYS A 1 322 ? -29.048 6.782 10.184 1.00 91.12 322 LYS A C 1
ATOM 2590 O O . LYS A 1 322 ? -27.913 6.672 9.716 1.00 91.12 322 LYS A O 1
ATOM 2595 N N . ASP A 1 323 ? -30.154 6.255 9.670 1.00 92.12 323 ASP A N 1
ATOM 2596 C CA . ASP A 1 323 ? -30.232 5.468 8.443 1.00 92.12 323 ASP A CA 1
ATOM 2597 C C . ASP A 1 323 ? -29.305 4.238 8.494 1.00 92.12 323 ASP A C 1
ATOM 2599 O O . ASP A 1 323 ? -28.962 3.746 9.569 1.00 92.12 323 ASP A O 1
ATOM 2603 N N . ASP A 1 324 ? -28.877 3.743 7.335 1.00 89.25 324 ASP A N 1
ATOM 2604 C CA . ASP A 1 324 ? -28.045 2.536 7.225 1.00 89.25 324 ASP A CA 1
ATOM 2605 C C . ASP A 1 324 ? -26.619 2.714 7.788 1.00 89.25 324 ASP A C 1
ATOM 2607 O O . ASP A 1 324 ? -25.849 1.758 7.862 1.00 89.25 324 ASP A O 1
ATOM 2611 N N . LEU A 1 325 ? -26.257 3.937 8.198 1.00 91.19 325 LEU A N 1
ATOM 2612 C CA . LEU A 1 325 ? -24.992 4.247 8.867 1.00 91.19 325 LEU A CA 1
ATOM 2613 C C . LEU A 1 325 ? -25.135 4.349 10.390 1.00 91.19 325 LEU A C 1
ATOM 2615 O O . LEU A 1 325 ? -24.143 4.627 11.059 1.00 91.19 325 LEU A O 1
ATOM 2619 N N . GLU A 1 326 ? -26.324 4.147 10.962 1.00 96.38 326 GLU A N 1
ATOM 2620 C CA . GLU A 1 326 ? -26.500 4.159 12.415 1.00 96.38 326 GLU A CA 1
ATOM 2621 C C . GLU A 1 326 ? -25.570 3.136 13.090 1.00 96.38 326 GLU A C 1
ATOM 2623 O O . GLU A 1 326 ? -25.614 1.939 12.796 1.00 96.38 326 GLU A O 1
ATOM 2628 N N . GLY A 1 327 ? -24.724 3.623 14.001 1.00 94.31 327 GLY A N 1
ATOM 2629 C CA . GLY A 1 327 ? -23.715 2.822 14.698 1.00 94.31 327 GLY A CA 1
ATOM 2630 C C . GLY A 1 327 ? -22.354 2.768 13.996 1.00 94.31 327 GLY A C 1
ATOM 2631 O O . GLY A 1 327 ? -21.411 2.179 14.527 1.00 94.31 327 GLY A O 1
ATOM 2632 N N . PHE A 1 328 ? -22.194 3.412 12.835 1.00 97.12 328 PHE A N 1
ATOM 2633 C CA . PHE A 1 328 ? -20.871 3.662 12.268 1.00 97.12 328 PHE A CA 1
ATOM 2634 C C . PHE A 1 328 ? -20.191 4.801 13.036 1.00 97.12 328 PHE A C 1
ATOM 2636 O O . PHE A 1 328 ? -20.746 5.889 13.197 1.00 97.12 328 PHE A O 1
ATOM 2643 N N . LYS A 1 329 ? -18.961 4.572 13.489 1.00 97.12 329 LYS A N 1
ATOM 2644 C CA . LYS A 1 329 ? -18.103 5.589 14.094 1.00 97.12 329 LYS A CA 1
ATOM 2645 C C . LYS A 1 329 ? -16.798 5.706 13.334 1.00 97.12 329 LYS A C 1
ATOM 2647 O O . LYS A 1 329 ? -16.245 4.706 12.875 1.00 97.12 329 LYS A O 1
ATOM 2652 N N . PHE A 1 330 ? -16.291 6.927 13.232 1.00 95.69 330 PHE A N 1
ATOM 2653 C CA . PHE A 1 330 ? -15.088 7.225 12.472 1.00 95.69 330 PHE A CA 1
ATOM 2654 C C . PHE A 1 330 ? -14.204 8.250 13.180 1.00 95.69 330 PHE A C 1
ATOM 2656 O O . PHE A 1 330 ? -14.688 9.276 13.659 1.00 95.69 330 PHE A O 1
ATOM 2663 N N . ALA A 1 331 ? -12.899 7.994 13.183 1.00 95.56 331 ALA A N 1
ATOM 2664 C CA . ALA A 1 331 ? -11.872 8.927 13.623 1.00 95.56 331 ALA A CA 1
ATOM 2665 C C . ALA A 1 331 ? -10.752 9.020 12.585 1.00 95.56 331 ALA A C 1
ATOM 2667 O O . ALA A 1 331 ? -10.440 8.052 11.890 1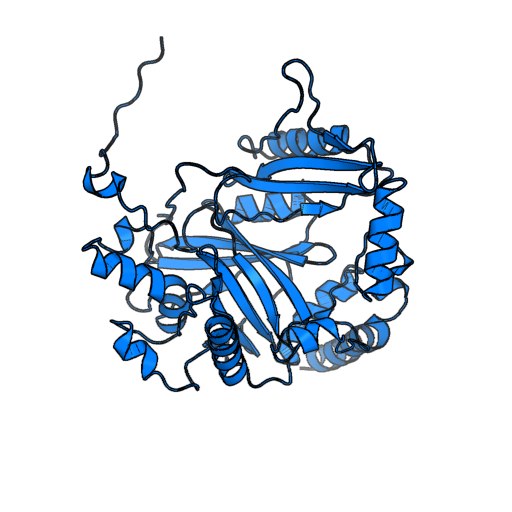.00 95.56 331 ALA A O 1
ATOM 2668 N N . LEU A 1 332 ? -10.120 10.193 12.503 1.00 94.06 332 LEU A N 1
ATOM 2669 C CA . LEU A 1 332 ? -9.000 10.429 11.598 1.00 94.06 332 LEU A CA 1
ATOM 2670 C C . LEU A 1 332 ? -7.764 10.889 12.368 1.00 94.06 332 LEU A C 1
ATOM 2672 O O . LEU A 1 332 ? -7.780 11.911 13.060 1.00 94.06 332 LEU A O 1
ATOM 2676 N N . VAL A 1 333 ? -6.673 10.156 12.171 1.00 93.31 333 VAL A N 1
ATOM 2677 C CA . VAL A 1 333 ? -5.367 10.397 12.779 1.00 93.31 333 VAL A CA 1
ATOM 2678 C C . VAL A 1 333 ? -4.342 10.719 11.692 1.00 93.31 333 VAL A C 1
ATOM 2680 O O . VAL A 1 333 ? -4.402 10.237 10.560 1.00 93.31 333 VAL A O 1
ATOM 2683 N N . LYS A 1 334 ? -3.389 11.579 12.032 1.00 92.06 334 LYS A N 1
ATOM 2684 C CA . LYS A 1 334 ? -2.173 11.851 11.278 1.00 92.06 334 LYS A CA 1
ATOM 2685 C C . LYS A 1 334 ? -1.040 11.030 11.872 1.00 92.06 334 LYS A C 1
ATOM 2687 O O . LYS A 1 334 ? -0.714 11.208 13.043 1.00 92.06 334 LYS A O 1
ATOM 2692 N N . GLY A 1 335 ? -0.453 10.159 11.058 1.00 91.19 335 GLY A N 1
ATOM 2693 C CA . GLY A 1 335 ? 0.694 9.339 11.429 1.00 91.19 335 GLY A CA 1
ATOM 2694 C C . GLY A 1 335 ? 2.005 10.135 11.523 1.00 91.19 335 GLY A C 1
ATOM 2695 O O . GLY A 1 335 ? 2.026 11.356 11.325 1.00 91.19 335 GLY A O 1
ATOM 2696 N N . PRO A 1 336 ? 3.129 9.454 11.801 1.00 89.19 336 PRO A N 1
ATOM 2697 C CA . PRO A 1 336 ? 4.425 10.084 12.049 1.00 89.19 336 PRO A CA 1
ATOM 2698 C C . PRO A 1 336 ? 5.029 10.821 10.849 1.00 89.19 336 PRO A C 1
ATOM 2700 O O . PRO A 1 336 ? 5.838 11.731 11.006 1.00 89.19 336 PRO A O 1
ATOM 2703 N N . SER A 1 337 ? 4.642 10.475 9.624 1.00 87.00 337 SER A N 1
ATOM 2704 C CA . SER A 1 337 ? 5.052 11.223 8.427 1.00 87.00 337 SER A CA 1
ATOM 2705 C C . SER A 1 337 ? 4.020 12.281 8.033 1.00 87.00 337 SER A C 1
ATOM 2707 O O . SER A 1 337 ? 4.250 13.055 7.099 1.00 87.00 337 SER A O 1
ATOM 2709 N N . GLY A 1 338 ? 2.906 12.385 8.764 1.00 86.00 338 GLY A N 1
ATOM 2710 C CA . GLY A 1 338 ? 1.738 13.210 8.453 1.00 86.00 338 GLY A CA 1
ATOM 2711 C C . GLY A 1 338 ? 0.790 12.580 7.427 1.00 86.00 338 GLY A C 1
ATOM 2712 O O . GLY A 1 338 ? -0.071 13.284 6.892 1.00 86.00 338 GLY A O 1
ATOM 2713 N N . GLU A 1 339 ? 0.972 11.294 7.128 1.00 88.12 339 GLU A N 1
ATOM 2714 C CA . GLU A 1 339 ? 0.016 10.461 6.404 1.00 88.12 339 GLU A CA 1
ATOM 2715 C C . GLU A 1 339 ? -1.302 10.369 7.175 1.00 88.12 339 GLU A C 1
ATOM 2717 O O . GLU A 1 339 ? -1.346 10.600 8.382 1.00 88.12 339 GLU A O 1
ATOM 2722 N N . GLN A 1 340 ? -2.389 10.078 6.474 1.00 90.31 340 GLN A N 1
ATOM 2723 C CA . GLN A 1 340 ? -3.701 9.914 7.091 1.00 90.31 340 GLN A CA 1
ATOM 2724 C C . GLN A 1 340 ? -3.937 8.454 7.444 1.00 90.31 340 GLN A C 1
ATOM 2726 O O . GLN A 1 340 ? -3.488 7.569 6.720 1.00 90.31 340 GLN A O 1
ATOM 2731 N N . ILE A 1 341 ? -4.626 8.233 8.558 1.00 93.06 341 ILE A N 1
ATOM 2732 C CA . ILE A 1 341 ? -4.998 6.918 9.067 1.00 93.06 341 ILE A CA 1
ATOM 2733 C C . ILE A 1 341 ? -6.420 7.032 9.609 1.00 93.06 341 ILE A C 1
ATOM 2735 O O . ILE A 1 341 ? -6.687 7.860 10.485 1.00 93.06 341 ILE A O 1
ATOM 2739 N N . GLY A 1 342 ? -7.331 6.246 9.048 1.00 94.12 342 GLY A N 1
ATOM 2740 C CA . GLY A 1 342 ? -8.701 6.133 9.531 1.00 94.12 342 GLY A CA 1
ATOM 2741 C C . GLY A 1 342 ? -8.822 5.063 10.61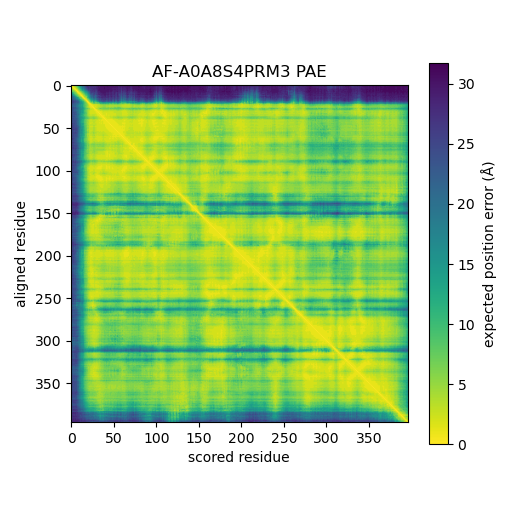1 1.00 94.12 342 GLY A C 1
ATOM 2742 O O . GLY A 1 342 ? -8.100 4.066 10.597 1.00 94.12 342 GLY A O 1
ATOM 2743 N N . PHE A 1 343 ? -9.764 5.259 11.521 1.00 95.69 343 PHE A N 1
ATOM 2744 C CA . PHE A 1 343 ? -10.245 4.219 12.421 1.00 95.69 343 PHE A CA 1
ATOM 2745 C C . PHE A 1 343 ? -11.759 4.176 12.312 1.00 95.69 343 PHE A C 1
ATOM 2747 O O . PHE A 1 343 ? -12.420 5.205 12.469 1.00 95.69 343 PHE A O 1
ATOM 2754 N N . CYS A 1 344 ? -12.294 3.001 12.011 1.00 95.69 344 CYS A N 1
ATOM 2755 C CA . CYS A 1 344 ? -13.721 2.763 11.881 1.00 95.69 344 CYS A CA 1
ATOM 2756 C C . CYS A 1 344 ? -14.188 1.785 12.956 1.00 95.69 344 CYS A C 1
ATOM 2758 O O . CYS A 1 344 ? -13.494 0.834 13.282 1.00 95.69 344 CYS A O 1
ATOM 2760 N N . GLN A 1 345 ? -15.381 2.000 13.489 1.00 95.88 345 GLN A N 1
ATOM 2761 C CA . GLN A 1 345 ? -16.067 1.034 14.339 1.00 95.88 345 GLN A CA 1
ATOM 2762 C C . GLN A 1 345 ? -17.493 0.896 13.824 1.00 95.88 345 GLN A C 1
ATOM 2764 O O . GLN A 1 345 ? -18.130 1.897 13.499 1.00 95.88 345 GLN A O 1
ATOM 2769 N N . PHE A 1 346 ? -17.981 -0.335 13.741 1.00 95.69 346 PHE A N 1
ATOM 2770 C CA . PHE A 1 346 ? -19.326 -0.636 13.271 1.00 95.69 346 PHE A CA 1
ATOM 2771 C C . PHE A 1 346 ? -20.090 -1.326 14.393 1.00 95.69 346 PHE A C 1
ATOM 2773 O O . PHE A 1 346 ? -19.644 -2.349 14.906 1.00 95.69 346 PHE A O 1
ATOM 2780 N N . THR A 1 347 ? -21.228 -0.755 14.771 1.00 94.88 347 THR A N 1
ATOM 2781 C CA . THR A 1 347 ? -22.178 -1.343 15.720 1.00 94.88 347 THR A CA 1
ATOM 2782 C C . THR A 1 347 ? -23.592 -1.272 15.144 1.00 94.88 347 THR A C 1
ATOM 2784 O O . THR A 1 347 ? -23.829 -0.607 14.132 1.00 94.88 347 THR A O 1
ATOM 2787 N N . GLY A 1 348 ? -24.544 -1.965 15.771 1.00 93.38 348 GLY A N 1
ATOM 2788 C CA . GLY A 1 348 ? -25.970 -1.798 15.479 1.00 93.38 348 GLY A CA 1
ATOM 2789 C C . GLY A 1 348 ? -26.331 -2.069 14.015 1.00 93.38 348 GLY A C 1
ATOM 2790 O O . GLY A 1 348 ? -26.058 -3.149 13.489 1.00 93.38 348 GLY A O 1
ATOM 2791 N N . VAL A 1 349 ? -26.977 -1.094 13.368 1.00 95.50 349 VAL A N 1
ATOM 2792 C CA . VAL A 1 349 ? -27.452 -1.214 11.979 1.00 95.50 349 VAL A CA 1
ATOM 2793 C C . VAL A 1 349 ? -26.276 -1.311 11.010 1.00 95.50 349 VAL A C 1
ATOM 2795 O O . VAL A 1 349 ? -26.250 -2.222 10.183 1.00 95.50 349 VAL A O 1
ATOM 2798 N N . ALA A 1 350 ? -25.280 -0.434 11.147 1.00 95.25 350 ALA A N 1
ATOM 2799 C CA . ALA A 1 350 ? -24.117 -0.406 10.265 1.00 95.25 350 ALA A CA 1
ATOM 2800 C C . ALA A 1 350 ? -23.315 -1.719 10.314 1.00 95.25 350 ALA A C 1
ATOM 2802 O O . ALA A 1 350 ? -22.866 -2.202 9.275 1.00 95.25 350 ALA A O 1
ATOM 2803 N N . GLU A 1 351 ? -23.171 -2.325 11.500 1.00 94.94 351 GLU A N 1
ATOM 2804 C CA . GLU A 1 351 ? -22.555 -3.652 11.665 1.00 94.94 351 GLU A CA 1
ATOM 2805 C C . GLU A 1 351 ? -23.310 -4.713 10.862 1.00 94.94 351 GLU A C 1
ATOM 2807 O O . GLU A 1 351 ? -22.708 -5.455 10.087 1.00 94.94 351 GLU A O 1
ATOM 2812 N N . GLN A 1 352 ? -24.635 -4.763 11.016 1.00 94.88 352 GLN A N 1
ATOM 2813 C CA . GLN A 1 352 ? -25.467 -5.764 10.358 1.00 94.88 352 GLN A CA 1
ATOM 2814 C C . GLN A 1 352 ? -25.454 -5.611 8.834 1.00 94.88 352 GLN A C 1
ATOM 2816 O O . GLN A 1 352 ? -25.360 -6.616 8.128 1.00 94.88 352 GLN A O 1
ATOM 2821 N N . VAL A 1 353 ? -25.535 -4.375 8.334 1.00 94.12 353 VAL A N 1
ATOM 2822 C CA . VAL A 1 353 ? -25.464 -4.074 6.898 1.00 94.12 353 VAL A CA 1
ATOM 2823 C C . VAL A 1 353 ? -24.109 -4.501 6.344 1.00 94.12 353 VAL A C 1
ATOM 2825 O O . VAL A 1 353 ? -24.065 -5.300 5.412 1.00 94.12 353 VAL A O 1
ATOM 2828 N N . LEU A 1 354 ? -23.004 -4.054 6.954 1.00 92.94 354 LEU A N 1
ATOM 2829 C CA . LEU A 1 354 ? -21.659 -4.400 6.489 1.00 92.94 354 LEU A CA 1
ATOM 2830 C C . LEU A 1 354 ? -21.423 -5.912 6.509 1.00 92.94 354 LEU A C 1
ATOM 2832 O O . LEU A 1 354 ? -20.915 -6.470 5.539 1.00 92.94 354 LEU A O 1
ATOM 2836 N N . LYS A 1 355 ? -21.813 -6.581 7.598 1.00 93.38 355 LYS A N 1
ATOM 2837 C CA . LYS A 1 355 ? -21.673 -8.029 7.746 1.00 93.38 355 LYS A CA 1
ATOM 2838 C C . LYS A 1 355 ? -22.466 -8.787 6.682 1.00 93.38 355 LYS A C 1
ATOM 2840 O O . LYS A 1 355 ? -21.922 -9.709 6.081 1.00 93.38 355 LYS A O 1
ATOM 2845 N N . ASN A 1 356 ? -23.721 -8.411 6.440 1.00 93.31 356 ASN A N 1
ATOM 2846 C CA . ASN A 1 356 ? -24.553 -9.060 5.424 1.00 93.31 356 ASN A CA 1
ATOM 2847 C C . ASN A 1 356 ? -23.958 -8.887 4.027 1.00 93.31 356 ASN A C 1
ATOM 2849 O O . ASN A 1 356 ? -23.798 -9.873 3.320 1.00 93.31 356 ASN A O 1
ATOM 2853 N N . GLU A 1 357 ? -23.539 -7.672 3.672 1.00 90.75 357 GLU A N 1
ATOM 2854 C CA . GLU A 1 357 ? -22.892 -7.407 2.383 1.00 90.75 357 GLU A CA 1
ATOM 2855 C C . GLU A 1 357 ? -21.581 -8.192 2.233 1.00 90.75 357 GLU A C 1
ATOM 2857 O O . GLU A 1 357 ? -21.307 -8.755 1.174 1.00 90.75 357 GLU A O 1
ATOM 2862 N N . MET A 1 358 ? -20.774 -8.291 3.296 1.00 88.69 358 MET A N 1
ATOM 2863 C CA . MET A 1 358 ? -19.559 -9.110 3.289 1.00 88.69 358 MET A CA 1
ATOM 2864 C C . MET A 1 358 ? -19.868 -10.595 3.079 1.00 88.69 358 MET A C 1
ATOM 2866 O O . MET A 1 358 ? -19.173 -11.249 2.300 1.00 88.69 358 MET A O 1
ATOM 2870 N N . LEU A 1 359 ? -20.895 -11.131 3.740 1.00 87.56 359 LEU A N 1
ATOM 2871 C CA . LEU A 1 359 ? -21.313 -12.526 3.582 1.00 87.56 359 LEU A CA 1
ATOM 2872 C C . LEU A 1 359 ? -21.863 -12.797 2.179 1.00 87.56 359 LEU A C 1
ATOM 2874 O O . LEU A 1 359 ? -21.441 -13.763 1.544 1.00 87.56 359 LEU A O 1
ATOM 2878 N N . ASP A 1 360 ? -22.728 -11.919 1.674 1.00 85.50 360 ASP A N 1
ATOM 2879 C CA . ASP A 1 360 ? -23.317 -12.017 0.335 1.00 85.50 360 ASP A CA 1
ATOM 2880 C C . ASP A 1 360 ? -22.245 -11.915 -0.761 1.00 85.50 360 ASP A C 1
ATOM 2882 O O . ASP A 1 360 ? -22.305 -12.611 -1.779 1.00 85.50 360 ASP A O 1
ATOM 2886 N N . TYR A 1 361 ? -21.218 -11.090 -0.539 1.00 80.69 361 TYR A N 1
ATOM 2887 C CA . TYR A 1 361 ? -20.065 -10.964 -1.429 1.00 80.69 361 TYR A CA 1
ATOM 2888 C C . TYR A 1 361 ? -19.085 -12.145 -1.326 1.00 80.69 361 TYR A C 1
ATOM 2890 O O . TYR A 1 361 ? -18.360 -12.424 -2.287 1.00 80.69 361 TYR A O 1
ATOM 2898 N N . GLY A 1 362 ? -19.023 -12.819 -0.173 1.00 78.50 362 GLY A N 1
ATOM 2899 C CA . GLY A 1 362 ? -17.966 -13.777 0.161 1.00 78.50 362 GLY A CA 1
ATOM 2900 C C . GLY A 1 362 ? -16.632 -13.102 0.506 1.00 78.50 362 GLY A C 1
ATOM 2901 O O . GLY A 1 362 ? -15.567 -13.607 0.147 1.00 78.50 362 GLY A O 1
ATOM 2902 N N . ALA A 1 363 ? -16.681 -11.929 1.141 1.00 82.19 363 ALA A N 1
ATOM 2903 C CA . ALA A 1 363 ? -15.502 -11.200 1.592 1.00 82.19 363 ALA A CA 1
ATOM 2904 C C . ALA A 1 363 ? -14.874 -11.905 2.797 1.00 82.19 363 ALA A C 1
ATOM 2906 O O . ALA A 1 363 ? -15.540 -12.646 3.522 1.00 82.19 363 ALA A O 1
ATOM 2907 N N . VAL A 1 364 ? -13.590 -11.638 3.030 1.00 82.75 364 VAL A N 1
ATOM 2908 C CA . VAL A 1 364 ? -12.937 -12.025 4.282 1.00 82.75 364 VAL A CA 1
ATOM 2909 C C . VAL A 1 364 ? -12.741 -10.794 5.140 1.00 82.75 364 VAL A C 1
ATOM 2911 O O . VAL A 1 364 ? -12.386 -9.730 4.638 1.00 82.75 364 VAL A O 1
ATOM 2914 N N . SER A 1 365 ? -12.971 -10.956 6.433 1.00 86.06 365 SER A N 1
ATOM 2915 C CA . SER A 1 365 ? -12.617 -9.969 7.442 1.00 86.06 365 SER A CA 1
ATOM 2916 C C . SER A 1 365 ? -12.457 -10.680 8.774 1.00 86.06 365 SER A C 1
ATOM 2918 O O . SER A 1 365 ? -13.226 -11.595 9.079 1.00 86.06 365 SER A O 1
ATOM 2920 N N . THR A 1 366 ? -11.483 -10.255 9.573 1.00 86.75 366 THR A N 1
ATOM 2921 C CA . THR A 1 366 ? -11.346 -10.699 10.966 1.00 86.75 366 THR A CA 1
ATOM 2922 C C . THR A 1 366 ? -12.286 -9.954 11.911 1.00 86.75 366 THR A C 1
ATOM 2924 O O . THR A 1 366 ? -12.423 -10.351 13.064 1.00 86.75 366 THR A O 1
ATOM 2927 N N . LEU A 1 367 ? -12.990 -8.923 11.424 1.00 88.12 367 LEU A N 1
ATOM 2928 C CA . LEU A 1 367 ? -13.943 -8.142 12.212 1.00 88.12 367 LEU A CA 1
ATOM 2929 C C . LEU A 1 367 ? -15.162 -8.966 12.657 1.00 88.12 367 LEU A C 1
ATOM 2931 O O . LEU A 1 367 ? -15.706 -8.720 13.731 1.00 88.12 367 LEU A O 1
ATOM 2935 N N . PHE A 1 368 ? -15.599 -9.936 11.845 1.00 89.31 368 PHE A N 1
ATOM 2936 C CA . PHE A 1 368 ? -16.736 -10.805 12.155 1.00 89.31 368 PHE A CA 1
ATOM 2937 C C . PHE A 1 368 ? -16.337 -12.274 12.065 1.00 89.31 368 PHE A C 1
A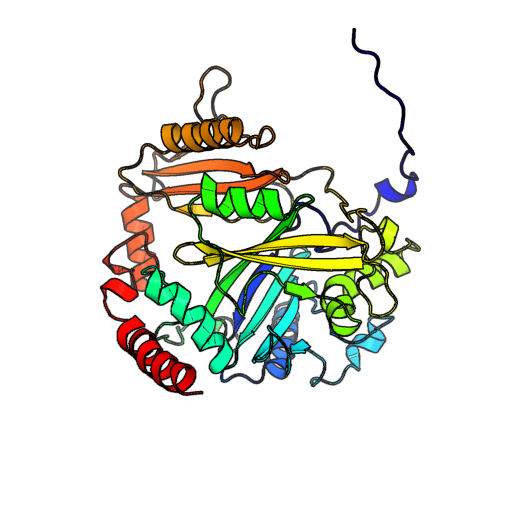TOM 2939 O O . PHE A 1 368 ? -15.747 -12.700 11.075 1.00 89.31 368 PHE A O 1
ATOM 2946 N N . GLU A 1 369 ? -16.740 -13.068 13.058 1.00 87.75 369 GLU A N 1
ATOM 2947 C CA . GLU A 1 369 ? -16.462 -14.511 13.110 1.00 87.75 369 GLU A CA 1
ATOM 2948 C C . GLU A 1 369 ? -16.938 -15.243 11.841 1.00 87.75 369 GLU A C 1
ATOM 2950 O O . GLU A 1 369 ? -16.194 -16.029 11.261 1.00 87.75 369 GLU A O 1
ATOM 2955 N N . ASP A 1 370 ? -18.128 -14.905 11.332 1.00 88.38 370 ASP A N 1
ATOM 2956 C CA . ASP A 1 370 ? -18.701 -15.550 10.142 1.00 88.38 370 ASP A CA 1
ATOM 2957 C C . ASP A 1 370 ? -17.911 -15.260 8.849 1.00 88.38 370 ASP A C 1
ATOM 2959 O O . ASP A 1 370 ? -17.892 -16.078 7.925 1.00 88.38 370 ASP A O 1
ATOM 2963 N N . THR A 1 371 ? -17.227 -14.112 8.776 1.00 86.44 371 THR A N 1
ATOM 2964 C CA . THR A 1 371 ? -16.383 -13.718 7.631 1.00 86.44 371 THR A CA 1
ATOM 2965 C C . THR A 1 371 ? -14.910 -14.071 7.841 1.00 86.44 371 THR A C 1
ATOM 2967 O O . THR A 1 371 ? -14.072 -13.831 6.964 1.00 86.44 371 THR A O 1
ATOM 2970 N N . HIS A 1 372 ? -14.570 -14.645 8.994 1.00 87.38 372 HIS A N 1
ATOM 2971 C CA . HIS A 1 372 ? -13.202 -14.941 9.369 1.00 87.38 372 HIS A CA 1
ATOM 2972 C C . HIS A 1 372 ? -12.739 -16.242 8.706 1.00 87.38 372 HIS A C 1
ATOM 2974 O O . HIS A 1 372 ? -12.948 -17.342 9.212 1.00 87.38 372 HIS A O 1
ATOM 2980 N N . SER A 1 373 ? -12.044 -16.101 7.576 1.00 81.50 373 SER A N 1
ATOM 2981 C CA . SER A 1 373 ? -11.601 -17.213 6.714 1.00 81.50 373 SER A CA 1
ATOM 2982 C C . SER A 1 373 ? -10.814 -18.335 7.412 1.00 81.50 373 SER A C 1
ATOM 2984 O O . SER A 1 373 ? -10.913 -19.493 7.020 1.00 81.50 373 SER A O 1
ATOM 2986 N N . ILE A 1 374 ? -10.041 -18.022 8.455 1.00 78.94 374 ILE A N 1
ATOM 2987 C CA . ILE A 1 374 ? -9.349 -19.052 9.248 1.00 78.94 374 ILE A CA 1
ATOM 2988 C C . ILE A 1 374 ? -10.288 -19.761 10.233 1.00 78.94 374 ILE A C 1
ATOM 2990 O O . ILE A 1 374 ? -10.265 -20.983 10.304 1.00 78.94 374 ILE A O 1
ATOM 2994 N N . LEU A 1 375 ? -11.144 -19.040 10.968 1.00 81.69 375 LEU A N 1
ATOM 2995 C CA . LEU A 1 375 ? -12.047 -19.663 11.946 1.00 81.69 375 LEU A CA 1
ATOM 2996 C C . LEU A 1 375 ? -13.113 -20.542 11.282 1.00 81.69 375 LEU A C 1
ATOM 2998 O O . LEU A 1 375 ? -13.536 -21.537 11.864 1.00 81.69 375 LEU A O 1
ATOM 3002 N N . ASN A 1 376 ? -13.522 -20.208 10.056 1.00 79.62 376 ASN A N 1
ATOM 3003 C CA . ASN A 1 376 ? -14.482 -20.997 9.283 1.00 79.62 376 ASN A CA 1
ATOM 3004 C C . ASN A 1 376 ? -13.829 -22.055 8.365 1.00 79.62 376 ASN A C 1
ATOM 3006 O O . ASN A 1 376 ? -14.528 -22.672 7.559 1.00 79.62 376 ASN A O 1
ATOM 3010 N N . GLY A 1 377 ? -12.511 -22.270 8.479 1.00 77.62 377 GLY A N 1
ATOM 3011 C CA . GLY A 1 377 ? -11.766 -23.327 7.787 1.00 77.62 377 GLY A CA 1
ATOM 3012 C C . GLY A 1 377 ? -11.521 -23.107 6.289 1.00 77.62 377 GLY A C 1
ATOM 3013 O O . GLY A 1 377 ? -10.977 -23.982 5.616 1.00 77.62 377 GLY A O 1
ATOM 3014 N N . LYS A 1 378 ? -11.874 -21.942 5.729 1.00 76.94 378 LYS A N 1
ATOM 3015 C CA . LYS A 1 378 ? -11.655 -21.621 4.301 1.00 76.94 378 LYS A CA 1
ATOM 3016 C C . LYS A 1 378 ? -10.186 -21.450 3.907 1.00 76.94 378 LYS A C 1
ATOM 3018 O O . LYS A 1 378 ? -9.879 -21.392 2.717 1.00 76.94 378 LYS A O 1
ATOM 3023 N N . CYS A 1 379 ? -9.308 -21.334 4.897 1.00 76.31 379 CYS A N 1
ATOM 3024 C CA . CYS A 1 379 ? -7.863 -21.317 4.718 1.00 76.31 379 CYS A CA 1
ATOM 3025 C C . CYS A 1 379 ? -7.201 -22.631 5.168 1.00 76.31 379 CYS A C 1
ATOM 3027 O O . CYS A 1 379 ? -5.976 -22.675 5.212 1.00 76.31 379 CYS A O 1
ATOM 3029 N N . ASP A 1 380 ? -7.943 -23.686 5.533 1.00 74.88 380 ASP A N 1
ATOM 3030 C CA . ASP A 1 380 ? -7.359 -24.895 6.137 1.00 74.88 380 ASP A CA 1
ATOM 3031 C C . ASP A 1 380 ? -6.447 -25.658 5.177 1.00 74.88 380 ASP A C 1
ATOM 3033 O O . ASP A 1 380 ? -5.363 -26.084 5.579 1.00 74.88 380 ASP A O 1
ATOM 3037 N N . TYR A 1 381 ? -6.829 -25.821 3.904 1.00 70.38 381 TYR A N 1
ATOM 3038 C CA . TYR A 1 381 ? -5.950 -26.491 2.942 1.00 70.38 381 TYR A CA 1
ATOM 3039 C C . TYR A 1 381 ? -4.697 -25.648 2.720 1.00 70.38 381 TYR A C 1
ATOM 3041 O O . TYR A 1 381 ? -3.577 -26.151 2.843 1.00 70.38 381 TYR A O 1
ATOM 3049 N N . THR A 1 382 ? -4.881 -24.350 2.508 1.00 71.75 382 THR A N 1
ATOM 3050 C CA . THR A 1 382 ? -3.785 -23.401 2.348 1.00 71.75 382 THR A CA 1
ATOM 3051 C C . THR A 1 382 ? -2.842 -23.388 3.579 1.00 71.75 382 THR A C 1
ATOM 3053 O O . THR A 1 382 ? -1.634 -23.585 3.431 1.00 71.75 382 THR A O 1
ATOM 3056 N N . CYS A 1 383 ? -3.350 -23.300 4.810 1.00 74.88 383 CYS A N 1
ATOM 3057 C CA . CYS A 1 383 ? -2.543 -23.348 6.036 1.00 74.88 383 CYS A CA 1
ATOM 3058 C C . CYS A 1 383 ? -2.010 -24.753 6.374 1.00 74.88 383 CYS A C 1
ATOM 3060 O O . CYS A 1 383 ? -1.002 -24.865 7.068 1.00 74.88 383 CYS A O 1
ATOM 3062 N N . SER A 1 384 ? -2.595 -25.835 5.855 1.00 69.31 384 SER A N 1
ATOM 3063 C CA . SER A 1 384 ? -1.990 -27.175 5.932 1.00 69.31 384 SER A CA 1
ATOM 3064 C C . SER A 1 384 ? -0.785 -27.314 4.992 1.00 69.31 384 SER A C 1
ATOM 3066 O O . SER A 1 384 ? 0.188 -27.995 5.322 1.00 69.31 384 SER A O 1
ATOM 3068 N N . PHE A 1 385 ? -0.793 -26.596 3.861 1.00 63.25 385 PHE A N 1
ATOM 3069 C CA . PHE A 1 385 ? 0.313 -26.552 2.901 1.00 63.25 385 PHE A CA 1
ATOM 3070 C C . PHE A 1 385 ? 1.577 -25.917 3.497 1.00 63.25 385 PHE A C 1
ATOM 3072 O O . PHE A 1 385 ? 2.689 -26.325 3.164 1.00 63.25 385 PHE A O 1
ATOM 3079 N N . LYS A 1 386 ? 1.422 -24.982 4.446 1.00 64.19 386 LYS A N 1
ATOM 3080 C CA . LYS A 1 386 ? 2.528 -24.476 5.275 1.00 64.19 386 LYS A CA 1
ATOM 3081 C C . LYS A 1 386 ? 3.291 -25.609 5.961 1.00 64.19 386 LYS A C 1
ATOM 3083 O O . LYS A 1 386 ? 4.515 -25.603 5.934 1.00 64.19 386 LYS A O 1
ATOM 3088 N N . HIS A 1 387 ? 2.593 -26.603 6.514 1.00 57.94 387 HIS A N 1
ATOM 3089 C CA . HIS A 1 387 ? 3.245 -27.704 7.224 1.00 57.94 387 HIS A CA 1
ATOM 3090 C C . HIS A 1 387 ? 4.114 -28.554 6.284 1.00 57.94 387 HIS A C 1
ATOM 3092 O O . HIS A 1 387 ? 5.208 -28.977 6.650 1.00 57.94 387 HIS A O 1
ATOM 3098 N N . TYR A 1 388 ? 3.672 -28.730 5.035 1.00 56.75 388 TYR A N 1
ATOM 3099 C CA . TYR A 1 388 ? 4.459 -29.381 3.987 1.00 56.75 388 TYR A CA 1
ATOM 3100 C C . TYR A 1 388 ? 5.691 -28.553 3.580 1.00 56.75 388 TYR A C 1
ATOM 3102 O O . TYR A 1 388 ? 6.782 -29.102 3.434 1.00 56.75 388 TYR A O 1
ATOM 3110 N N . TYR A 1 389 ? 5.534 -27.231 3.452 1.00 58.16 389 TYR A N 1
ATOM 3111 C CA . TYR A 1 389 ? 6.614 -26.312 3.076 1.00 58.16 389 TYR A CA 1
ATOM 3112 C C . TYR A 1 389 ? 7.705 -26.197 4.149 1.00 58.16 389 TYR A C 1
ATOM 3114 O O . TYR A 1 389 ? 8.893 -26.212 3.829 1.00 58.16 389 TYR A O 1
ATOM 3122 N N . ASP A 1 390 ? 7.307 -26.119 5.421 1.00 63.56 390 ASP A N 1
ATOM 3123 C CA . ASP A 1 390 ? 8.234 -26.048 6.554 1.00 63.56 390 ASP A CA 1
ATOM 3124 C C . ASP A 1 390 ? 9.039 -27.353 6.688 1.00 63.56 390 ASP A C 1
ATOM 3126 O O . ASP A 1 390 ? 10.247 -27.308 6.894 1.00 63.56 390 ASP A O 1
ATOM 3130 N N . THR A 1 391 ? 8.418 -28.512 6.432 1.00 58.47 391 THR A N 1
ATOM 3131 C CA . THR A 1 391 ? 9.103 -29.818 6.492 1.00 58.47 391 THR A CA 1
ATOM 3132 C C . THR A 1 391 ? 10.186 -29.972 5.413 1.00 58.47 391 THR A C 1
ATOM 3134 O O . THR A 1 391 ? 11.252 -30.510 5.683 1.00 58.47 391 THR A O 1
ATOM 3137 N N . ILE A 1 392 ? 9.950 -29.489 4.186 1.00 57.03 392 ILE A N 1
ATOM 3138 C CA . ILE A 1 392 ? 10.906 -29.645 3.069 1.00 57.03 392 ILE A CA 1
ATOM 3139 C C . ILE A 1 392 ? 12.084 -28.669 3.169 1.00 57.03 392 ILE A C 1
ATOM 3141 O O . ILE A 1 392 ? 13.185 -28.984 2.723 1.00 57.03 392 ILE A O 1
ATOM 3145 N N . HIS A 1 393 ? 11.865 -27.474 3.719 1.00 55.53 393 HIS A N 1
ATOM 3146 C CA . HIS A 1 393 ? 12.905 -26.448 3.823 1.00 55.53 393 HIS A CA 1
ATOM 3147 C C . HIS A 1 393 ? 13.665 -26.446 5.153 1.00 55.53 393 HIS A C 1
ATOM 3149 O O . HIS A 1 393 ? 14.695 -25.789 5.226 1.00 55.53 393 HIS A O 1
ATOM 3155 N N . GLU A 1 394 ? 13.218 -27.178 6.176 1.00 52.66 394 GLU A N 1
ATOM 3156 C CA . GLU A 1 394 ? 14.062 -27.495 7.340 1.00 52.66 394 GLU A CA 1
ATOM 3157 C C . GLU A 1 394 ? 15.053 -28.647 7.060 1.00 52.66 394 GLU A C 1
ATOM 3159 O O . GLU A 1 394 ? 16.053 -28.776 7.766 1.00 52.66 394 GLU A O 1
ATOM 3164 N N . GLU A 1 395 ? 14.807 -29.472 6.033 1.00 41.09 395 GLU A N 1
ATOM 3165 C CA . GLU A 1 395 ? 15.677 -30.596 5.633 1.00 41.09 395 GLU A CA 1
ATOM 3166 C C . GLU A 1 395 ? 16.767 -30.231 4.598 1.00 41.09 395 GLU A C 1
ATOM 3168 O O . GLU A 1 395 ? 17.663 -31.044 4.343 1.00 41.09 395 GLU A O 1
ATOM 3173 N N . LEU A 1 396 ? 16.718 -29.024 4.021 1.00 39.81 396 LEU A N 1
ATOM 3174 C CA . LEU A 1 396 ? 17.716 -28.456 3.097 1.00 39.81 396 LEU A CA 1
ATOM 3175 C C . LEU A 1 396 ? 18.540 -27.372 3.794 1.00 39.81 396 LEU A C 1
ATOM 3177 O O . LEU A 1 396 ? 19.765 -27.317 3.525 1.00 39.81 396 LEU A O 1
#

Foldseek 3Di:
DDDDDDDDPDPDPLCPPDQLQLFQLAFLQKEWEWEFAQPDPVLVLLVQVQVLCVVVVLPQKDKFWLDADQDPVVVVVDDSVGQWDADCDDQRRQWIKIWIQGSLSHTYMYIHGHPVVVLLVLQVLLVVLFDEQNQFPCNDQDVVLVVSVRPSRTSGTAEMEGEAPDQVLQQCLCCVLVPWAWRDPPVFWDKDAASRVLRRRCVVSVNVCVVSVHDCLNSLRAHRHPPGQKIKIWIWTDDRHYIYIYIWMAGNVDRHGSHHYDPDADPPDGNRDEEEAEDAQVDPVLVSVVSSCVVCVVSVLPVKDWDAPDPPDSHQKDADCDDQRRQWIKIWMQGSSRHIYMYIYHDDNVVVVVVVVCVVVLHADPNDCVRSCVNVCSNVVVSVVSVVVVVVVVVD

Sequence (396 aa):
QFVPVNSTIEPNPVLKEMKLKSSPAFLRAPTLGIWVHQNVDFNEYVAQFEEVSHNKAFYEVTFNYPVKLDSKDERNNVPKSDNALSFYEGDLAGVSISYAKGPGGEQLKLYHLNNDTKGYVLREYCDRPSGSTAFLDDYYHNMYKQNAEMPGKNFGVYTFATHTDNLKKSVKFYSEILGGSPLKEPLDRKTIKGDGIHNLLFQVDEWKAKENNIEPKNAGIPDISDSGDMKLQTHFVLFDDIQIEISQISSTKSNTKFKPKYDVQTPASINNMFPSFAVDKETNLNEYIKEILDRSTENDFREVRANSVSETEDNYVVEFTKDDLEGFKFALVKGPSGEQIGFCQFTGVAEQVLKNEMLDYGAVSTLFEDTHSILNGKCDYTCSFKHYYDTIHEEL

Secondary structure (DSSP, 8-state):
-PPP--------GGGGT------TTSBT--EEEEEEPTTS-HHHHHHHHHHHHHHTT-TT-EEE-SS--SSHHHHTT--GGGSSEE--SSTTTTEEEEEEE-SSS-EEEEEEE-HHHHHHHHHHHHHTT---GGG-TT----HHHHHTSS-S-EEEEEEEEEE-S-HHHHHHIIIIIS--EEPPTTSSSEEE-SHHHHHHHHHHHHHHHHHTT--GGGGT----SSSSSEEEEEEEEE-SS-EEEEEEEEESSSS-EE--B-S---TTSTT----EEE--TTS-HHHHHHHHHHHHHHTT-TT-EE--S-SSS---EEE--SGGGTTEEEEEEE-TTS-EEEEEEE-HHHHHHHHHHHHHHT---SSSGGG-TTTTTTTHHHHHHHHHHHHHHH--

pLDDT: mean 84.31, std 14.44, range [25.69, 97.12]

Mean predicted aligned error: 7.77 Å

Radius of gyration: 21.93 Å; Cα contacts (8 Å, |Δi|>4): 770; chains: 1; bounding box: 57×69×55 Å

Nearest PDB structures (foldseek):
  3oaj-assembly1_A  TM=6.182E-01  e=8.862E-06  Bacillus subtilis subsp. subtilis str. 168
  4gym-assembly1_B  TM=6.014E-01  e=3.146E-02  Conexibacter woesei DSM 14684
  6zqf-assembly1_UV  TM=3.546E-01  e=1.020E-01  Saccharomyces cerevisiae S288C
  6w90-assembly1_A  TM=5.170E-01  e=5.901E+00  synthetic construct

Solvent-accessible surface area (backbone atoms only — not comparable to full-atom values): 21649 Å² total; per-residue (Å²): 139,84,84,82,85,88,80,73,83,73,78,64,79,76,60,76,83,60,75,67,81,66,36,59,59,21,34,54,31,40,32,45,24,32,31,37,51,63,95,50,66,62,31,61,47,52,53,50,53,46,50,55,35,41,77,70,70,36,72,58,40,43,72,23,32,34,53,91,71,90,48,74,72,56,55,78,68,59,58,57,86,49,41,39,44,71,32,82,61,71,69,51,31,38,36,31,39,35,29,29,32,37,71,79,50,27,43,37,32,42,37,35,42,38,73,70,45,43,50,60,57,45,50,60,29,59,75,62,74,29,31,48,55,75,52,42,78,75,68,70,86,49,68,67,43,52,72,66,73,48,90,51,44,63,47,43,71,44,30,45,30,41,27,33,91,46,51,73,61,48,55,45,42,48,30,76,66,70,65,25,38,67,50,59,79,64,71,33,73,43,77,47,69,22,51,40,62,34,20,27,65,39,41,69,52,43,48,54,24,54,79,68,75,40,58,44,68,83,46,36,43,81,50,23,26,72,90,36,58,30,31,41,36,36,35,37,32,38,47,58,54,42,27,38,35,45,27,28,42,30,40,75,86,48,95,52,66,59,66,42,66,66,95,73,86,48,88,86,40,86,56,57,65,64,62,64,46,82,45,64,70,88,54,61,62,51,60,49,54,49,50,48,50,49,54,29,45,76,71,70,36,75,67,42,45,65,50,59,78,42,98,87,52,100,35,39,54,51,73,38,83,53,73,77,40,17,40,30,32,42,32,48,33,30,39,80,65,62,30,56,36,38,39,34,30,49,33,72,51,20,32,52,52,52,50,50,53,33,60,76,70,65,46,54,35,82,90,41,73,93,32,16,35,56,84,69,48,46,28,46,69,58,53,51,48,45,60,57,52,53,58,59,61,73,75,106